Protein AF-U7Q6H6-F1 (afdb_monomer_lite)

pLDDT: mean 70.04, std 20.01, range [27.78, 96.38]

Organism: Sporothrix schenckii (strain ATCC 58251 / de Perez 2211183) (NCBI:txid1391915)

Structure (mmCIF, N/CA/C/O backbone):
data_AF-U7Q6H6-F1
#
_entry.id   AF-U7Q6H6-F1
#
loop_
_atom_site.group_PDB
_atom_site.id
_atom_site.type_symbol
_atom_site.label_atom_id
_atom_site.label_alt_id
_atom_site.label_comp_id
_atom_site.label_asym_id
_atom_site.label_entity_id
_atom_site.label_seq_id
_atom_site.pdbx_PDB_ins_code
_atom_site.Cartn_x
_atom_site.Cartn_y
_atom_site.Cartn_z
_atom_site.occupancy
_atom_site.B_iso_or_equiv
_atom_site.auth_seq_id
_atom_site.auth_comp_id
_atom_site.auth_asym_id
_atom_site.auth_atom_id
_atom_site.pdbx_PDB_model_num
ATOM 1 N N . MET A 1 1 ? 11.518 57.354 23.766 1.00 43.28 1 MET A N 1
ATOM 2 C CA . MET A 1 1 ? 12.179 56.634 22.651 1.00 43.28 1 MET A CA 1
ATOM 3 C C . MET A 1 1 ? 11.197 56.551 21.488 1.00 43.28 1 MET A C 1
ATOM 5 O O . MET A 1 1 ? 10.747 55.474 21.135 1.00 43.28 1 MET A O 1
ATOM 9 N N . SER A 1 2 ? 10.792 57.713 20.973 1.00 34.84 2 SER A N 1
ATOM 10 C CA . SER A 1 2 ? 9.604 57.902 20.127 1.00 34.84 2 SER A CA 1
ATOM 11 C C . SER A 1 2 ? 9.925 58.716 18.870 1.00 34.84 2 SER A C 1
ATOM 13 O O . SER A 1 2 ? 9.146 59.575 18.484 1.00 34.84 2 SER A O 1
ATOM 15 N N . GLU A 1 3 ? 11.086 58.479 18.266 1.00 37.25 3 GLU A N 1
ATOM 16 C CA . GLU A 1 3 ? 11.523 59.140 17.032 1.00 37.25 3 GLU A CA 1
ATOM 17 C C . GLU A 1 3 ? 12.363 58.133 16.235 1.00 37.25 3 GLU A C 1
ATOM 19 O O . GLU A 1 3 ? 13.560 58.027 16.474 1.00 37.25 3 GLU A O 1
ATOM 24 N N . ALA A 1 4 ? 11.730 57.308 15.386 1.00 41.97 4 ALA A N 1
ATOM 25 C CA . ALA A 1 4 ? 12.432 56.503 14.363 1.00 41.97 4 ALA A CA 1
ATOM 26 C C . ALA A 1 4 ? 11.532 55.788 13.320 1.00 41.97 4 ALA A C 1
ATOM 28 O O . ALA A 1 4 ? 12.061 55.046 12.498 1.00 41.97 4 ALA A O 1
ATOM 29 N N . ILE A 1 5 ? 10.197 55.935 13.323 1.00 43.91 5 ILE A N 1
ATOM 30 C CA . ILE A 1 5 ? 9.310 55.134 12.443 1.00 43.91 5 ILE A CA 1
ATOM 31 C C . ILE A 1 5 ? 8.327 56.024 11.666 1.00 43.91 5 ILE A C 1
ATOM 33 O O . ILE A 1 5 ? 7.129 55.767 11.656 1.00 43.91 5 ILE A O 1
ATOM 37 N N . GLU A 1 6 ? 8.812 57.088 11.020 1.00 39.97 6 GLU A N 1
ATOM 38 C CA . GLU A 1 6 ? 7.978 57.897 10.104 1.00 39.97 6 GLU A CA 1
ATOM 39 C C . GLU A 1 6 ? 8.556 58.070 8.684 1.00 39.97 6 GLU A C 1
ATOM 41 O O . GLU A 1 6 ? 7.861 58.576 7.811 1.00 39.97 6 GLU A O 1
ATOM 46 N N . ASP A 1 7 ? 9.736 57.515 8.374 1.00 38.00 7 ASP A N 1
ATOM 47 C CA . ASP A 1 7 ? 10.403 57.707 7.066 1.00 38.00 7 ASP A CA 1
ATOM 48 C C . ASP A 1 7 ? 10.217 56.571 6.033 1.00 38.00 7 ASP A C 1
ATOM 50 O O . ASP A 1 7 ? 10.907 56.520 5.016 1.00 38.00 7 ASP A O 1
ATOM 54 N N . LEU A 1 8 ? 9.257 55.658 6.227 1.00 38.16 8 LEU A N 1
ATOM 55 C CA . LEU A 1 8 ? 8.943 54.589 5.251 1.00 38.16 8 LEU A CA 1
ATOM 56 C C . LEU A 1 8 ? 7.608 54.779 4.510 1.00 38.16 8 LEU A C 1
ATOM 58 O O . LEU A 1 8 ? 7.199 53.917 3.732 1.00 38.16 8 LEU A O 1
ATOM 62 N N . ALA A 1 9 ? 6.949 55.926 4.683 1.00 35.25 9 ALA A N 1
ATOM 63 C CA . ALA A 1 9 ? 5.699 56.266 4.004 1.00 35.25 9 ALA A CA 1
ATOM 64 C C . ALA A 1 9 ? 5.932 56.988 2.658 1.00 35.25 9 ALA A C 1
ATOM 66 O O . ALA A 1 9 ? 5.335 58.024 2.375 1.00 35.25 9 ALA A O 1
ATOM 67 N N . GLY A 1 10 ? 6.795 56.436 1.800 1.00 42.00 10 GLY A N 1
ATOM 68 C CA . GLY A 1 10 ? 6.778 56.769 0.371 1.00 42.00 10 GLY A CA 1
ATOM 69 C C . GLY A 1 10 ? 5.549 56.135 -0.298 1.00 42.00 10 GLY A C 1
ATOM 70 O O . GLY A 1 10 ? 5.087 55.086 0.165 1.00 42.00 10 GLY A O 1
ATOM 71 N N . PRO A 1 11 ? 4.988 56.709 -1.379 1.00 36.44 11 PRO A N 1
ATOM 72 C CA . PRO A 1 11 ? 3.838 56.128 -2.056 1.00 36.44 11 PRO A CA 1
ATOM 73 C C . PRO A 1 11 ? 4.285 54.847 -2.767 1.00 36.44 11 PRO A C 1
ATOM 75 O O . PRO A 1 11 ? 4.656 54.869 -3.937 1.00 36.44 11 PRO A O 1
ATOM 78 N N . SER A 1 12 ? 4.278 53.712 -2.060 1.00 38.47 12 SER A N 1
ATOM 79 C CA . SER A 1 12 ? 4.428 52.414 -2.706 1.00 38.47 12 SER A CA 1
ATOM 80 C C . SER A 1 12 ? 3.203 52.232 -3.595 1.00 38.47 12 SER A C 1
ATOM 82 O O . SER A 1 12 ? 2.081 52.001 -3.132 1.00 38.47 12 SER A O 1
ATOM 84 N N . THR A 1 13 ? 3.402 52.407 -4.895 1.00 41.16 13 THR A N 1
ATOM 85 C CA . THR A 1 13 ? 2.515 51.883 -5.917 1.00 41.16 13 THR A CA 1
ATOM 86 C C . THR A 1 13 ? 2.472 50.377 -5.692 1.00 41.16 13 THR A C 1
ATOM 88 O O . THR A 1 13 ? 3.320 49.628 -6.168 1.00 41.16 13 THR A O 1
ATOM 91 N N . ARG A 1 14 ? 1.509 49.912 -4.885 1.00 38.72 14 ARG A N 1
ATOM 92 C CA . ARG A 1 14 ? 1.182 48.491 -4.785 1.00 38.72 14 ARG A CA 1
ATOM 93 C C . ARG A 1 14 ? 0.757 48.063 -6.181 1.00 38.72 14 ARG A C 1
ATOM 95 O O . ARG A 1 14 ? -0.408 48.206 -6.550 1.00 38.72 14 ARG A O 1
ATOM 102 N N . HIS A 1 15 ? 1.713 47.587 -6.976 1.00 44.47 15 HIS A N 1
ATOM 103 C CA . HIS A 1 15 ? 1.432 46.819 -8.169 1.00 44.47 15 HIS A CA 1
ATOM 104 C C . HIS A 1 15 ? 0.488 45.710 -7.716 1.00 44.47 15 HIS A C 1
ATOM 106 O O . HIS A 1 15 ? 0.895 44.813 -6.977 1.00 44.47 15 HIS A O 1
ATOM 112 N N . ARG A 1 16 ? -0.793 45.798 -8.105 1.00 43.97 16 ARG A N 1
ATOM 113 C CA . ARG A 1 16 ? -1.660 44.621 -8.083 1.00 43.97 16 ARG A CA 1
ATOM 114 C C . ARG A 1 16 ? -0.851 43.529 -8.782 1.00 43.97 16 ARG A C 1
ATOM 116 O O . ARG A 1 16 ? -0.407 43.797 -9.906 1.00 43.97 16 ARG A O 1
ATOM 123 N N . PRO A 1 17 ? -0.597 42.372 -8.146 1.00 51.19 17 PRO A N 1
ATOM 124 C CA . PRO A 1 17 ? 0.028 41.275 -8.859 1.00 51.19 17 PRO A CA 1
ATOM 125 C C . PRO A 1 17 ? -0.836 41.051 -10.096 1.00 51.19 17 PRO A C 1
ATOM 127 O O . PRO A 1 17 ? -2.051 40.865 -9.971 1.00 51.19 17 PRO A O 1
ATOM 130 N N . ARG A 1 18 ? -0.252 41.214 -11.293 1.00 54.25 18 ARG A N 1
ATOM 131 C CA . ARG A 1 18 ? -0.970 40.836 -12.509 1.00 54.25 18 ARG A CA 1
ATOM 132 C C . ARG A 1 18 ? -1.363 39.374 -12.309 1.00 54.25 18 ARG A C 1
ATOM 134 O O . ARG A 1 18 ? -0.500 38.610 -11.864 1.00 54.25 18 ARG A O 1
ATOM 141 N N . PRO A 1 19 ? -2.627 38.996 -12.562 1.00 57.03 19 PRO A N 1
AT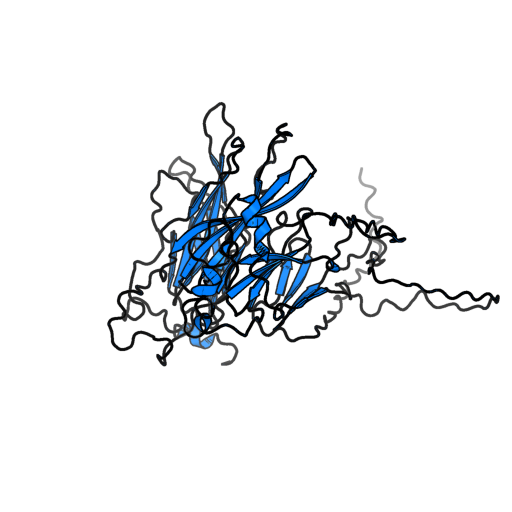OM 142 C CA . PRO A 1 19 ? -2.969 37.585 -12.608 1.00 57.03 19 PRO A CA 1
ATOM 143 C C . PRO A 1 19 ? -1.960 36.917 -13.544 1.00 57.03 19 PRO A C 1
ATOM 145 O O . PRO A 1 19 ? -1.683 37.443 -14.622 1.00 57.03 19 PRO A O 1
ATOM 148 N N . LEU A 1 20 ? -1.315 35.851 -13.072 1.00 62.16 20 LEU A N 1
ATOM 149 C CA . LEU A 1 20 ? -0.458 35.047 -13.931 1.00 62.16 20 LEU A CA 1
ATOM 150 C C . LEU A 1 20 ? -1.345 34.541 -15.068 1.00 62.16 20 LEU A C 1
ATOM 152 O O . LEU A 1 20 ? -2.390 33.945 -14.799 1.00 62.16 20 LEU A O 1
ATOM 156 N N . ASP A 1 21 ? -0.966 34.833 -16.310 1.00 64.62 21 ASP A N 1
ATOM 157 C CA . ASP A 1 21 ? -1.694 34.326 -17.467 1.00 64.62 21 ASP A CA 1
ATOM 158 C C . ASP A 1 21 ? -1.658 32.794 -17.409 1.00 64.62 21 ASP A C 1
ATOM 160 O O . ASP A 1 21 ? -0.587 32.192 -17.299 1.00 64.62 21 ASP A O 1
ATOM 164 N N . LEU A 1 22 ? -2.835 32.163 -17.418 1.00 69.38 22 LEU A N 1
ATOM 165 C CA . LEU A 1 22 ? -2.939 30.708 -17.451 1.00 69.38 22 LEU A CA 1
ATOM 166 C C . LEU A 1 22 ? -2.394 30.225 -18.797 1.00 69.38 22 LEU A C 1
ATOM 168 O O . LEU A 1 22 ? -2.972 30.515 -19.844 1.00 69.38 22 LEU A O 1
ATOM 172 N N . VAL A 1 23 ? -1.277 29.499 -18.766 1.00 69.62 23 VAL A N 1
ATOM 173 C CA . VAL A 1 23 ? -0.677 28.886 -19.955 1.00 69.62 23 VAL A CA 1
ATOM 174 C C . VAL A 1 23 ? -1.195 27.450 -20.065 1.00 69.62 23 VAL A C 1
ATOM 176 O O . VAL A 1 23 ? -1.032 26.689 -19.106 1.00 69.62 23 VAL A O 1
ATOM 179 N N . PRO A 1 24 ? -1.830 27.059 -21.185 1.00 73.50 24 PRO A N 1
ATOM 180 C CA . PRO A 1 24 ? -2.265 25.682 -21.376 1.00 73.50 24 PRO A CA 1
ATOM 181 C C . PRO A 1 24 ? -1.060 24.738 -21.445 1.00 73.50 24 PRO A C 1
ATOM 183 O O . PRO A 1 24 ? 0.013 25.101 -21.930 1.00 73.50 24 PRO A O 1
ATOM 186 N N . ILE A 1 25 ? -1.251 23.517 -20.952 1.00 76.00 25 ILE A N 1
ATOM 187 C CA . ILE A 1 25 ? -0.309 22.416 -21.147 1.00 76.00 25 ILE A CA 1
ATOM 188 C C . ILE A 1 25 ? -0.872 21.566 -22.278 1.00 76.00 25 ILE A C 1
ATOM 190 O O . ILE A 1 25 ? -1.923 20.944 -22.118 1.00 76.00 25 ILE A O 1
ATOM 194 N N . ASP A 1 26 ? -0.183 21.560 -23.413 1.00 76.12 26 ASP A N 1
ATOM 195 C CA . ASP A 1 26 ? -0.571 20.743 -24.556 1.00 76.12 26 ASP A CA 1
ATOM 196 C C . ASP A 1 26 ? -0.160 19.285 -24.309 1.00 76.12 26 ASP A C 1
ATOM 198 O O . ASP A 1 26 ? 0.998 18.989 -24.007 1.00 76.12 26 ASP A O 1
ATOM 202 N N . LEU A 1 27 ? -1.127 18.374 -24.415 1.00 76.81 27 LEU A N 1
ATOM 203 C CA . LEU A 1 27 ? -0.916 16.930 -24.353 1.00 76.81 27 LEU A CA 1
ATOM 204 C C . LEU A 1 27 ? -1.182 16.335 -25.737 1.00 76.81 27 LEU A C 1
ATOM 206 O O . LEU A 1 27 ? -2.199 16.639 -26.358 1.00 76.81 27 LEU A O 1
ATOM 210 N N . ASP A 1 28 ? -0.323 15.419 -26.185 1.00 73.25 28 ASP A N 1
ATOM 211 C CA . ASP A 1 28 ? -0.470 14.736 -27.483 1.00 73.25 28 ASP A CA 1
ATOM 212 C C . ASP A 1 28 ? -1.630 13.720 -27.518 1.00 73.25 28 ASP A C 1
ATOM 214 O O . ASP A 1 28 ? -1.849 13.040 -28.524 1.00 73.25 28 ASP A O 1
ATOM 218 N N . ALA A 1 29 ? -2.363 13.567 -26.413 1.00 76.38 29 ALA A N 1
ATOM 219 C CA . ALA A 1 29 ? -3.474 12.639 -26.284 1.00 76.38 29 ALA A CA 1
ATOM 220 C C . ALA A 1 29 ? -4.576 13.198 -25.376 1.00 76.38 29 ALA A C 1
ATOM 222 O O . ALA A 1 29 ? -4.350 14.027 -24.495 1.00 76.38 29 ALA A O 1
ATOM 223 N N . VAL A 1 30 ? -5.797 12.714 -25.600 1.00 76.38 30 VAL A N 1
ATOM 224 C CA . VAL A 1 30 ? -6.992 13.193 -24.901 1.00 76.38 30 VAL A CA 1
ATOM 225 C C . VAL A 1 30 ? -7.147 12.465 -23.554 1.00 76.38 30 VAL A C 1
ATOM 227 O O . VAL A 1 30 ? -7.122 11.226 -23.523 1.00 76.38 30 VAL A O 1
ATOM 230 N N . PRO A 1 31 ? -7.335 13.192 -22.437 1.00 75.88 31 PRO A N 1
ATOM 231 C CA . PRO A 1 31 ? -7.677 12.607 -21.145 1.00 75.88 31 PRO A CA 1
ATOM 232 C C . PRO A 1 31 ? -9.160 12.211 -21.124 1.00 75.88 31 PRO A C 1
ATOM 234 O O . PRO A 1 31 ? -10.031 13.033 -20.856 1.00 75.88 31 PRO A O 1
ATOM 237 N N . PHE A 1 32 ? -9.470 10.951 -21.443 1.00 71.94 32 PHE A N 1
ATOM 238 C CA . PHE A 1 32 ? -10.856 10.454 -21.425 1.00 71.94 32 PHE A CA 1
ATOM 239 C C . PHE A 1 32 ? -11.335 9.994 -20.042 1.00 71.94 32 PHE A C 1
ATOM 241 O O . PHE A 1 32 ? -12.542 9.908 -19.816 1.00 71.94 32 PHE A O 1
ATOM 248 N N . ALA A 1 33 ? -10.420 9.662 -19.127 1.00 70.31 33 ALA A N 1
ATOM 249 C CA . ALA A 1 33 ? -10.782 9.198 -17.793 1.00 70.31 33 ALA A CA 1
ATOM 250 C C . ALA A 1 33 ? -11.222 10.371 -16.901 1.00 70.31 33 ALA A C 1
ATOM 252 O O . ALA A 1 33 ? -10.610 11.440 -16.897 1.00 70.31 33 ALA A O 1
ATOM 253 N N . SER A 1 34 ? -12.268 10.163 -16.101 1.00 71.81 34 SER A N 1
ATOM 254 C CA . SER A 1 34 ? -12.548 11.032 -14.956 1.00 71.81 34 SER A CA 1
ATOM 255 C C . SER A 1 34 ? -11.385 10.940 -13.960 1.00 71.81 34 SER A C 1
ATOM 257 O O . SER A 1 34 ? -10.737 9.905 -13.867 1.00 71.81 34 SER A O 1
ATOM 259 N N . ASN A 1 35 ? -11.069 12.026 -13.247 1.00 76.62 35 ASN A N 1
ATOM 260 C CA . ASN A 1 35 ? -9.913 12.095 -12.333 1.00 76.62 35 ASN A CA 1
ATOM 261 C C . ASN A 1 35 ? -8.576 11.672 -12.976 1.00 76.62 35 ASN A C 1
ATOM 263 O O . ASN A 1 35 ? -7.738 11.028 -12.351 1.00 76.62 35 ASN A O 1
ATOM 267 N N . ALA A 1 36 ? -8.370 12.058 -14.235 1.00 83.00 36 ALA A N 1
ATOM 268 C CA . ALA A 1 36 ? -7.134 11.812 -14.968 1.00 83.00 36 ALA A CA 1
ATOM 269 C C . ALA A 1 36 ? -5.923 12.610 -14.453 1.00 83.00 36 ALA A C 1
ATOM 271 O O . ALA A 1 36 ? -4.860 12.529 -15.053 1.00 83.00 36 ALA A O 1
ATOM 272 N N . LEU A 1 37 ? -6.059 13.403 -13.392 1.00 90.75 37 LEU A N 1
ATOM 273 C CA . LEU A 1 37 ? -4.994 14.246 -12.860 1.00 90.75 37 LEU A CA 1
ATOM 274 C C . LEU A 1 37 ? -4.744 13.892 -11.401 1.00 90.75 37 LEU A C 1
ATOM 276 O O . LEU A 1 37 ? -5.701 13.746 -10.641 1.00 90.75 37 LEU A O 1
ATOM 280 N N . ASP A 1 38 ? -3.475 13.820 -11.014 1.00 92.25 38 ASP A N 1
ATOM 281 C CA . ASP A 1 38 ? -3.095 13.702 -9.611 1.00 92.25 38 ASP A CA 1
ATOM 282 C C . ASP A 1 38 ? -1.757 14.392 -9.324 1.00 92.25 38 ASP A C 1
ATOM 284 O O . ASP A 1 38 ? -0.862 14.431 -10.177 1.00 92.25 38 ASP A O 1
ATOM 288 N N . TRP A 1 39 ? -1.621 14.925 -8.111 1.00 91.88 39 TRP A N 1
ATOM 289 C CA . TRP A 1 39 ? -0.430 15.636 -7.653 1.00 91.88 39 TRP A CA 1
ATOM 290 C C . TRP A 1 39 ? 0.319 14.816 -6.621 1.00 91.88 39 TRP A C 1
ATOM 292 O O . TRP A 1 39 ? -0.246 14.357 -5.631 1.00 91.88 39 TRP A O 1
ATOM 302 N N . SER A 1 40 ? 1.620 14.682 -6.819 1.00 92.12 40 SER A N 1
ATOM 303 C CA . SER A 1 40 ? 2.500 14.141 -5.798 1.00 92.12 40 SER A CA 1
ATOM 304 C C . SER A 1 40 ? 2.761 15.176 -4.699 1.00 92.12 40 SER A C 1
ATOM 306 O O . SER A 1 40 ? 2.641 16.391 -4.889 1.00 92.12 40 SER A O 1
ATOM 308 N N . ALA A 1 41 ? 3.241 14.699 -3.550 1.00 87.38 41 ALA A N 1
ATOM 309 C CA . ALA A 1 41 ? 3.670 15.570 -2.455 1.00 87.38 41 ALA A CA 1
ATOM 310 C C . ALA A 1 41 ? 4.891 16.453 -2.804 1.00 87.38 41 ALA A C 1
ATOM 312 O O . ALA A 1 41 ? 5.153 17.428 -2.104 1.00 87.38 41 ALA A O 1
ATOM 313 N N . ASP A 1 42 ? 5.640 16.127 -3.866 1.00 82.31 42 ASP A N 1
ATOM 314 C CA . ASP A 1 42 ? 6.768 16.927 -4.371 1.00 82.31 42 ASP A CA 1
ATOM 315 C C . ASP A 1 42 ? 6.371 17.922 -5.485 1.00 82.31 42 ASP A C 1
ATOM 317 O O . ASP A 1 42 ? 7.229 18.626 -6.021 1.00 82.31 42 ASP A O 1
ATOM 321 N N . GLY A 1 43 ? 5.072 18.048 -5.787 1.00 84.94 43 GLY A N 1
ATOM 322 C CA . GLY A 1 43 ? 4.537 19.036 -6.731 1.00 84.94 43 GLY A CA 1
ATOM 323 C C . GLY A 1 43 ? 4.607 18.614 -8.200 1.00 84.94 43 GLY A C 1
ATOM 324 O O . GLY A 1 43 ? 4.478 19.456 -9.089 1.00 84.94 43 GLY A O 1
ATOM 325 N N . VAL A 1 44 ? 4.817 17.327 -8.460 1.00 88.06 44 VAL A N 1
ATOM 326 C CA . VAL A 1 44 ? 4.819 16.723 -9.793 1.00 88.06 44 VAL A CA 1
ATOM 327 C C . VAL A 1 44 ? 3.389 16.359 -10.167 1.00 88.06 44 VAL A C 1
ATOM 329 O O . VAL A 1 44 ? 2.650 15.743 -9.398 1.00 88.06 44 VAL A O 1
ATOM 332 N N . LEU A 1 45 ? 2.992 16.758 -11.369 1.00 90.62 45 LEU A N 1
ATOM 333 C CA . LEU A 1 45 ? 1.660 16.500 -11.892 1.00 90.62 45 LEU A CA 1
ATOM 334 C C . LEU A 1 45 ? 1.698 15.263 -12.787 1.00 90.62 45 LEU A C 1
ATOM 336 O O . LEU A 1 45 ? 2.460 15.211 -13.751 1.00 90.62 45 LEU A O 1
ATOM 340 N N . ALA A 1 46 ?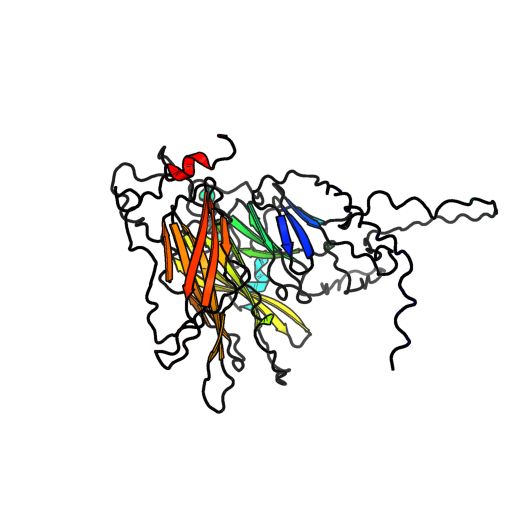 0.852 14.282 -12.491 1.00 91.56 46 ALA A N 1
ATOM 341 C CA . ALA A 1 46 ? 0.567 13.179 -13.396 1.00 91.56 46 ALA A CA 1
ATOM 342 C C . ALA A 1 46 ? -0.747 13.451 -14.131 1.00 91.56 46 ALA A C 1
ATOM 344 O O . ALA A 1 46 ? -1.753 13.777 -13.504 1.00 91.56 46 ALA A O 1
ATOM 345 N N . ALA A 1 47 ? -0.735 13.290 -15.452 1.00 90.88 47 ALA A N 1
ATOM 346 C CA . ALA A 1 47 ? -1.902 13.414 -16.312 1.00 90.88 47 ALA A CA 1
ATOM 347 C C . ALA A 1 47 ? -2.098 12.141 -17.143 1.00 90.88 47 ALA A C 1
ATOM 349 O O . ALA A 1 47 ? -1.326 11.842 -18.054 1.00 90.88 47 ALA A O 1
ATOM 350 N N . ALA A 1 48 ? -3.131 11.372 -16.818 1.00 89.88 48 ALA A N 1
ATOM 351 C CA . ALA A 1 48 ? -3.541 10.186 -17.543 1.00 89.88 48 ALA A CA 1
ATOM 352 C C . ALA A 1 48 ? -4.284 10.551 -18.833 1.00 89.88 48 ALA A C 1
ATOM 354 O O . ALA A 1 48 ? -5.190 11.377 -18.874 1.00 89.88 48 ALA A O 1
ATOM 355 N N . THR A 1 49 ? -3.923 9.863 -19.897 1.00 86.88 49 THR A N 1
ATOM 356 C CA . THR A 1 49 ? -4.623 9.850 -21.181 1.00 86.88 49 THR A CA 1
ATOM 357 C C . THR A 1 49 ? -5.157 8.439 -21.412 1.00 86.88 49 THR A C 1
ATOM 359 O O . THR A 1 49 ? -5.005 7.571 -20.553 1.00 86.88 49 THR A O 1
ATOM 362 N N . THR A 1 50 ? -5.782 8.174 -22.562 1.00 82.56 50 THR A N 1
ATOM 363 C CA . THR A 1 50 ? -6.300 6.827 -22.862 1.00 82.56 50 THR A CA 1
ATOM 364 C C . THR A 1 50 ? -5.249 5.736 -22.686 1.00 82.56 50 THR A C 1
ATOM 366 O O . THR A 1 50 ? -5.529 4.725 -22.058 1.00 82.56 50 THR A O 1
ATOM 369 N N . ASP A 1 51 ? -4.056 5.919 -23.250 1.00 82.81 51 ASP A N 1
ATOM 370 C CA . ASP A 1 51 ? -3.042 4.870 -23.408 1.00 82.81 51 ASP A CA 1
ATOM 371 C C . ASP A 1 51 ? -1.722 5.188 -22.705 1.00 82.81 51 ASP A C 1
ATOM 373 O O . ASP A 1 51 ? -0.782 4.389 -22.751 1.00 82.81 51 ASP A O 1
ATOM 377 N N . SER A 1 52 ? -1.627 6.361 -22.083 1.00 87.50 52 SER A N 1
ATOM 378 C CA . SER A 1 52 ? -0.376 6.852 -21.535 1.00 87.50 52 SER A CA 1
ATOM 379 C C . SER A 1 52 ? -0.571 7.788 -20.356 1.00 87.50 52 SER A C 1
ATOM 381 O O . SER A 1 52 ? -1.638 8.370 -20.184 1.00 87.50 52 SER A O 1
ATOM 383 N N . VAL A 1 53 ? 0.467 7.955 -19.545 1.00 89.69 53 VAL A N 1
ATOM 384 C CA . VAL A 1 53 ? 0.501 8.939 -18.464 1.00 89.69 53 VAL A CA 1
ATOM 385 C C . VAL A 1 53 ? 1.637 9.915 -18.721 1.00 89.69 53 VAL A C 1
ATOM 387 O O . VAL A 1 53 ? 2.769 9.504 -18.974 1.00 89.69 53 VAL A O 1
ATOM 390 N N . HIS A 1 54 ? 1.329 11.204 -18.670 1.00 89.06 54 HIS A N 1
ATOM 391 C CA . HIS A 1 54 ? 2.294 12.287 -18.763 1.00 89.06 54 HIS A CA 1
ATOM 392 C C . HIS A 1 54 ? 2.704 12.716 -17.356 1.00 89.06 54 HIS A C 1
ATOM 394 O O . HIS A 1 54 ? 1.849 12.969 -16.512 1.00 89.06 54 HIS A O 1
ATOM 400 N N . ILE A 1 55 ? 4.006 12.801 -17.108 1.00 89.12 55 ILE A N 1
ATOM 401 C CA . ILE A 1 55 ? 4.580 13.254 -15.842 1.00 89.12 55 ILE A CA 1
ATOM 402 C C . ILE A 1 55 ? 5.209 14.617 -16.081 1.00 89.12 55 ILE A C 1
ATOM 404 O O . ILE A 1 55 ? 6.152 14.749 -16.863 1.00 89.12 55 ILE A O 1
ATOM 408 N N . LEU A 1 56 ? 4.684 15.622 -15.398 1.00 86.31 56 LEU A N 1
ATOM 409 C CA . LEU A 1 56 ? 5.031 17.022 -15.565 1.00 86.31 56 LEU A CA 1
ATOM 410 C C . LEU A 1 56 ? 5.729 17.509 -14.298 1.00 86.31 56 LEU A C 1
ATOM 412 O O . LEU A 1 56 ? 5.128 17.617 -13.229 1.00 86.31 56 LEU A O 1
ATOM 416 N N . THR A 1 57 ? 7.021 17.795 -14.421 1.00 82.75 57 THR A N 1
ATOM 417 C CA . THR A 1 57 ? 7.863 18.241 -13.312 1.00 82.75 57 THR A CA 1
ATOM 418 C C . THR A 1 57 ? 7.841 19.767 -13.208 1.00 82.75 57 THR A C 1
ATOM 420 O O . THR A 1 57 ? 7.954 20.455 -14.231 1.00 82.75 57 THR A O 1
ATOM 423 N N . PRO A 1 58 ? 7.657 20.334 -12.004 1.00 77.38 58 PRO A N 1
ATOM 424 C CA . PRO A 1 58 ? 7.584 21.779 -11.840 1.00 77.38 58 PRO A CA 1
ATOM 425 C C . PRO A 1 58 ? 8.934 22.435 -12.160 1.00 77.38 58 PRO A C 1
ATOM 427 O O . PRO A 1 58 ? 9.993 21.970 -11.733 1.00 77.38 58 PRO A O 1
ATOM 430 N N . GLN A 1 59 ? 8.894 23.551 -12.889 1.00 68.88 59 GLN A N 1
ATOM 431 C CA . GLN A 1 59 ? 10.047 24.429 -13.077 1.00 68.88 59 GLN A CA 1
ATOM 432 C C . GLN A 1 59 ? 10.095 25.443 -11.933 1.00 68.88 59 GLN A C 1
ATOM 434 O O . GLN A 1 59 ? 9.313 26.393 -11.891 1.00 68.88 59 GLN A O 1
ATOM 439 N N . PHE A 1 60 ? 11.026 25.261 -10.995 1.00 63.00 60 PHE A N 1
ATOM 440 C CA . PHE A 1 60 ? 11.270 26.263 -9.959 1.00 63.00 60 PHE A CA 1
ATOM 441 C C . PHE A 1 60 ? 12.191 27.369 -10.485 1.00 63.00 60 PHE A C 1
ATOM 443 O O . PHE A 1 60 ? 13.261 27.113 -11.040 1.00 63.00 60 PHE A O 1
ATOM 450 N N . ILE A 1 61 ? 11.771 28.617 -10.291 1.00 53.94 61 ILE A N 1
ATOM 451 C CA . ILE A 1 61 ? 12.563 29.810 -10.601 1.00 53.94 61 ILE A CA 1
ATOM 452 C C . ILE A 1 61 ? 13.465 30.098 -9.394 1.00 53.94 61 ILE A C 1
ATOM 454 O O . ILE A 1 61 ? 13.015 30.014 -8.249 1.00 53.94 61 ILE A O 1
ATOM 458 N N . THR A 1 62 ? 14.731 30.447 -9.620 1.00 50.75 62 THR A N 1
ATOM 459 C CA . THR A 1 62 ? 15.593 30.948 -8.542 1.00 50.75 62 THR A CA 1
ATOM 460 C C . THR A 1 62 ? 15.098 32.310 -8.043 1.00 50.75 62 THR A C 1
ATOM 462 O O . THR A 1 62 ? 14.401 33.044 -8.744 1.00 50.75 62 THR A O 1
ATOM 465 N N . ALA A 1 63 ? 15.511 32.716 -6.838 1.00 46.00 63 ALA A N 1
ATOM 466 C CA . ALA A 1 63 ? 15.201 34.048 -6.302 1.00 46.00 63 ALA A CA 1
ATOM 467 C C . ALA A 1 63 ? 15.658 35.210 -7.219 1.00 46.00 63 ALA A C 1
ATOM 469 O O . ALA A 1 63 ? 15.138 36.316 -7.106 1.00 46.00 63 ALA A O 1
ATOM 470 N N . SER A 1 64 ? 16.592 34.963 -8.147 1.00 50.06 64 SER A N 1
ATOM 471 C CA . SER A 1 64 ? 17.050 35.925 -9.159 1.00 50.06 64 SER A CA 1
ATOM 472 C C . SER A 1 64 ? 16.142 36.021 -10.393 1.00 50.06 64 SER A C 1
ATOM 474 O O . SER A 1 64 ? 16.489 36.713 -11.346 1.00 50.06 64 SER A O 1
ATOM 476 N N . GLY A 1 65 ? 14.992 35.334 -10.411 1.00 47.41 65 GLY A N 1
ATOM 477 C CA . GLY A 1 65 ? 14.076 35.326 -11.556 1.00 47.41 65 GLY A CA 1
ATOM 478 C C . GLY A 1 65 ? 14.569 34.488 -12.741 1.00 47.41 65 GLY A C 1
ATOM 479 O O . GLY A 1 65 ? 13.943 34.504 -13.797 1.00 47.41 65 GLY A O 1
ATOM 480 N N . SER A 1 66 ? 15.675 33.763 -12.572 1.00 44.31 66 SER A N 1
ATOM 481 C CA . SER A 1 66 ? 16.263 32.883 -13.580 1.00 44.31 66 SER A CA 1
ATOM 482 C C . SER A 1 66 ? 15.610 31.500 -13.469 1.00 44.31 66 SER A C 1
ATOM 484 O O . SER A 1 66 ? 15.504 30.984 -12.352 1.00 44.31 66 SER A O 1
ATOM 486 N N . PRO A 1 67 ? 15.174 30.859 -14.567 1.00 50.59 67 PRO A N 1
ATOM 487 C CA . PRO A 1 67 ? 14.833 29.441 -14.522 1.00 50.59 67 PRO A CA 1
ATOM 488 C C . PRO A 1 67 ? 16.024 28.665 -13.949 1.00 50.59 67 PRO A C 1
ATOM 490 O O . PRO A 1 67 ? 17.160 28.882 -14.378 1.00 50.59 67 PRO A O 1
ATOM 493 N N . MET A 1 68 ? 15.799 27.781 -12.974 1.00 50.03 68 MET A N 1
ATOM 494 C CA . MET A 1 68 ? 16.824 26.791 -12.640 1.00 50.03 68 MET A CA 1
ATOM 495 C C . MET A 1 68 ? 17.100 25.982 -13.916 1.00 50.03 68 MET A C 1
ATOM 497 O O . MET A 1 68 ? 16.135 25.511 -14.524 1.00 50.03 68 MET A O 1
ATOM 501 N N . PRO A 1 69 ? 18.360 25.821 -14.357 1.00 44.31 69 PRO A N 1
ATOM 502 C CA . PRO A 1 69 ? 18.647 25.029 -15.543 1.00 44.31 69 PRO A CA 1
ATOM 503 C C . PRO A 1 69 ? 18.170 23.590 -15.312 1.00 44.31 69 PRO A C 1
ATOM 505 O O . PRO A 1 69 ? 18.717 22.870 -14.473 1.00 44.31 69 PRO A O 1
ATOM 508 N N . ILE A 1 70 ? 17.130 23.179 -16.044 1.00 45.31 70 ILE A N 1
ATOM 509 C CA . ILE A 1 70 ? 16.818 21.764 -16.233 1.00 45.31 70 ILE A CA 1
ATOM 510 C C . ILE A 1 70 ? 17.876 21.250 -17.200 1.00 45.31 70 ILE A C 1
ATOM 512 O O . ILE A 1 70 ? 17.918 21.655 -18.359 1.00 45.31 70 ILE A O 1
ATOM 516 N N . TYR A 1 71 ? 18.757 20.388 -16.708 1.00 42.31 71 TYR A N 1
ATOM 517 C CA . TYR A 1 71 ? 19.683 19.659 -17.561 1.00 42.31 71 TYR A CA 1
ATOM 518 C C . TYR A 1 71 ? 18.888 18.566 -18.284 1.00 42.31 71 TYR A C 1
ATOM 520 O O . TYR A 1 71 ? 18.785 17.449 -17.784 1.00 42.31 71 TYR A O 1
ATOM 528 N N . ASP A 1 72 ? 18.290 18.898 -19.431 1.00 39.62 72 ASP A N 1
ATOM 529 C CA . ASP A 1 72 ? 17.809 17.888 -20.376 1.00 39.62 72 ASP A CA 1
ATOM 530 C C . ASP A 1 72 ? 19.039 17.113 -20.870 1.00 39.62 72 ASP A C 1
ATOM 532 O O . ASP A 1 72 ? 19.939 17.664 -21.502 1.00 39.62 72 ASP A O 1
ATOM 536 N N . GLY A 1 73 ? 19.116 15.829 -20.524 1.00 33.41 73 GLY A N 1
ATOM 537 C CA . GLY A 1 73 ? 20.254 14.950 -20.805 1.00 33.41 73 GLY A CA 1
ATOM 538 C C . GLY A 1 73 ? 20.404 14.527 -22.270 1.00 33.41 73 GLY A C 1
ATOM 539 O O . GLY A 1 73 ? 20.847 13.409 -22.522 1.00 33.41 73 GLY A O 1
ATOM 540 N N . LEU A 1 74 ? 20.041 15.374 -23.237 1.00 38.88 74 LEU A N 1
ATOM 541 C CA . LEU A 1 74 ? 20.205 15.093 -24.663 1.00 38.88 74 LEU A CA 1
ATOM 542 C C . LEU A 1 74 ? 21.340 15.937 -25.252 1.00 38.88 74 LEU A C 1
ATOM 544 O O . LEU A 1 74 ? 21.271 17.157 -25.349 1.00 38.88 74 LEU A O 1
ATOM 548 N N . ALA A 1 75 ? 22.400 15.215 -25.607 1.00 29.62 75 ALA A N 1
ATOM 549 C CA . ALA A 1 75 ? 23.606 15.621 -26.307 1.00 29.62 75 ALA A CA 1
ATOM 550 C C . ALA A 1 75 ? 23.449 16.806 -27.281 1.00 29.62 75 ALA A C 1
ATOM 552 O O . ALA A 1 75 ? 22.742 16.718 -28.282 1.00 29.62 75 ALA A O 1
ATOM 553 N N . SER A 1 76 ? 24.237 17.858 -27.052 1.00 33.69 76 SER A N 1
ATOM 554 C CA . SER A 1 76 ? 24.776 18.679 -28.136 1.00 33.69 76 SER A CA 1
ATOM 555 C C . SER A 1 76 ? 26.231 18.266 -28.339 1.00 33.69 76 SER A C 1
ATOM 557 O O . SER A 1 76 ? 27.148 18.835 -27.749 1.00 33.69 76 SER A O 1
ATOM 559 N N . GLU A 1 77 ? 26.446 17.235 -29.155 1.00 32.09 77 GLU A N 1
ATOM 560 C CA . GLU A 1 77 ? 27.709 17.086 -29.879 1.00 32.09 77 GLU A CA 1
ATOM 561 C C . GLU A 1 77 ? 27.680 18.064 -31.060 1.00 32.09 77 GLU A C 1
ATOM 563 O O . GLU A 1 77 ? 27.465 17.699 -32.213 1.00 32.09 77 GLU A O 1
ATOM 568 N N . GLY A 1 78 ? 27.829 19.351 -30.750 1.00 33.59 78 GLY A N 1
ATOM 569 C CA . GLY A 1 78 ? 28.045 20.405 -31.732 1.00 33.59 78 GLY A CA 1
ATOM 570 C C . GLY A 1 78 ? 29.529 20.521 -32.040 1.00 33.59 78 GLY A C 1
ATOM 571 O O . GLY A 1 78 ? 30.190 21.435 -31.559 1.00 33.59 78 GLY A O 1
ATOM 572 N N . ASN A 1 79 ? 30.058 19.568 -32.805 1.00 31.78 79 ASN A N 1
ATOM 573 C CA . ASN A 1 79 ? 31.360 19.710 -33.439 1.00 31.78 79 ASN A CA 1
ATOM 574 C C . ASN A 1 79 ? 31.202 20.632 -34.657 1.00 31.78 79 ASN A C 1
ATOM 576 O O . ASN A 1 79 ? 30.706 20.202 -35.699 1.00 31.78 79 ASN A O 1
ATOM 580 N N . SER A 1 80 ? 31.605 21.891 -34.532 1.00 41.03 80 SER A N 1
ATOM 581 C CA . SER A 1 80 ? 31.905 22.730 -35.691 1.00 41.03 80 SER A CA 1
ATOM 582 C C . SER A 1 80 ? 33.009 23.712 -35.332 1.00 41.03 80 SER A C 1
ATOM 584 O O . SER A 1 80 ? 32.759 24.785 -34.784 1.00 41.03 80 SER A O 1
ATOM 586 N N . ASP A 1 81 ? 34.231 23.301 -35.653 1.00 37.72 81 ASP A N 1
ATOM 587 C CA . ASP A 1 81 ? 35.346 24.191 -35.936 1.00 37.72 81 ASP A CA 1
ATOM 588 C C . ASP A 1 81 ? 34.908 25.226 -36.983 1.00 37.72 81 ASP A C 1
ATOM 590 O O . ASP A 1 81 ? 34.512 24.846 -38.088 1.00 37.72 81 ASP A O 1
ATOM 594 N N . GLN A 1 82 ? 34.982 26.515 -36.651 1.00 46.28 82 GLN A N 1
ATOM 595 C CA . GLN A 1 82 ? 35.219 27.585 -37.621 1.00 46.28 82 GLN A CA 1
ATOM 596 C C . GLN A 1 82 ? 35.590 28.883 -36.899 1.00 46.28 82 GLN A C 1
ATOM 598 O O . GLN A 1 82 ? 34.760 29.543 -36.275 1.00 46.28 82 GLN A O 1
ATOM 603 N N . ASP A 1 83 ? 36.878 29.200 -37.003 1.00 40.59 83 ASP A N 1
ATOM 604 C CA . ASP A 1 83 ? 37.448 30.536 -36.893 1.00 40.59 83 ASP A CA 1
ATOM 605 C C . ASP A 1 83 ? 36.690 31.503 -37.825 1.00 40.59 83 ASP A C 1
ATOM 607 O O . ASP A 1 83 ? 36.403 31.134 -38.963 1.00 40.59 83 ASP A O 1
ATOM 611 N N . ASP A 1 84 ? 36.345 32.710 -37.372 1.00 48.28 84 ASP A N 1
ATOM 612 C CA . ASP A 1 84 ? 36.970 33.952 -37.858 1.00 48.28 84 ASP A CA 1
ATOM 613 C C . ASP A 1 84 ? 36.317 35.197 -37.233 1.00 48.28 84 ASP A C 1
ATOM 615 O O . ASP A 1 84 ? 35.123 35.251 -36.929 1.00 48.28 84 ASP A O 1
ATOM 619 N N . ASP A 1 85 ? 37.155 36.208 -37.054 1.00 42.25 85 ASP A N 1
ATOM 620 C CA . ASP A 1 85 ? 36.883 37.501 -36.444 1.00 42.25 85 ASP A CA 1
ATOM 621 C C . ASP A 1 85 ? 35.774 38.301 -37.153 1.00 42.25 85 ASP A C 1
ATOM 623 O O . ASP A 1 85 ? 35.727 38.362 -38.379 1.00 42.25 85 ASP A O 1
ATOM 627 N N . THR A 1 86 ? 34.943 39.031 -36.397 1.00 47.69 86 THR A N 1
ATOM 628 C CA . THR A 1 86 ? 34.744 40.489 -36.569 1.00 47.69 86 THR A CA 1
ATOM 629 C C . THR A 1 86 ? 33.709 41.053 -35.592 1.00 47.69 86 THR A C 1
ATOM 631 O O . THR A 1 86 ? 32.571 40.606 -35.484 1.00 47.69 86 THR A O 1
ATOM 634 N N . HIS A 1 87 ? 34.141 42.097 -34.887 1.00 36.53 87 HIS A N 1
ATOM 635 C CA . HIS A 1 87 ? 33.310 43.036 -34.152 1.00 36.53 87 HIS A CA 1
ATOM 636 C C . HIS A 1 87 ? 32.260 43.675 -35.068 1.00 36.53 87 HIS A C 1
ATOM 638 O O . HIS A 1 87 ? 32.643 44.380 -35.997 1.00 36.53 87 HIS A O 1
ATOM 644 N N . ASP A 1 88 ? 30.973 43.568 -34.731 1.00 44.72 88 ASP A N 1
ATOM 645 C CA . ASP A 1 88 ? 30.096 44.722 -34.904 1.00 44.72 88 ASP A CA 1
ATOM 646 C C . ASP A 1 88 ? 28.911 44.756 -33.934 1.00 44.72 88 ASP A C 1
ATOM 648 O O . ASP A 1 88 ? 28.442 43.752 -33.401 1.00 44.72 88 ASP A O 1
ATOM 652 N N . GLN A 1 89 ? 28.514 45.987 -33.661 1.00 33.97 89 GLN A N 1
ATOM 653 C CA . GLN A 1 89 ? 27.604 46.444 -32.625 1.00 33.97 89 GLN A CA 1
ATOM 654 C C . GLN A 1 89 ? 26.170 45.941 -32.842 1.00 33.97 89 GLN A C 1
ATOM 656 O O . GLN A 1 89 ? 25.634 45.995 -33.946 1.00 33.97 89 GLN A O 1
ATOM 661 N N . GLY A 1 90 ? 25.515 45.517 -31.760 1.00 31.28 90 GLY A N 1
ATOM 662 C CA . GLY A 1 90 ? 24.134 45.046 -31.799 1.00 31.28 90 GLY A CA 1
ATOM 663 C C . GLY A 1 90 ? 23.524 44.933 -30.409 1.00 31.28 90 GLY A C 1
ATOM 664 O O . GLY A 1 90 ? 23.291 43.836 -29.910 1.00 31.28 90 GLY A O 1
ATOM 665 N N . ASP A 1 91 ? 23.267 46.079 -29.780 1.00 29.27 91 ASP A N 1
ATOM 666 C CA . ASP A 1 91 ? 22.303 46.204 -28.687 1.00 29.27 91 ASP A CA 1
ATOM 667 C C . ASP A 1 91 ? 20.981 45.521 -29.085 1.00 29.27 91 ASP A C 1
ATOM 669 O O . ASP A 1 91 ? 20.328 46.002 -30.008 1.00 29.27 91 ASP A O 1
ATOM 673 N N . SER A 1 92 ? 20.593 44.415 -28.425 1.00 33.09 92 SER A N 1
ATOM 674 C CA . SER A 1 92 ? 19.200 43.931 -28.208 1.00 33.09 92 SER A CA 1
ATOM 675 C C . SER A 1 92 ? 19.043 42.397 -28.162 1.00 33.09 92 SER A C 1
ATOM 677 O O . SER A 1 92 ? 18.388 41.806 -29.011 1.00 33.09 92 SER A O 1
ATOM 679 N N . GLN A 1 93 ? 19.537 41.715 -27.122 1.00 32.50 93 GLN A N 1
ATOM 680 C CA . GLN A 1 93 ? 19.072 40.335 -26.840 1.00 32.50 93 GLN A CA 1
ATOM 681 C C . GLN A 1 93 ? 18.701 40.050 -25.378 1.00 32.50 93 GLN A C 1
ATOM 683 O O . GLN A 1 93 ? 18.341 38.930 -25.040 1.00 32.50 93 GLN A O 1
ATOM 688 N N . PHE A 1 94 ? 18.677 41.064 -24.509 1.00 30.33 94 PHE A N 1
ATOM 689 C CA . PHE A 1 94 ? 18.352 40.877 -23.085 1.00 30.33 94 PHE A CA 1
ATOM 690 C C . PHE A 1 94 ? 16.911 41.242 -22.686 1.00 30.33 94 PHE A C 1
ATOM 692 O O . PHE A 1 94 ? 16.575 41.253 -21.504 1.00 30.33 94 PHE A O 1
ATOM 699 N N . ALA A 1 95 ? 16.036 41.538 -23.650 1.00 27.78 95 ALA A N 1
ATOM 700 C CA . ALA A 1 95 ? 14.681 42.006 -23.373 1.00 27.78 95 ALA A CA 1
ATOM 701 C C . ALA A 1 95 ? 13.673 41.478 -24.402 1.00 27.78 95 ALA A C 1
ATOM 703 O O . ALA A 1 95 ? 13.279 42.226 -25.289 1.00 27.78 95 ALA A O 1
ATOM 704 N N . THR A 1 96 ? 13.265 40.202 -24.317 1.00 31.31 96 THR A N 1
ATOM 705 C CA . THR A 1 96 ? 11.993 39.720 -24.924 1.00 31.31 96 THR A CA 1
ATOM 706 C C . THR A 1 96 ? 11.513 38.312 -24.521 1.00 31.31 96 THR A C 1
ATOM 708 O O . THR A 1 96 ? 10.474 37.893 -25.014 1.00 31.31 96 THR A O 1
ATOM 711 N N . GLU A 1 97 ? 12.129 37.597 -23.572 1.00 34.75 97 GLU A N 1
ATOM 712 C CA . GLU A 1 97 ? 11.574 36.321 -23.050 1.00 34.75 97 GLU A CA 1
ATOM 713 C C . GLU A 1 97 ? 10.696 36.494 -21.795 1.00 34.75 97 GLU A C 1
ATOM 715 O O . GLU A 1 97 ? 10.680 35.689 -20.868 1.00 34.75 97 GLU A O 1
ATOM 720 N N . THR A 1 98 ? 9.911 37.570 -21.747 1.00 36.59 98 THR A N 1
ATOM 721 C CA . THR A 1 98 ? 8.786 37.685 -20.804 1.00 36.59 98 THR A CA 1
ATOM 722 C C . THR A 1 98 ? 7.475 37.129 -21.375 1.00 36.59 98 THR A C 1
ATOM 724 O O . THR A 1 98 ? 6.452 37.179 -20.693 1.00 36.59 98 THR A O 1
ATOM 727 N N . GLY A 1 99 ? 7.496 36.555 -22.585 1.00 35.38 99 GLY A N 1
ATOM 728 C CA . GLY A 1 99 ? 6.369 35.851 -23.200 1.00 35.38 99 GLY A CA 1
ATOM 729 C C . GLY A 1 99 ? 6.346 34.362 -22.834 1.00 35.38 99 GLY A C 1
ATOM 730 O O . GLY A 1 99 ? 7.266 33.634 -23.178 1.00 35.38 99 GLY A O 1
ATOM 731 N N . ALA A 1 100 ? 5.281 33.918 -22.158 1.00 45.53 100 ALA A N 1
ATOM 732 C CA . ALA A 1 100 ? 4.963 32.519 -21.826 1.00 45.53 100 ALA A CA 1
ATOM 733 C C . ALA A 1 100 ? 5.958 31.787 -20.893 1.00 45.53 100 ALA A C 1
ATOM 735 O O . ALA A 1 100 ? 6.575 30.785 -21.249 1.00 45.53 100 ALA A O 1
ATOM 736 N N . ARG A 1 101 ? 6.047 32.247 -19.637 1.00 50.97 101 ARG A N 1
ATOM 737 C CA . ARG A 1 101 ? 6.676 31.492 -18.537 1.00 50.97 101 ARG A CA 1
ATOM 738 C C . ARG A 1 101 ? 5.968 30.139 -18.364 1.00 50.97 101 ARG A C 1
ATOM 740 O O . ARG A 1 101 ? 4.815 30.116 -17.939 1.00 50.97 101 ARG A O 1
ATOM 747 N N . LYS A 1 102 ? 6.631 29.021 -18.675 1.00 57.31 102 LYS A N 1
ATOM 748 C CA . LYS A 1 102 ? 6.079 27.676 -18.439 1.00 57.31 102 LYS A CA 1
ATOM 749 C C . LYS A 1 102 ? 6.246 27.295 -16.965 1.00 57.31 102 LYS A C 1
ATOM 751 O O . LYS A 1 102 ? 7.326 27.426 -16.405 1.00 57.31 102 LYS A O 1
ATOM 756 N N . GLN A 1 103 ? 5.166 26.844 -16.329 1.00 64.44 103 GLN A N 1
ATOM 757 C CA . GLN A 1 103 ? 5.180 26.379 -14.933 1.00 64.44 103 GLN A CA 1
ATOM 758 C C . GLN A 1 103 ? 5.770 24.962 -14.794 1.00 64.44 103 GLN A C 1
ATOM 760 O O . GLN A 1 103 ? 6.290 24.599 -13.741 1.00 64.44 103 GLN A O 1
ATOM 765 N N . PHE A 1 104 ? 5.715 24.179 -15.872 1.00 67.94 104 PHE A N 1
ATOM 766 C CA . PHE A 1 104 ? 6.232 22.817 -15.960 1.00 67.94 104 PHE A CA 1
ATOM 767 C C . PHE A 1 104 ? 7.317 22.722 -17.024 1.00 67.94 104 PHE A C 1
ATOM 769 O O . PHE A 1 104 ? 7.308 23.468 -18.007 1.00 67.94 104 PHE A O 1
ATOM 776 N N . GLY A 1 105 ? 8.235 21.777 -16.824 1.00 61.00 105 GLY A N 1
ATOM 777 C CA . GLY A 1 105 ? 9.208 21.370 -17.830 1.00 61.00 105 GLY A CA 1
ATOM 778 C C . GLY A 1 105 ? 8.540 21.085 -19.172 1.00 61.00 105 GLY A C 1
ATOM 779 O O . GLY A 1 105 ? 7.527 20.393 -19.223 1.00 61.00 105 GLY A O 1
ATOM 780 N N . GLY A 1 106 ? 9.113 21.598 -20.266 1.00 52.97 106 GLY A N 1
ATOM 781 C CA . GLY A 1 106 ? 8.665 21.249 -21.619 1.00 52.97 106 GLY A CA 1
ATOM 782 C C . GLY A 1 106 ? 8.886 19.771 -21.970 1.00 52.97 106 GLY A C 1
ATOM 783 O O . GLY A 1 106 ? 8.240 19.269 -22.882 1.00 52.97 106 GLY A O 1
ATOM 784 N N . SER A 1 107 ? 9.753 19.075 -21.228 1.00 54.16 107 SER A N 1
ATOM 785 C CA . SER A 1 107 ? 10.140 17.673 -21.410 1.00 54.16 107 SER A CA 1
ATOM 786 C C . SER A 1 107 ? 9.460 16.735 -20.401 1.00 54.16 107 SER A C 1
ATOM 788 O O . SER A 1 107 ? 10.096 15.898 -19.762 1.00 54.16 107 SER A O 1
ATOM 790 N N . GLY A 1 108 ? 8.141 16.864 -20.230 1.00 66.44 108 GLY A N 1
ATOM 791 C CA . GLY A 1 108 ? 7.379 15.902 -19.434 1.00 66.44 108 GLY A CA 1
ATOM 792 C C . GLY A 1 108 ? 7.510 14.480 -19.993 1.00 66.44 108 GLY A C 1
ATOM 793 O O . GLY A 1 108 ? 7.402 14.264 -21.201 1.00 66.44 108 GLY A O 1
ATOM 794 N N . ARG A 1 109 ? 7.735 13.484 -19.132 1.00 79.12 109 ARG A N 1
ATOM 795 C CA . ARG A 1 109 ? 7.843 12.087 -19.571 1.00 79.12 109 ARG A CA 1
ATOM 796 C C . ARG A 1 109 ? 6.467 11.535 -19.916 1.00 79.12 109 ARG A C 1
ATOM 798 O O . ARG A 1 109 ? 5.566 11.573 -19.085 1.00 79.12 109 ARG A O 1
ATOM 805 N N . ARG A 1 110 ? 6.336 10.915 -21.089 1.00 85.44 110 ARG A N 1
ATOM 806 C CA . ARG A 1 110 ? 5.175 10.095 -21.455 1.00 85.44 110 ARG A CA 1
ATOM 807 C C . ARG A 1 110 ? 5.475 8.617 -21.204 1.00 85.44 110 ARG A C 1
ATOM 809 O O . ARG A 1 110 ? 6.435 8.073 -21.743 1.00 85.44 110 ARG A O 1
ATOM 816 N N . ILE A 1 111 ? 4.650 7.959 -20.398 1.00 85.75 111 ILE A N 1
ATOM 817 C CA . ILE A 1 111 ? 4.704 6.516 -20.140 1.00 85.75 111 ILE A CA 1
ATOM 818 C C . ILE A 1 111 ? 3.551 5.858 -20.886 1.00 85.75 111 ILE A C 1
ATOM 820 O O . ILE A 1 111 ? 2.400 6.148 -20.583 1.00 85.75 111 ILE A O 1
ATOM 824 N N . LEU A 1 112 ? 3.836 4.969 -21.836 1.00 84.62 112 LEU A N 1
ATOM 825 C CA . LEU A 1 112 ? 2.808 4.156 -22.490 1.00 84.62 112 LEU A CA 1
ATOM 826 C C . LEU A 1 112 ? 2.397 2.999 -21.567 1.00 84.62 112 LEU A C 1
ATOM 828 O O . LEU A 1 112 ? 3.251 2.275 -21.061 1.00 84.62 112 LEU A O 1
ATOM 832 N N . VAL A 1 113 ? 1.093 2.820 -21.367 1.00 78.94 113 VAL A N 1
ATOM 833 C CA . VAL A 1 113 ? 0.507 1.824 -20.449 1.00 78.94 113 VAL A CA 1
ATOM 834 C C . VAL A 1 113 ? -0.141 0.657 -21.222 1.00 78.94 113 VAL A C 1
ATOM 836 O O . VAL A 1 113 ? -0.463 -0.387 -20.661 1.00 78.94 113 VAL A O 1
ATOM 839 N N . GLY A 1 114 ? -0.273 0.790 -22.547 1.00 63.81 114 GLY A N 1
ATOM 840 C CA . GLY A 1 114 ? -1.042 -0.129 -23.388 1.00 63.81 114 GLY A CA 1
ATOM 841 C C . GLY A 1 114 ? -0.311 -1.368 -23.923 1.00 63.81 114 GLY A C 1
ATOM 842 O O . GLY A 1 114 ? -0.918 -2.439 -24.033 1.00 63.81 114 GLY A O 1
ATOM 843 N N . TYR A 1 115 ? 0.962 -1.235 -24.310 1.00 64.25 115 TYR A N 1
ATOM 844 C CA . TYR A 1 115 ? 1.694 -2.258 -25.067 1.00 64.25 115 TYR A CA 1
ATOM 845 C C . TYR A 1 115 ? 3.219 -1.998 -25.059 1.00 64.25 115 TYR A C 1
ATOM 847 O O . TYR A 1 115 ? 3.610 -0.834 -25.149 1.00 64.25 115 TYR A O 1
ATOM 855 N N . PRO A 1 116 ? 4.086 -3.034 -25.031 1.00 64.94 116 PRO A N 1
ATOM 856 C CA . PRO A 1 116 ? 3.761 -4.453 -24.878 1.00 64.94 116 PRO A CA 1
ATOM 857 C C . PRO A 1 116 ? 3.172 -4.752 -23.496 1.00 64.94 116 PRO A C 1
ATOM 859 O O . PRO A 1 116 ? 3.343 -3.985 -22.551 1.00 64.94 116 PRO A O 1
ATOM 862 N N . ARG A 1 117 ? 2.434 -5.861 -23.384 1.00 70.50 117 ARG A N 1
ATOM 863 C CA . ARG A 1 117 ? 1.931 -6.317 -22.082 1.00 70.50 117 ARG A CA 1
ATOM 864 C C . ARG A 1 117 ? 3.109 -6.542 -21.139 1.00 70.50 117 ARG A C 1
ATOM 866 O O . ARG A 1 117 ? 4.141 -7.057 -21.565 1.00 70.50 117 ARG A O 1
ATOM 873 N N . LEU A 1 118 ? 2.923 -6.181 -19.874 1.00 78.81 118 LEU A N 1
ATOM 874 C CA . LEU A 1 118 ? 3.936 -6.388 -18.853 1.00 78.81 118 LEU A CA 1
ATOM 875 C C . LEU A 1 118 ? 4.253 -7.882 -18.718 1.00 78.81 118 LEU A C 1
ATOM 877 O O . LEU A 1 118 ? 3.342 -8.717 -18.712 1.00 78.81 118 LEU A O 1
ATOM 881 N N . ASP A 1 119 ? 5.539 -8.213 -18.625 1.00 79.75 119 ASP A N 1
ATOM 882 C CA . ASP A 1 119 ? 5.963 -9.589 -18.401 1.00 79.75 119 ASP A CA 1
ATOM 883 C C . ASP A 1 119 ? 5.522 -10.051 -17.003 1.00 79.75 119 ASP A C 1
ATOM 885 O O . ASP A 1 119 ? 5.705 -9.351 -16.008 1.00 79.75 119 ASP A O 1
ATOM 889 N N . HIS A 1 120 ? 4.953 -11.251 -16.919 1.00 76.88 120 HIS A N 1
ATOM 890 C CA . HIS A 1 120 ? 4.561 -11.884 -15.663 1.00 76.88 120 HIS A CA 1
ATOM 891 C C . HIS A 1 120 ? 5.738 -12.077 -14.692 1.00 76.88 120 HIS A C 1
ATOM 893 O O . HIS A 1 120 ? 5.517 -12.153 -13.486 1.00 76.88 120 HIS A O 1
ATOM 899 N N . THR A 1 121 ? 6.975 -12.123 -15.201 1.00 83.31 121 THR A N 1
ATOM 900 C CA . THR A 1 121 ? 8.202 -12.263 -14.399 1.00 83.31 121 THR A CA 1
ATOM 901 C C . THR A 1 121 ? 8.643 -10.972 -13.704 1.00 83.31 121 THR A C 1
ATOM 903 O O . THR A 1 121 ? 9.572 -11.013 -12.901 1.00 83.31 121 THR A O 1
ATOM 906 N N . ILE A 1 122 ? 7.977 -9.833 -13.946 1.00 86.38 122 ILE A N 1
ATOM 907 C CA . ILE A 1 122 ? 8.368 -8.519 -13.402 1.00 86.38 122 ILE A CA 1
ATOM 908 C C . ILE A 1 122 ? 8.559 -8.522 -11.877 1.00 86.38 122 ILE A C 1
ATOM 910 O O . ILE A 1 122 ? 9.439 -7.848 -11.353 1.00 86.38 122 ILE A O 1
ATOM 914 N N . ASN A 1 123 ? 7.773 -9.329 -11.159 1.00 91.44 123 ASN A N 1
ATOM 915 C CA . ASN A 1 123 ? 7.823 -9.418 -9.703 1.00 91.44 123 ASN A CA 1
ATOM 916 C C . ASN A 1 123 ? 8.786 -10.487 -9.181 1.00 91.44 123 ASN A C 1
ATOM 918 O O . ASN A 1 123 ? 8.864 -10.667 -7.968 1.00 91.44 123 ASN A O 1
ATOM 922 N N . GLN A 1 124 ? 9.528 -11.195 -10.035 1.00 87.00 124 GLN A N 1
ATOM 923 C CA . GLN A 1 124 ? 10.475 -12.226 -9.606 1.00 87.00 124 GLN A CA 1
ATOM 924 C C . GLN A 1 124 ? 11.437 -11.741 -8.500 1.00 87.00 124 GLN A C 1
ATOM 926 O O . GLN A 1 124 ? 11.608 -12.481 -7.525 1.00 87.00 124 GLN A O 1
ATOM 931 N N . PRO A 1 125 ? 11.983 -10.503 -8.540 1.00 88.19 125 PRO A N 1
ATOM 932 C CA . PRO A 1 125 ? 12.790 -9.981 -7.438 1.00 88.19 125 PRO A CA 1
ATOM 933 C C . PRO A 1 125 ? 12.037 -9.936 -6.101 1.00 88.19 125 PRO A C 1
ATOM 935 O O . PRO A 1 125 ? 12.612 -10.274 -5.072 1.00 88.19 125 PRO A O 1
ATOM 938 N N . LEU A 1 126 ? 10.739 -9.604 -6.089 1.00 90.12 126 LEU A N 1
ATOM 939 C CA . LEU A 1 126 ? 9.936 -9.586 -4.857 1.00 90.12 126 LEU A CA 1
ATOM 940 C C . LEU A 1 126 ? 9.822 -10.980 -4.231 1.00 90.12 126 LEU A C 1
ATOM 942 O O . LEU A 1 126 ? 9.900 -11.122 -3.013 1.00 90.12 126 LEU A O 1
ATOM 946 N N . PHE A 1 127 ? 9.638 -12.018 -5.049 1.00 88.50 127 PHE A N 1
ATOM 947 C CA . PHE A 1 127 ? 9.542 -13.395 -4.558 1.00 88.50 127 PHE A CA 1
ATOM 948 C C . PHE A 1 127 ? 10.875 -13.891 -4.002 1.00 88.50 127 PHE A C 1
ATOM 950 O O . PHE A 1 127 ? 10.890 -14.513 -2.939 1.00 88.50 127 PHE A O 1
ATOM 957 N N . GLN A 1 128 ? 11.990 -13.533 -4.642 1.00 86.81 128 GLN A N 1
ATOM 958 C CA . GLN A 1 128 ? 13.330 -13.815 -4.124 1.00 86.81 128 GLN A CA 1
ATOM 959 C C . GLN A 1 128 ? 13.558 -13.150 -2.759 1.00 86.81 128 GLN A C 1
ATOM 961 O O . GLN A 1 128 ? 14.039 -13.800 -1.832 1.00 86.81 128 GLN A O 1
ATOM 966 N N . GLU A 1 129 ? 13.142 -11.890 -2.601 1.00 84.00 129 GLU A N 1
ATOM 967 C CA . GLU A 1 129 ? 13.258 -11.138 -1.342 1.00 84.00 129 GLU A CA 1
ATOM 968 C C . GLU A 1 129 ? 12.421 -11.721 -0.197 1.00 84.00 129 GLU A C 1
ATOM 970 O O . GLU A 1 129 ? 12.792 -11.629 0.977 1.00 84.00 129 GLU A O 1
ATOM 975 N N . TRP A 1 130 ? 11.296 -12.352 -0.524 1.00 82.94 130 TRP A N 1
ATOM 976 C CA . TRP A 1 130 ? 10.460 -13.070 0.438 1.00 82.94 130 TRP A CA 1
ATOM 977 C C . TRP A 1 130 ? 10.839 -14.545 0.610 1.00 82.94 130 TRP A C 1
ATOM 979 O O . TRP A 1 130 ? 10.209 -15.224 1.420 1.00 82.94 130 TRP A O 1
ATOM 989 N N . ALA A 1 131 ? 11.850 -15.038 -0.119 1.00 82.50 131 ALA A N 1
ATOM 990 C CA . ALA A 1 131 ? 12.181 -16.460 -0.224 1.00 82.50 131 ALA A CA 1
ATOM 991 C C . ALA A 1 131 ? 10.947 -17.332 -0.546 1.00 82.50 131 ALA A C 1
ATOM 993 O O . ALA A 1 131 ? 10.777 -18.430 -0.014 1.00 82.50 131 ALA A O 1
ATOM 994 N N . ALA A 1 132 ? 10.061 -16.807 -1.392 1.00 81.69 132 ALA A N 1
ATOM 995 C CA . ALA A 1 132 ? 8.829 -17.447 -1.822 1.00 81.69 132 ALA A CA 1
ATOM 996 C C . ALA A 1 132 ? 8.970 -17.975 -3.254 1.00 81.69 132 ALA A C 1
ATOM 998 O O . ALA A 1 132 ? 9.721 -17.432 -4.060 1.00 81.69 132 ALA A O 1
ATOM 999 N N . HIS A 1 133 ? 8.209 -19.019 -3.577 1.00 79.50 133 HIS A N 1
ATOM 1000 C CA . HIS A 1 133 ? 8.140 -19.573 -4.929 1.00 79.50 133 HIS A CA 1
ATOM 1001 C C . HIS A 1 133 ? 7.362 -18.631 -5.852 1.00 79.50 133 HIS A C 1
ATOM 1003 O O . HIS A 1 133 ? 6.221 -18.281 -5.532 1.00 79.50 133 HIS A O 1
ATOM 1009 N N . HIS A 1 134 ? 7.957 -18.205 -6.972 1.00 77.44 134 HIS A N 1
ATOM 1010 C CA . HIS A 1 134 ? 7.239 -17.394 -7.951 1.00 77.44 134 HIS A CA 1
ATOM 1011 C C . HIS A 1 134 ? 6.310 -18.310 -8.763 1.00 77.44 134 HIS A C 1
ATOM 1013 O O . HIS A 1 134 ? 6.758 -19.349 -9.239 1.00 77.44 134 HIS A O 1
ATOM 1019 N N . PRO A 1 135 ? 5.036 -17.944 -8.997 1.00 71.31 135 PRO A N 1
ATOM 1020 C CA . PRO A 1 135 ? 4.114 -18.799 -9.746 1.00 71.31 135 PRO A CA 1
ATOM 1021 C C . PRO A 1 135 ? 4.659 -19.225 -11.121 1.00 71.31 135 PRO A C 1
ATOM 1023 O O . PRO A 1 135 ? 4.511 -20.370 -11.524 1.00 71.31 135 PRO A O 1
ATOM 1026 N N . GLY A 1 136 ? 5.364 -18.332 -11.817 1.00 64.31 136 GLY A N 1
ATOM 1027 C CA . GLY A 1 136 ? 5.999 -18.623 -13.109 1.00 64.31 136 GLY A CA 1
ATOM 1028 C C . GLY A 1 136 ? 7.201 -19.581 -13.075 1.00 64.31 136 GLY A C 1
ATOM 1029 O O . GLY A 1 136 ? 7.637 -20.002 -14.144 1.00 64.31 136 GLY A O 1
ATOM 1030 N N . ASP A 1 137 ? 7.733 -19.942 -11.901 1.00 66.50 137 ASP A N 1
ATOM 1031 C CA . ASP A 1 137 ? 8.851 -20.895 -11.793 1.00 66.50 137 ASP A CA 1
ATOM 1032 C C . ASP A 1 137 ? 8.399 -22.336 -12.107 1.00 66.50 137 ASP A C 1
ATOM 1034 O O . ASP A 1 137 ? 9.197 -23.159 -12.565 1.00 66.50 137 ASP A O 1
ATOM 1038 N N . ASP A 1 138 ? 7.102 -22.635 -11.957 1.00 61.09 138 ASP A N 1
ATOM 1039 C CA . ASP A 1 138 ? 6.508 -23.904 -12.378 1.00 61.09 138 ASP A CA 1
ATOM 1040 C C . ASP A 1 138 ? 6.317 -23.923 -13.901 1.00 61.09 138 ASP A C 1
ATOM 1042 O O . ASP A 1 138 ? 5.200 -23.793 -1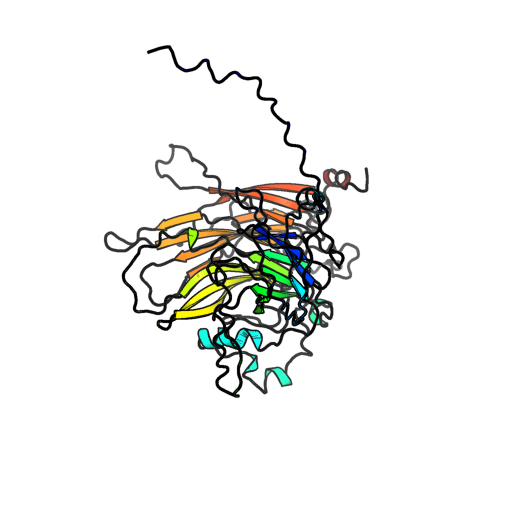4.416 1.00 61.09 138 ASP A O 1
ATOM 1046 N N . GLN A 1 139 ? 7.421 -24.136 -14.627 1.00 50.66 139 GLN A N 1
ATOM 1047 C CA . GLN A 1 139 ? 7.509 -24.192 -16.098 1.00 50.66 139 GLN A CA 1
ATOM 1048 C C . GLN A 1 139 ? 6.558 -25.207 -16.778 1.00 50.66 139 GLN A C 1
ATOM 1050 O O . GLN A 1 139 ? 6.528 -25.289 -18.001 1.00 50.66 139 GLN A O 1
ATOM 1055 N N . GLY A 1 140 ? 5.754 -25.967 -16.028 1.00 43.81 140 GLY A N 1
ATOM 1056 C CA . GLY A 1 140 ? 4.764 -26.907 -16.560 1.00 43.81 140 GLY A CA 1
ATOM 1057 C C . GLY A 1 140 ? 3.323 -26.702 -16.087 1.00 43.81 140 GLY A C 1
ATOM 1058 O O . GLY A 1 140 ? 2.420 -27.235 -16.723 1.00 43.81 140 GLY A O 1
ATOM 1059 N N . GLN A 1 141 ? 3.068 -25.940 -15.018 1.00 41.09 141 GLN A N 1
ATOM 1060 C CA . GLN A 1 141 ? 1.729 -25.882 -14.404 1.00 41.09 141 GLN A CA 1
ATOM 1061 C C . GLN A 1 141 ? 0.950 -24.624 -14.799 1.00 41.09 141 GLN A C 1
ATOM 1063 O O . GLN A 1 141 ? -0.247 -24.701 -15.069 1.00 41.09 141 GLN A O 1
ATOM 1068 N N . TRP A 1 142 ? 1.636 -23.492 -14.984 1.00 45.16 142 TRP A N 1
ATOM 1069 C CA . TRP A 1 142 ? 1.011 -22.282 -15.527 1.00 45.16 142 TRP A CA 1
ATOM 1070 C C . TRP A 1 142 ? 0.887 -22.291 -17.047 1.00 45.16 142 TRP A C 1
ATOM 1072 O O . TRP A 1 142 ? 0.031 -21.597 -17.573 1.00 45.16 142 TRP A O 1
ATOM 1082 N N . GLN A 1 143 ? 1.686 -23.076 -17.775 1.00 41.34 143 GLN A N 1
ATOM 1083 C CA . GLN A 1 143 ? 1.541 -23.191 -19.233 1.00 41.34 143 GLN A CA 1
ATOM 1084 C C . GLN A 1 143 ? 0.484 -24.219 -19.663 1.00 41.34 143 GLN A C 1
ATOM 1086 O O . GLN A 1 143 ? -0.102 -24.049 -20.730 1.00 41.34 143 GLN A O 1
ATOM 1091 N N . ALA A 1 144 ? 0.213 -25.249 -18.852 1.00 38.62 144 ALA A N 1
ATOM 1092 C CA . ALA A 1 144 ? -0.728 -26.317 -19.205 1.00 38.62 144 ALA A CA 1
ATOM 1093 C C . ALA A 1 144 ? -2.168 -26.062 -18.716 1.00 38.62 144 ALA A C 1
ATOM 1095 O O . ALA A 1 144 ? -3.103 -26.417 -19.428 1.00 38.62 144 ALA A O 1
ATOM 1096 N N . ASP A 1 145 ? -2.343 -25.383 -17.572 1.00 38.84 145 ASP A N 1
ATOM 1097 C CA . ASP A 1 145 ? -3.655 -25.031 -17.000 1.00 38.84 145 ASP A CA 1
ATOM 1098 C C . ASP A 1 145 ? -3.922 -23.516 -16.965 1.00 38.84 145 ASP A C 1
ATOM 1100 O O . ASP A 1 145 ? -4.897 -23.078 -16.357 1.00 38.84 145 ASP A O 1
ATOM 1104 N N . ALA A 1 146 ? -3.111 -22.692 -17.646 1.00 38.09 146 ALA A N 1
ATOM 1105 C CA . ALA A 1 146 ? -3.464 -21.297 -17.915 1.00 38.09 146 ALA A CA 1
ATOM 1106 C C . ALA A 1 146 ? -4.817 -21.270 -18.635 1.00 38.09 146 ALA A C 1
ATOM 1108 O O . ALA A 1 146 ? -4.874 -21.649 -19.811 1.00 38.09 146 ALA A O 1
ATOM 1109 N N . PRO A 1 147 ? -5.910 -20.798 -18.012 1.00 36.09 147 PRO A N 1
ATOM 1110 C CA . PRO A 1 147 ? -7.190 -20.749 -18.686 1.00 36.09 147 PRO A CA 1
ATOM 1111 C C . PRO A 1 147 ? -7.133 -19.591 -19.670 1.00 36.09 147 PRO A C 1
ATOM 1113 O O . PRO A 1 147 ? -7.591 -18.514 -19.327 1.00 36.09 147 PRO A O 1
ATOM 1116 N N . LYS A 1 148 ? -6.501 -19.762 -20.844 1.00 42.72 148 LYS A N 1
ATOM 1117 C CA . LYS A 1 148 ? -6.410 -18.738 -21.899 1.00 42.72 148 LYS A CA 1
ATOM 1118 C C . LYS A 1 148 ? -6.267 -17.329 -21.288 1.00 42.72 148 LYS A C 1
ATOM 1120 O O . LYS A 1 148 ? -7.088 -16.477 -21.587 1.00 42.72 148 LYS A O 1
ATOM 1125 N N . ILE A 1 149 ? -5.306 -17.154 -20.358 1.00 46.78 149 ILE A N 1
ATOM 1126 C CA . ILE A 1 149 ? -5.407 -16.264 -19.175 1.00 46.78 149 ILE A CA 1
ATOM 1127 C C . ILE A 1 149 ? -6.067 -14.926 -19.491 1.00 46.78 149 ILE A C 1
ATOM 1129 O O . ILE A 1 149 ? -5.425 -13.943 -19.877 1.00 46.78 149 ILE A O 1
ATOM 1133 N N . SER A 1 150 ? -7.370 -14.922 -19.314 1.00 48.09 150 SER A N 1
ATOM 1134 C CA . SER A 1 150 ? -8.201 -13.763 -19.139 1.00 48.09 150 SER A CA 1
ATOM 1135 C C . SER A 1 150 ? -8.394 -13.590 -17.637 1.00 48.09 150 SER A C 1
ATOM 1137 O O . SER A 1 150 ? -8.520 -14.565 -16.897 1.00 48.09 150 SER A O 1
ATOM 1139 N N . ALA A 1 151 ? -8.303 -12.356 -17.163 1.00 55.56 151 ALA A N 1
ATOM 1140 C CA . ALA A 1 151 ? -8.280 -12.083 -15.736 1.00 55.56 151 ALA A CA 1
ATOM 1141 C C . ALA A 1 151 ? -9.650 -11.736 -15.190 1.00 55.56 151 ALA A C 1
ATOM 1143 O O . ALA A 1 151 ? -10.467 -11.162 -15.887 1.00 55.56 151 ALA A O 1
ATOM 1144 N N . GLY A 1 152 ? -9.890 -12.020 -13.918 1.00 55.34 152 GLY A N 1
ATOM 1145 C CA . GLY A 1 152 ? -11.184 -11.762 -13.305 1.00 55.34 152 GLY A CA 1
ATOM 1146 C C . GLY A 1 152 ? -12.264 -12.773 -13.705 1.00 55.34 152 GLY A C 1
ATOM 1147 O O . GLY A 1 152 ? -12.051 -13.743 -14.425 1.00 55.34 152 GLY A O 1
ATOM 1148 N N . SER A 1 153 ? -13.441 -12.574 -13.133 1.00 59.69 153 SER A N 1
ATOM 1149 C CA . SER A 1 153 ? -14.554 -13.522 -13.068 1.00 59.69 153 SER A CA 1
ATOM 1150 C C . SER A 1 153 ? -15.781 -13.085 -13.868 1.00 59.69 153 SER A C 1
ATOM 1152 O O . SER A 1 153 ? -16.699 -13.879 -14.070 1.00 59.69 153 SER A O 1
ATOM 1154 N N . GLY A 1 154 ? -15.815 -11.828 -14.314 1.00 54.56 154 GLY A N 1
ATOM 1155 C CA . GLY A 1 154 ? -16.894 -11.277 -15.125 1.00 54.56 154 GLY A CA 1
ATOM 1156 C C . GLY A 1 154 ? -16.753 -11.669 -16.593 1.00 54.56 154 GLY A C 1
ATOM 1157 O O . GLY A 1 154 ? -15.669 -11.991 -17.059 1.00 54.56 154 GLY A O 1
ATOM 1158 N N . SER A 1 155 ? -17.841 -11.593 -17.357 1.00 49.53 155 SER A N 1
ATOM 1159 C CA . SER A 1 155 ? -17.821 -11.877 -18.800 1.00 49.53 155 SER A CA 1
ATOM 1160 C C . SER A 1 155 ? -16.855 -10.975 -19.576 1.00 49.53 155 SER A C 1
ATOM 1162 O O . SER A 1 155 ? -16.270 -11.416 -20.559 1.00 49.53 155 SER A O 1
ATOM 1164 N N . ILE A 1 156 ? -16.669 -9.729 -19.131 1.00 52.12 156 ILE A N 1
ATOM 1165 C CA . ILE A 1 156 ? -15.774 -8.753 -19.769 1.00 52.12 156 ILE A CA 1
ATOM 1166 C C . ILE A 1 156 ? -14.342 -8.909 -19.260 1.00 52.12 156 ILE A C 1
ATOM 1168 O O . ILE A 1 156 ? -13.417 -8.980 -20.065 1.00 52.12 156 ILE A O 1
ATOM 1172 N N . SER A 1 157 ? -14.151 -9.009 -17.943 1.00 54.53 157 SER A N 1
ATOM 1173 C CA . SER A 1 157 ? -12.817 -9.203 -17.373 1.00 54.53 157 SER A CA 1
ATOM 1174 C C . SER A 1 157 ? -12.245 -10.555 -17.821 1.00 54.53 157 SER A C 1
ATOM 1176 O O . SER A 1 157 ? -11.197 -10.623 -18.472 1.00 54.53 157 SER A O 1
ATOM 1178 N N . GLY A 1 158 ? -13.009 -11.624 -17.604 1.00 50.97 158 GLY A N 1
ATOM 1179 C CA . GLY A 1 158 ? -12.663 -13.009 -17.904 1.00 50.97 158 GLY A CA 1
ATOM 1180 C C . GLY A 1 158 ? -12.642 -13.381 -19.388 1.00 50.97 158 GLY A C 1
ATOM 1181 O O . GLY A 1 158 ? -12.422 -14.551 -19.685 1.00 50.97 158 GLY A O 1
ATOM 1182 N N . SER A 1 159 ? -12.798 -12.442 -20.330 1.00 47.69 159 SER A N 1
ATOM 1183 C CA . SER A 1 159 ? -12.618 -12.695 -21.778 1.00 47.69 159 SER A CA 1
ATOM 1184 C C . SER A 1 159 ? -11.332 -12.103 -22.365 1.00 47.69 159 SER A C 1
ATOM 1186 O O . SER A 1 159 ? -11.081 -12.232 -23.560 1.00 47.69 159 SER A O 1
ATOM 1188 N N . GLY A 1 160 ? -10.475 -11.519 -21.527 1.00 46.62 160 GLY A N 1
ATOM 1189 C CA . GLY A 1 160 ? -9.194 -10.977 -21.951 1.00 46.62 160 GLY A CA 1
ATOM 1190 C C . GLY A 1 160 ? -9.367 -9.512 -22.283 1.00 46.62 160 GLY A C 1
ATOM 1191 O O . GLY A 1 160 ? -9.779 -9.145 -23.381 1.00 46.62 160 GLY A O 1
ATOM 1192 N N . SER A 1 161 ? -9.033 -8.660 -21.319 1.00 52.97 161 SER A N 1
ATOM 1193 C CA . SER A 1 161 ? -8.965 -7.237 -21.588 1.00 52.97 161 SER A CA 1
ATOM 1194 C C . SER A 1 161 ? -7.842 -6.987 -22.591 1.00 52.97 161 SER A C 1
ATOM 1196 O O . SER A 1 161 ? -6.652 -7.088 -22.291 1.00 52.97 161 SER A O 1
ATOM 1198 N N . THR A 1 162 ? -8.218 -6.730 -23.838 1.00 55.38 162 THR A N 1
ATOM 1199 C CA . THR A 1 162 ? -7.336 -6.138 -24.847 1.00 55.38 162 THR A CA 1
ATOM 1200 C C . THR A 1 162 ? -7.171 -4.637 -24.618 1.00 55.38 162 THR A C 1
ATOM 1202 O O . THR A 1 162 ? -6.358 -4.009 -25.289 1.00 55.38 162 THR A O 1
ATOM 1205 N N . MET A 1 163 ? -7.929 -4.061 -23.680 1.00 62.94 163 MET A N 1
ATOM 1206 C CA . MET A 1 163 ? -7.943 -2.640 -23.372 1.00 62.94 163 MET A CA 1
ATOM 1207 C C . MET A 1 163 ? -7.113 -2.373 -22.116 1.00 62.94 163 MET A C 1
ATOM 1209 O O . MET A 1 163 ? -7.586 -2.468 -20.988 1.00 62.94 163 MET A O 1
ATOM 1213 N N . ASN A 1 164 ? -5.858 -1.994 -22.326 1.00 75.25 164 ASN A N 1
ATOM 1214 C CA . ASN A 1 164 ? -4.955 -1.518 -21.278 1.00 75.25 164 ASN A CA 1
ATOM 1215 C C . ASN A 1 164 ? -5.027 0.012 -21.148 1.00 75.25 164 ASN A C 1
ATOM 1217 O O . ASN A 1 164 ? -4.007 0.684 -21.011 1.00 75.25 164 ASN A O 1
ATOM 1221 N N . SER A 1 165 ? -6.234 0.576 -21.257 1.00 84.12 165 SER A N 1
ATOM 1222 C CA . SER A 1 165 ? -6.417 2.015 -21.089 1.00 84.12 165 SER A CA 1
ATOM 1223 C C . SER A 1 165 ? -6.276 2.405 -19.624 1.00 84.12 165 SER A C 1
ATOM 1225 O O . SER A 1 165 ? -6.709 1.651 -18.750 1.00 84.12 165 SER A O 1
ATOM 1227 N N . VAL A 1 166 ? -5.715 3.577 -19.343 1.00 88.69 166 VAL A N 1
ATOM 1228 C CA . VAL A 1 166 ? -5.599 4.080 -17.970 1.00 88.69 166 VAL A CA 1
ATOM 1229 C C . VAL A 1 166 ? -6.987 4.458 -17.455 1.00 88.69 166 VAL A C 1
ATOM 1231 O O . VAL A 1 166 ? -7.695 5.232 -18.095 1.00 88.69 166 VAL A O 1
ATOM 1234 N N . VAL A 1 167 ? -7.390 3.902 -16.309 1.00 88.00 167 VAL A N 1
ATOM 1235 C CA . VAL A 1 167 ? -8.691 4.199 -15.676 1.00 88.00 167 VAL A CA 1
ATOM 1236 C C . VAL A 1 167 ? -8.558 5.010 -14.396 1.00 88.00 167 VAL A C 1
ATOM 1238 O O . VAL A 1 167 ? -9.485 5.729 -14.041 1.00 88.00 167 VAL A O 1
ATOM 1241 N N . SER A 1 168 ? -7.429 4.899 -13.695 1.00 90.75 168 SER A N 1
ATOM 1242 C CA . SER A 1 168 ? -7.146 5.684 -12.495 1.00 90.75 168 SER A CA 1
ATOM 1243 C C . SER A 1 168 ? -5.650 5.765 -12.260 1.00 90.75 168 SER A C 1
ATOM 1245 O O . SER A 1 168 ? -4.911 4.822 -12.543 1.00 90.75 168 SER A O 1
ATOM 1247 N N . ILE A 1 169 ? -5.226 6.879 -11.681 1.00 94.12 169 ILE A N 1
ATOM 1248 C CA . ILE A 1 169 ? -3.868 7.103 -11.203 1.00 94.12 169 ILE A CA 1
ATOM 1249 C C . ILE A 1 169 ? -3.924 7.575 -9.753 1.00 94.12 169 ILE A C 1
ATOM 1251 O O . ILE A 1 169 ? -4.914 8.181 -9.345 1.00 94.12 169 ILE A O 1
ATOM 1255 N N . ALA A 1 170 ? -2.894 7.252 -8.978 1.00 94.88 170 ALA A N 1
ATOM 1256 C CA . ALA A 1 170 ? -2.722 7.801 -7.641 1.00 94.88 170 ALA A CA 1
ATOM 1257 C C . ALA A 1 170 ? -1.246 7.800 -7.243 1.00 94.88 170 ALA A C 1
ATOM 1259 O O . ALA A 1 170 ? -0.562 6.770 -7.335 1.00 94.88 170 ALA A O 1
ATOM 1260 N N . TRP A 1 171 ? -0.773 8.936 -6.755 1.00 95.62 171 TRP A N 1
ATOM 1261 C CA . TRP A 1 171 ? 0.539 9.058 -6.145 1.00 95.62 171 TRP A CA 1
ATOM 1262 C C . TRP A 1 171 ? 0.581 8.370 -4.785 1.00 95.62 171 TRP A C 1
ATOM 1264 O O . TRP A 1 171 ? -0.348 8.454 -3.982 1.00 95.62 171 TRP A O 1
ATOM 1274 N N . SER A 1 172 ? 1.690 7.688 -4.514 1.00 95.06 172 SER A N 1
ATOM 1275 C CA . SER A 1 172 ? 2.005 7.243 -3.166 1.00 95.06 172 SER A CA 1
ATOM 1276 C C . SER A 1 172 ? 2.291 8.453 -2.272 1.00 95.06 172 SER A C 1
ATOM 1278 O O . SER A 1 172 ? 2.707 9.504 -2.771 1.00 95.06 172 SER A O 1
ATOM 1280 N N . PRO A 1 173 ? 2.193 8.314 -0.941 1.00 92.81 173 PRO A N 1
ATOM 1281 C CA . PRO A 1 173 ? 2.769 9.316 -0.058 1.00 92.81 173 PRO A CA 1
ATOM 1282 C C . PRO A 1 173 ? 4.293 9.406 -0.261 1.00 92.81 173 PRO A C 1
ATOM 1284 O O . PRO A 1 173 ? 4.926 8.502 -0.825 1.00 92.81 173 PRO A O 1
ATOM 1287 N N . SER A 1 174 ? 4.892 10.488 0.233 1.00 88.31 174 SER A N 1
ATOM 1288 C CA . SER A 1 174 ? 6.348 10.633 0.268 1.00 88.31 174 SER A CA 1
ATOM 1289 C C . SER A 1 174 ? 6.993 9.549 1.141 1.00 88.31 174 SER A C 1
ATOM 1291 O O . SER A 1 174 ? 6.386 9.021 2.073 1.00 88.31 174 SER A O 1
ATOM 1293 N N . GLY A 1 175 ? 8.233 9.183 0.827 1.00 84.69 175 GLY A N 1
ATOM 1294 C CA . GLY A 1 175 ? 8.990 8.149 1.537 1.00 84.69 175 GLY A CA 1
ATOM 1295 C C . GLY A 1 175 ? 8.935 6.755 0.912 1.00 84.69 175 GLY A C 1
ATOM 1296 O O . GLY A 1 175 ? 9.720 5.895 1.309 1.00 84.69 175 GLY A O 1
ATOM 1297 N N . VAL A 1 176 ? 8.046 6.521 -0.058 1.00 89.56 176 VAL A N 1
ATOM 1298 C CA . VAL A 1 176 ? 7.826 5.185 -0.637 1.00 89.56 176 VAL A CA 1
ATOM 1299 C C . VAL A 1 176 ? 8.844 4.821 -1.705 1.00 89.56 176 VAL A C 1
ATOM 1301 O O . VAL A 1 176 ? 9.214 3.667 -1.777 1.00 89.56 176 VAL A O 1
ATOM 1304 N N . GLY A 1 177 ? 9.294 5.752 -2.537 1.00 86.88 177 GLY A N 1
ATOM 1305 C CA . GLY A 1 177 ? 10.222 5.492 -3.636 1.00 86.88 177 GLY A CA 1
ATOM 1306 C C . GLY A 1 177 ? 11.697 5.637 -3.263 1.00 86.88 177 GLY A C 1
ATOM 1307 O O . GLY A 1 177 ? 12.070 5.889 -2.111 1.00 86.88 177 GLY A O 1
ATOM 1308 N N . TYR A 1 178 ? 12.555 5.521 -4.279 1.00 83.25 178 TYR A N 1
ATOM 1309 C CA . TYR A 1 178 ? 13.973 5.852 -4.156 1.00 83.25 178 TYR A CA 1
ATOM 1310 C C . TYR A 1 178 ? 14.156 7.302 -3.682 1.00 83.25 178 TYR A C 1
ATOM 1312 O O . TYR A 1 178 ? 13.373 8.186 -4.032 1.00 83.25 178 TYR A O 1
ATOM 1320 N N . ASN A 1 179 ? 15.183 7.553 -2.862 1.00 77.75 179 ASN A N 1
ATOM 1321 C CA . ASN A 1 179 ? 15.419 8.856 -2.225 1.00 77.75 179 ASN A CA 1
ATOM 1322 C C . ASN A 1 179 ? 14.193 9.433 -1.487 1.00 77.75 179 ASN A C 1
ATOM 1324 O O . ASN A 1 179 ? 14.021 10.648 -1.447 1.00 77.75 179 ASN A O 1
ATOM 1328 N N . GLU A 1 180 ? 13.339 8.573 -0.919 1.00 81.12 180 GLU A N 1
ATOM 1329 C CA . GLU A 1 180 ? 12.129 8.979 -0.187 1.00 81.12 180 GLU A CA 1
ATOM 1330 C C . GLU A 1 180 ? 11.111 9.758 -1.056 1.00 81.12 180 GLU A C 1
ATOM 1332 O O . GLU A 1 180 ? 10.264 10.489 -0.540 1.00 81.12 180 GLU A O 1
ATOM 1337 N N . ARG A 1 181 ? 11.156 9.596 -2.385 1.00 86.31 181 ARG A N 1
ATOM 1338 C CA . ARG A 1 181 ? 10.210 10.230 -3.320 1.00 86.31 181 ARG A CA 1
ATOM 1339 C C . ARG A 1 181 ? 8.867 9.502 -3.380 1.00 86.31 181 ARG A C 1
ATOM 1341 O O . ARG A 1 181 ? 8.716 8.409 -2.842 1.00 86.31 181 ARG A O 1
ATOM 1348 N N . CYS A 1 182 ? 7.882 10.112 -4.033 1.00 91.25 182 CYS A N 1
ATOM 1349 C CA . CYS A 1 182 ? 6.619 9.440 -4.340 1.00 91.25 182 CYS A CA 1
ATOM 1350 C C . CYS A 1 182 ? 6.803 8.497 -5.544 1.00 91.25 182 CYS A C 1
ATOM 1352 O O . CYS A 1 182 ? 7.610 8.769 -6.432 1.00 91.25 182 CYS A O 1
ATOM 1354 N N . VAL A 1 183 ? 6.036 7.412 -5.590 1.00 93.94 183 VAL A N 1
ATOM 1355 C CA . VAL A 1 183 ? 5.877 6.543 -6.765 1.00 93.94 183 VAL A CA 1
ATOM 1356 C C . VAL A 1 183 ? 4.461 6.686 -7.307 1.00 93.94 183 VAL A C 1
ATOM 1358 O O . VAL A 1 183 ? 3.539 7.044 -6.573 1.00 93.94 183 VAL A O 1
ATOM 1361 N N . LEU A 1 184 ? 4.271 6.411 -8.591 1.00 95.19 184 LEU A N 1
ATOM 1362 C CA . LEU A 1 184 ? 2.983 6.555 -9.255 1.00 95.19 184 LEU A CA 1
ATOM 1363 C C . LEU A 1 184 ? 2.319 5.190 -9.437 1.00 95.19 184 LEU A C 1
ATOM 1365 O O . LEU A 1 184 ? 2.863 4.321 -10.114 1.00 95.19 184 LEU A O 1
ATOM 1369 N N . GLY A 1 185 ? 1.123 5.016 -8.879 1.00 95.38 185 GLY A N 1
ATOM 1370 C CA . GLY A 1 185 ? 0.261 3.879 -9.183 1.00 95.38 185 GLY A CA 1
ATOM 1371 C C . GLY A 1 185 ? -0.642 4.173 -10.375 1.00 95.38 185 GLY A C 1
ATOM 1372 O O . GLY A 1 185 ? -1.276 5.226 -10.430 1.00 95.38 185 GLY A O 1
ATOM 1373 N N . VAL A 1 186 ? -0.718 3.236 -11.316 1.00 93.62 186 VAL A N 1
ATOM 1374 C CA . VAL A 1 186 ? -1.539 3.330 -12.526 1.00 93.62 186 VAL A CA 1
ATOM 1375 C C . VAL A 1 186 ? -2.396 2.078 -12.645 1.00 93.62 186 VAL A C 1
ATOM 1377 O O . VAL A 1 186 ? -1.876 0.974 -12.790 1.00 93.62 186 VAL A O 1
ATOM 1380 N N . LEU A 1 187 ? -3.714 2.251 -12.596 1.00 91.75 187 LEU A N 1
ATOM 1381 C CA . LEU A 1 187 ? -4.688 1.188 -12.811 1.00 91.75 187 LEU A CA 1
ATOM 1382 C C . LEU A 1 187 ? -5.165 1.206 -14.262 1.00 91.75 187 LEU A C 1
ATOM 1384 O O . LEU A 1 187 ? -5.572 2.249 -14.784 1.00 91.75 187 LEU A O 1
ATOM 1388 N N . THR A 1 188 ? -5.158 0.038 -14.893 1.00 88.75 188 THR A N 1
ATOM 1389 C CA . THR A 1 188 ? -5.646 -0.161 -16.258 1.00 88.75 188 THR A CA 1
ATOM 1390 C C . THR A 1 188 ? -7.056 -0.745 -16.276 1.00 88.75 188 THR A C 1
ATOM 1392 O O . THR A 1 188 ? -7.495 -1.409 -15.336 1.00 88.75 188 THR A O 1
ATOM 1395 N N . ALA A 1 189 ? -7.759 -0.581 -17.397 1.00 84.69 189 ALA A N 1
ATOM 1396 C CA . ALA A 1 189 ? -9.048 -1.229 -17.633 1.00 84.69 189 ALA A CA 1
ATOM 1397 C C . ALA A 1 189 ? -8.953 -2.768 -17.691 1.00 84.69 189 ALA A C 1
ATOM 1399 O O . ALA A 1 189 ? -9.968 -3.446 -17.545 1.00 84.69 189 ALA A O 1
ATOM 1400 N N . SER A 1 190 ? -7.752 -3.343 -17.860 1.00 80.94 190 SER A N 1
ATOM 1401 C CA . SER A 1 190 ? -7.531 -4.788 -17.705 1.00 80.94 190 SER A CA 1
ATOM 1402 C C . SER A 1 190 ? -7.532 -5.271 -16.258 1.00 80.94 190 SER A C 1
ATOM 1404 O O . SER A 1 190 ? -7.551 -6.477 -16.013 1.00 80.94 190 SER A O 1
ATOM 1406 N N . GLY A 1 191 ? -7.564 -4.347 -15.298 1.00 86.00 191 GLY A N 1
ATOM 1407 C CA . GLY A 1 191 ? -7.472 -4.652 -13.879 1.00 86.00 191 GLY A CA 1
ATOM 1408 C C . GLY A 1 191 ? -6.048 -4.969 -13.435 1.00 86.00 191 GLY A C 1
ATOM 1409 O O . GLY A 1 191 ? -5.869 -5.706 -12.465 1.00 86.00 191 GLY A O 1
ATOM 1410 N N . MET A 1 192 ? -5.054 -4.433 -14.146 1.00 88.12 192 MET A N 1
ATOM 1411 C CA . MET A 1 192 ? -3.656 -4.439 -13.736 1.00 88.12 192 MET A CA 1
ATOM 1412 C C . MET A 1 192 ? -3.333 -3.114 -13.045 1.00 88.12 192 MET A C 1
ATOM 1414 O O . MET A 1 192 ? -3.617 -2.042 -13.576 1.00 88.12 192 MET A O 1
ATOM 1418 N N . LEU A 1 193 ? -2.724 -3.191 -11.868 1.00 92.75 193 LEU A N 1
ATOM 1419 C CA . LEU A 1 193 ? -2.160 -2.049 -11.163 1.00 92.75 193 LEU A CA 1
ATOM 1420 C C . LEU A 1 193 ? -0.641 -2.094 -11.306 1.00 92.75 193 LEU A C 1
ATOM 1422 O O . LEU A 1 193 ? -0.004 -3.059 -10.887 1.00 92.75 193 LEU A O 1
ATOM 1426 N N . ILE A 1 194 ? -0.074 -1.053 -11.902 1.00 93.56 194 ILE A N 1
ATOM 1427 C CA . ILE A 1 194 ? 1.349 -0.942 -12.220 1.00 93.56 194 ILE A CA 1
ATOM 1428 C C . ILE A 1 194 ? 1.930 0.220 -11.427 1.00 93.56 194 ILE A C 1
ATOM 1430 O O . ILE A 1 194 ? 1.352 1.308 -11.418 1.00 93.56 194 ILE A O 1
ATOM 1434 N N . ILE A 1 195 ? 3.067 -0.001 -10.771 1.00 95.06 195 ILE A N 1
ATOM 1435 C CA . ILE A 1 195 ? 3.759 1.039 -10.013 1.00 95.06 195 ILE A CA 1
ATOM 1436 C C . ILE A 1 195 ? 4.994 1.498 -10.780 1.00 95.06 195 ILE A C 1
ATOM 1438 O O . ILE A 1 195 ? 5.862 0.693 -11.122 1.00 95.06 195 ILE A O 1
ATOM 1442 N N . TYR A 1 196 ? 5.068 2.802 -11.023 1.00 93.50 196 TYR A N 1
ATOM 1443 C CA . TYR A 1 196 ? 6.166 3.464 -11.713 1.00 93.50 196 TYR A CA 1
ATOM 1444 C C . TYR A 1 196 ? 6.957 4.360 -10.768 1.00 93.50 196 TYR A C 1
ATOM 1446 O O . TYR A 1 196 ? 6.397 5.002 -9.878 1.00 93.50 196 TYR A O 1
ATOM 1454 N N . GLY A 1 197 ? 8.260 4.448 -10.997 1.00 91.44 197 GLY A N 1
ATOM 1455 C CA . GLY A 1 197 ? 9.128 5.363 -10.270 1.00 91.44 197 GLY A CA 1
ATOM 1456 C C . GLY A 1 197 ? 10.592 5.133 -10.600 1.00 91.44 197 GLY A C 1
ATOM 1457 O O . GLY A 1 197 ? 10.922 4.361 -11.501 1.00 91.44 197 GLY A O 1
ATOM 1458 N N . ASP A 1 198 ? 11.462 5.807 -9.856 1.00 87.88 198 ASP A N 1
ATOM 1459 C CA . ASP A 1 198 ? 12.907 5.624 -9.972 1.00 87.88 198 ASP A CA 1
ATOM 1460 C C . ASP A 1 198 ? 13.340 4.238 -9.437 1.00 87.88 198 ASP A C 1
ATOM 1462 O O . ASP A 1 198 ? 12.873 3.832 -8.362 1.00 87.88 198 ASP A O 1
ATOM 1466 N N . PRO A 1 199 ? 14.249 3.525 -10.132 1.00 85.06 199 PRO A N 1
ATOM 1467 C CA . PRO A 1 199 ? 14.820 2.268 -9.646 1.00 85.06 199 PRO A CA 1
ATOM 1468 C C . PRO A 1 199 ? 15.528 2.464 -8.298 1.00 85.06 199 PRO A C 1
ATOM 1470 O O . PRO A 1 199 ? 16.240 3.451 -8.101 1.00 85.06 199 PRO A O 1
ATOM 1473 N N . LEU A 1 200 ? 15.362 1.515 -7.367 1.00 78.06 200 LEU A N 1
ATOM 1474 C CA . LEU A 1 200 ? 16.008 1.582 -6.045 1.00 78.06 200 LEU A CA 1
ATOM 1475 C C . LEU A 1 200 ? 17.518 1.330 -6.108 1.00 78.06 200 LEU A C 1
ATOM 1477 O O . LEU A 1 200 ? 18.286 1.956 -5.374 1.00 78.06 200 LEU A O 1
ATOM 1481 N N . ASP A 1 201 ? 17.937 0.416 -6.978 1.00 67.88 201 ASP A N 1
ATOM 1482 C CA . ASP A 1 201 ? 19.344 0.149 -7.220 1.00 67.88 201 ASP A CA 1
ATOM 1483 C C . ASP A 1 201 ? 19.840 1.195 -8.214 1.00 67.88 201 ASP A C 1
ATOM 1485 O O . ASP A 1 201 ? 19.452 1.213 -9.382 1.00 67.88 201 ASP A O 1
ATOM 1489 N N . GLY A 1 202 ? 20.673 2.116 -7.731 1.00 52.94 202 GLY A N 1
ATOM 1490 C CA . GLY A 1 202 ? 21.248 3.187 -8.533 1.00 52.94 202 GLY A CA 1
ATOM 1491 C C . GLY A 1 202 ? 22.201 2.664 -9.609 1.00 52.94 202 GLY A C 1
ATOM 1492 O O . GLY A 1 202 ? 23.403 2.840 -9.479 1.00 52.94 202 GLY A O 1
ATOM 1493 N N . GLY A 1 203 ? 21.676 2.052 -10.670 1.00 42.31 203 GLY A N 1
ATOM 1494 C CA . GLY A 1 203 ? 22.335 1.873 -11.962 1.00 42.31 203 GLY A CA 1
ATOM 1495 C C . GLY A 1 203 ? 23.658 1.108 -11.986 1.00 42.31 203 GLY A C 1
ATOM 1496 O O . GLY A 1 203 ? 24.369 1.226 -12.975 1.00 42.31 203 GLY A O 1
ATOM 1497 N N . GLU A 1 204 ? 23.999 0.312 -10.973 1.00 38.84 204 GLU A N 1
ATOM 1498 C CA . GLU A 1 204 ? 25.074 -0.684 -11.084 1.00 38.84 204 GLU A CA 1
ATOM 1499 C C . GLU A 1 204 ? 24.488 -1.986 -11.657 1.00 38.84 204 GLU A C 1
ATOM 1501 O O . GLU A 1 204 ? 24.506 -3.045 -11.038 1.00 38.84 204 GLU A O 1
ATOM 1506 N N . LYS A 1 205 ? 23.907 -1.913 -12.863 1.00 42.22 205 LYS A N 1
ATOM 1507 C CA . LYS A 1 205 ? 23.945 -3.097 -13.721 1.00 42.22 205 LYS A CA 1
ATOM 1508 C C . LYS A 1 205 ? 25.396 -3.210 -14.155 1.00 42.22 205 LYS A C 1
ATOM 1510 O O . LYS A 1 205 ? 25.909 -2.323 -14.829 1.00 42.22 205 LYS A O 1
ATOM 1515 N N . ASP A 1 206 ? 26.046 -4.261 -13.679 1.00 36.19 206 ASP A N 1
ATOM 1516 C CA . ASP A 1 206 ? 27.375 -4.690 -14.078 1.00 36.19 206 ASP A CA 1
ATOM 1517 C C . ASP A 1 206 ? 27.463 -4.812 -15.611 1.00 36.19 206 ASP A C 1
ATOM 1519 O O . ASP A 1 206 ? 27.318 -5.897 -16.173 1.00 36.19 206 ASP A O 1
ATOM 1523 N N . ASP A 1 207 ? 27.789 -3.717 -16.302 1.00 37.00 207 ASP A N 1
ATOM 1524 C CA . ASP A 1 207 ? 28.412 -3.746 -17.629 1.00 37.00 207 ASP A CA 1
ATOM 1525 C C . ASP A 1 207 ? 29.879 -4.186 -17.464 1.00 37.00 207 ASP A C 1
ATOM 1527 O O . ASP A 1 207 ? 30.839 -3.518 -17.845 1.00 37.00 207 ASP A O 1
ATOM 1531 N N . ALA A 1 208 ? 30.066 -5.356 -16.851 1.00 34.12 208 ALA A N 1
ATOM 1532 C CA . ALA A 1 208 ? 31.318 -6.088 -16.802 1.00 34.12 208 ALA A CA 1
ATOM 1533 C C . ALA A 1 208 ? 31.426 -6.991 -18.039 1.00 34.12 208 ALA A C 1
ATOM 1535 O O . ALA A 1 208 ? 31.720 -8.179 -17.943 1.00 34.12 208 ALA A O 1
ATOM 1536 N N . SER A 1 209 ? 31.168 -6.445 -19.227 1.00 29.84 209 SER A N 1
ATOM 1537 C CA . SER A 1 209 ? 31.622 -7.044 -20.479 1.00 29.84 209 SER A CA 1
ATOM 1538 C C . SER A 1 209 ? 31.644 -5.994 -21.587 1.00 29.84 209 SER A C 1
ATOM 1540 O O . SER A 1 209 ? 30.719 -5.204 -21.737 1.00 29.84 209 SER A O 1
ATOM 1542 N N . THR A 1 210 ? 32.711 -6.017 -22.386 1.00 32.22 210 THR A N 1
ATOM 1543 C CA . THR A 1 210 ? 32.929 -5.225 -23.614 1.00 32.22 210 THR A CA 1
ATOM 1544 C C . THR A 1 210 ? 33.333 -3.748 -23.462 1.00 32.22 210 THR A C 1
ATOM 1546 O O . THR A 1 210 ? 32.593 -2.813 -23.723 1.00 32.22 210 THR A O 1
ATOM 1549 N N . SER A 1 211 ? 34.609 -3.559 -23.112 1.00 28.95 211 SER A N 1
ATOM 1550 C CA . SER A 1 211 ? 35.579 -2.765 -23.891 1.00 28.95 211 SER A CA 1
ATOM 1551 C C . SER A 1 211 ? 35.034 -1.696 -24.860 1.00 28.95 211 SER A C 1
ATOM 1553 O O . SER A 1 211 ? 34.808 -2.016 -26.021 1.00 28.95 211 SER A O 1
ATOM 1555 N N . SER A 1 212 ? 34.959 -0.433 -24.421 1.00 32.41 212 SER A N 1
ATOM 1556 C CA . SER A 1 212 ? 35.447 0.768 -25.141 1.00 32.41 212 SER A CA 1
ATOM 1557 C C . SER A 1 212 ? 34.811 2.052 -24.587 1.00 32.41 212 SER A C 1
ATOM 1559 O O . SER A 1 212 ? 33.625 2.289 -24.775 1.00 32.41 212 SER A O 1
ATOM 1561 N N . GLY A 1 213 ? 35.610 2.909 -23.943 1.00 28.55 213 GLY A N 1
ATOM 1562 C CA . GLY A 1 213 ? 35.473 4.376 -24.013 1.00 28.55 213 GLY A CA 1
ATOM 1563 C C . GLY A 1 213 ? 34.215 5.092 -23.487 1.00 28.55 213 GLY A C 1
ATOM 1564 O O . GLY A 1 213 ? 34.126 6.298 -23.683 1.00 28.55 213 GLY A O 1
ATOM 1565 N N . GLY A 1 214 ? 33.264 4.430 -22.825 1.00 27.97 214 GLY A N 1
ATOM 1566 C CA . GLY A 1 214 ? 32.018 5.062 -22.366 1.00 27.97 214 GLY A CA 1
ATOM 1567 C C . GLY A 1 214 ? 32.199 5.994 -21.162 1.00 27.97 214 GLY A C 1
ATOM 1568 O O . GLY A 1 214 ? 32.343 5.547 -20.024 1.00 27.97 214 GLY A O 1
ATOM 1569 N N . GLN A 1 215 ? 32.184 7.300 -21.418 1.00 31.86 215 GLN A N 1
ATOM 1570 C CA . GLN A 1 215 ? 32.194 8.385 -20.441 1.00 31.86 215 GLN A CA 1
ATOM 1571 C C . GLN A 1 215 ? 31.108 8.183 -19.371 1.00 31.86 215 GLN A C 1
ATOM 1573 O O . GLN A 1 215 ? 29.912 8.177 -19.653 1.00 31.86 215 GLN A O 1
ATOM 1578 N N . ARG A 1 216 ? 31.541 8.020 -18.115 1.00 31.06 216 ARG A N 1
ATOM 1579 C CA . ARG A 1 216 ? 30.675 7.912 -16.936 1.00 31.06 216 ARG A CA 1
ATOM 1580 C C . ARG A 1 216 ? 29.786 9.151 -16.837 1.00 31.06 216 ARG A C 1
ATOM 1582 O O . ARG A 1 216 ? 30.241 10.192 -16.363 1.00 31.06 216 ARG A O 1
ATOM 1589 N N . VAL A 1 217 ? 28.512 9.040 -17.202 1.00 36.31 217 VAL A N 1
ATOM 1590 C CA . VAL A 1 217 ? 27.510 10.041 -16.823 1.00 36.31 217 VAL A CA 1
ATOM 1591 C C . VAL A 1 217 ? 27.223 9.844 -15.337 1.00 36.31 217 VAL A C 1
ATOM 1593 O O . VAL A 1 217 ? 26.243 9.224 -14.929 1.00 36.31 217 VAL A O 1
ATOM 1596 N N . SER A 1 218 ? 28.117 10.382 -14.504 1.00 38.25 218 SER A N 1
ATOM 1597 C CA . SER A 1 218 ? 27.835 10.737 -13.115 1.00 38.25 218 SER A CA 1
ATOM 1598 C C . SER A 1 218 ? 26.798 11.865 -13.126 1.00 38.25 218 SER A C 1
ATOM 1600 O O . SER A 1 218 ? 27.099 13.012 -12.809 1.00 38.25 218 SER A O 1
ATOM 1602 N N . GLY A 1 219 ? 25.582 11.551 -13.577 1.00 37.94 219 GLY A N 1
ATOM 1603 C CA . GLY A 1 219 ? 24.452 12.464 -13.565 1.00 37.94 219 GLY A CA 1
ATOM 1604 C C . GLY A 1 219 ? 24.201 12.877 -12.125 1.00 37.94 219 GLY A C 1
ATOM 1605 O O . GLY A 1 219 ? 24.053 12.025 -11.247 1.00 37.94 219 GLY A O 1
ATOM 1606 N N . ASN A 1 220 ? 24.248 14.184 -11.892 1.00 41.41 220 ASN A N 1
ATOM 1607 C CA . ASN A 1 220 ? 24.058 14.835 -10.609 1.00 41.41 220 ASN A CA 1
ATOM 1608 C C . ASN A 1 220 ? 22.793 14.278 -9.927 1.00 41.41 220 ASN A C 1
ATOM 1610 O O . ASN A 1 220 ? 21.682 14.639 -10.298 1.00 41.41 220 ASN A O 1
ATOM 1614 N N . ARG A 1 221 ? 22.960 13.379 -8.943 1.00 48.91 221 ARG A N 1
ATOM 1615 C CA . ARG A 1 221 ? 21.887 12.601 -8.275 1.00 48.91 221 ARG A CA 1
ATOM 1616 C C . ARG A 1 221 ? 20.817 13.460 -7.576 1.00 48.91 221 ARG A C 1
ATOM 1618 O O . ARG A 1 221 ? 19.850 12.921 -7.048 1.00 48.91 221 ARG A O 1
ATOM 1625 N N . ASN A 1 222 ? 20.999 14.778 -7.578 1.00 48.09 222 ASN A N 1
ATOM 1626 C CA . ASN A 1 222 ? 20.085 15.763 -7.019 1.00 48.09 222 ASN A CA 1
ATOM 1627 C C . ASN A 1 222 ? 19.022 16.256 -8.015 1.00 48.09 222 ASN A C 1
ATOM 1629 O O . ASN A 1 222 ? 18.093 16.936 -7.583 1.00 48.09 222 ASN A O 1
ATOM 1633 N N . SER A 1 223 ? 19.113 15.951 -9.316 1.00 53.47 223 SER A N 1
ATOM 1634 C CA . SER A 1 223 ? 18.067 16.348 -10.266 1.00 53.47 223 SER A CA 1
ATOM 1635 C C . SER A 1 223 ? 16.887 15.369 -10.256 1.00 53.47 223 SER A C 1
ATOM 1637 O O . SER A 1 223 ? 17.032 14.157 -10.088 1.00 53.47 223 SER A O 1
ATOM 1639 N N . TYR A 1 224 ? 15.674 15.909 -10.374 1.00 64.50 224 TYR A N 1
ATOM 1640 C CA . TYR A 1 224 ? 14.461 15.123 -10.578 1.00 64.50 224 TYR A CA 1
ATOM 1641 C C . TYR A 1 224 ? 14.371 14.759 -12.063 1.00 64.50 224 TYR A C 1
ATOM 1643 O O . TYR A 1 224 ? 13.858 15.533 -12.865 1.00 64.50 224 TYR A O 1
ATOM 1651 N N . ASP A 1 225 ? 14.957 13.621 -12.433 1.00 70.19 225 ASP A N 1
ATOM 1652 C CA . ASP A 1 225 ? 14.994 13.135 -13.811 1.00 70.19 225 ASP A CA 1
ATOM 1653 C C . ASP A 1 225 ? 13.992 11.993 -13.995 1.00 70.19 225 ASP A C 1
ATOM 1655 O O . ASP A 1 225 ? 14.233 10.856 -13.594 1.00 70.19 225 ASP A O 1
ATOM 1659 N N . THR A 1 226 ? 12.857 12.298 -14.621 1.00 75.06 226 THR A N 1
ATOM 1660 C CA . THR A 1 226 ? 11.824 11.294 -14.888 1.00 75.06 226 THR A CA 1
ATOM 1661 C C . THR A 1 226 ? 12.220 10.335 -16.004 1.00 75.06 226 THR A C 1
ATOM 1663 O O . THR A 1 226 ? 11.599 9.282 -16.121 1.00 75.06 226 THR A O 1
ATOM 1666 N N . SER A 1 227 ? 13.261 10.609 -16.802 1.00 74.50 227 SER A N 1
ATOM 1667 C CA . SER A 1 227 ? 13.676 9.759 -17.933 1.00 74.50 227 SER A CA 1
ATOM 1668 C C . SER A 1 227 ? 14.128 8.352 -17.517 1.00 74.50 227 SER A C 1
ATOM 1670 O O . SER A 1 227 ? 14.089 7.426 -18.326 1.00 74.50 227 SER A O 1
ATOM 1672 N N . ARG A 1 228 ? 14.458 8.155 -16.235 1.00 77.69 228 ARG A N 1
ATOM 1673 C CA . ARG A 1 228 ? 14.920 6.876 -15.669 1.00 77.69 228 ARG A CA 1
ATOM 1674 C C . ARG A 1 228 ? 13.840 6.022 -15.032 1.00 77.69 228 ARG A C 1
ATOM 1676 O O . ARG A 1 228 ? 14.123 4.899 -14.635 1.00 77.69 228 ARG A O 1
ATOM 1683 N N . TRP A 1 229 ? 12.621 6.540 -14.933 1.00 86.69 229 TRP A N 1
ATOM 1684 C CA . TRP A 1 229 ? 11.518 5.785 -14.365 1.00 86.69 229 TRP A CA 1
ATOM 1685 C C . TRP A 1 229 ? 11.313 4.447 -15.072 1.00 86.69 229 TRP A C 1
ATOM 1687 O O . TRP A 1 229 ? 11.423 4.337 -16.296 1.00 86.69 229 TRP A O 1
ATOM 1697 N N . GLU A 1 230 ? 10.963 3.433 -14.305 1.00 88.44 230 GLU A N 1
ATOM 1698 C CA . GLU A 1 230 ? 10.671 2.097 -14.805 1.00 88.44 230 GLU A CA 1
ATOM 1699 C C . GLU A 1 230 ? 9.423 1.532 -14.129 1.00 88.44 230 GLU A C 1
ATOM 1701 O O . GLU A 1 230 ? 8.840 2.155 -13.238 1.00 88.44 230 GLU A O 1
ATOM 1706 N N . VAL A 1 231 ? 8.987 0.360 -14.591 1.00 91.19 231 VAL A N 1
ATOM 1707 C CA . VAL A 1 231 ? 7.996 -0.429 -13.861 1.00 91.19 231 VAL A CA 1
ATOM 1708 C C . VAL A 1 231 ? 8.711 -1.085 -12.688 1.00 91.19 231 VAL A C 1
ATOM 1710 O O . VAL A 1 231 ? 9.565 -1.941 -12.894 1.00 91.19 231 VAL A O 1
ATOM 1713 N N . LEU A 1 232 ? 8.347 -0.690 -11.472 1.00 92.75 232 LEU A N 1
ATOM 1714 C CA . LEU A 1 232 ? 8.966 -1.189 -10.246 1.00 92.75 232 LEU A CA 1
ATOM 1715 C C . LEU A 1 232 ? 8.404 -2.560 -9.860 1.00 92.75 232 LEU A C 1
ATOM 1717 O O . LEU A 1 232 ? 9.143 -3.462 -9.479 1.00 92.75 232 LEU A O 1
ATOM 1721 N N . TRP A 1 233 ? 7.081 -2.694 -9.940 1.00 93.69 233 TRP A N 1
ATOM 1722 C CA . TRP A 1 233 ? 6.322 -3.921 -9.706 1.00 93.69 233 TRP A CA 1
ATOM 1723 C C . TRP A 1 233 ? 4.868 -3.711 -10.142 1.00 93.69 233 TRP A C 1
ATOM 1725 O O . TRP A 1 233 ? 4.430 -2.585 -10.397 1.00 93.69 233 TRP A O 1
ATOM 1735 N N . ALA A 1 234 ? 4.102 -4.795 -10.232 1.00 92.50 234 ALA A N 1
ATOM 1736 C CA . ALA A 1 234 ? 2.686 -4.736 -10.593 1.00 92.50 234 ALA A CA 1
ATOM 1737 C C . ALA A 1 234 ? 1.860 -5.801 -9.868 1.00 92.50 234 ALA A C 1
ATOM 1739 O O . ALA A 1 234 ? 2.399 -6.758 -9.330 1.00 92.50 234 ALA A O 1
ATOM 1740 N N . VAL A 1 235 ? 0.540 -5.676 -9.867 1.00 91.44 235 VAL A N 1
ATOM 1741 C CA . VAL A 1 235 ? -0.370 -6.701 -9.336 1.00 91.44 235 VAL A CA 1
ATOM 1742 C C . VAL A 1 235 ? -1.658 -6.739 -10.153 1.00 91.44 235 VAL A C 1
ATOM 1744 O O . VAL A 1 235 ? -2.082 -5.721 -10.698 1.00 91.44 235 VAL A O 1
ATOM 1747 N N . GLY A 1 236 ? -2.275 -7.917 -10.248 1.00 86.25 236 GLY A N 1
ATOM 1748 C CA . GLY A 1 236 ? -3.504 -8.136 -11.013 1.00 86.25 236 GLY A CA 1
ATOM 1749 C C . GLY A 1 236 ? -3.236 -8.778 -12.372 1.00 86.25 236 GLY A C 1
ATOM 1750 O O . GLY A 1 236 ? -2.099 -9.035 -12.741 1.00 86.25 236 GLY A O 1
ATOM 1751 N N . GLU A 1 237 ? -4.296 -9.076 -13.114 1.00 77.44 237 GLU A N 1
ATOM 1752 C CA . GLU A 1 237 ? -4.306 -9.778 -14.407 1.00 77.44 237 GLU A CA 1
ATOM 1753 C C . GLU A 1 237 ? -3.444 -11.056 -14.510 1.00 77.44 237 GLU A C 1
ATOM 1755 O O . GLU A 1 237 ? -3.965 -12.168 -14.497 1.00 77.44 237 GLU A O 1
ATOM 1760 N N . ARG A 1 238 ? -2.127 -10.904 -14.659 1.00 75.00 238 ARG A N 1
ATOM 1761 C CA . ARG A 1 238 ? -1.132 -11.978 -14.819 1.00 75.00 238 ARG A CA 1
ATOM 1762 C C . ARG A 1 238 ? 0.076 -11.827 -13.898 1.00 75.00 238 ARG A C 1
ATOM 1764 O O . ARG A 1 238 ? 0.983 -12.649 -13.950 1.00 75.00 238 ARG A O 1
ATOM 1771 N N . THR A 1 239 ? 0.103 -10.781 -13.084 1.00 83.00 239 THR A N 1
ATOM 1772 C CA . THR A 1 239 ? 1.147 -10.524 -12.102 1.00 83.00 239 THR A CA 1
ATOM 1773 C C . THR A 1 239 ? 0.594 -10.806 -10.714 1.00 83.00 239 THR A C 1
ATOM 1775 O O . THR A 1 239 ? -0.561 -10.514 -10.387 1.00 83.00 239 THR A O 1
ATOM 1778 N N . ALA A 1 240 ? 1.429 -11.427 -9.892 1.00 88.19 240 ALA A N 1
ATOM 1779 C CA . ALA A 1 240 ? 1.105 -11.731 -8.512 1.00 88.19 240 ALA A CA 1
ATOM 1780 C C . ALA A 1 240 ? 2.192 -11.182 -7.602 1.00 88.19 240 ALA A C 1
ATOM 1782 O O . ALA A 1 240 ? 3.339 -11.053 -8.023 1.00 88.19 240 ALA A O 1
ATOM 1783 N N . VAL A 1 241 ? 1.842 -10.877 -6.361 1.00 91.44 241 VAL A N 1
ATOM 1784 C CA . VAL A 1 241 ? 2.808 -10.505 -5.322 1.00 91.44 241 VAL A CA 1
ATOM 1785 C C . VAL A 1 241 ? 2.970 -11.644 -4.311 1.00 91.44 241 VAL A C 1
ATOM 1787 O O . VAL A 1 241 ? 2.069 -12.479 -4.176 1.00 91.44 241 VAL A O 1
ATOM 1790 N N . PRO A 1 242 ? 4.093 -11.703 -3.577 1.00 90.62 242 PRO A N 1
ATOM 1791 C CA . PRO A 1 242 ? 4.261 -12.654 -2.484 1.00 90.62 242 PRO A CA 1
ATOM 1792 C C . PRO A 1 242 ? 3.088 -12.614 -1.493 1.00 90.62 242 PRO A C 1
ATOM 1794 O O . PRO A 1 242 ? 2.539 -11.553 -1.199 1.00 90.62 242 PRO A O 1
ATOM 1797 N N . GLY A 1 243 ? 2.678 -13.781 -0.991 1.00 87.38 243 GLY A N 1
ATOM 1798 C CA . GLY A 1 243 ? 1.548 -13.914 -0.060 1.00 87.38 243 GLY A CA 1
ATOM 1799 C C . GLY A 1 243 ? 0.154 -13.853 -0.702 1.00 87.38 243 GLY A C 1
ATOM 1800 O O . GLY A 1 243 ? -0.836 -14.108 -0.015 1.00 87.38 243 GLY A O 1
ATOM 1801 N N . GLN A 1 244 ? 0.048 -13.569 -2.006 1.00 87.19 244 GLN A N 1
ATOM 1802 C CA . GLN A 1 244 ? -1.245 -13.440 -2.673 1.00 87.19 244 GLN A CA 1
ATOM 1803 C C . GLN A 1 244 ? -2.025 -14.758 -2.685 1.00 87.19 244 GLN A C 1
ATOM 1805 O O . GLN A 1 244 ? -1.614 -15.748 -3.290 1.00 87.19 244 GLN A O 1
ATOM 1810 N N . LYS A 1 245 ? -3.204 -14.755 -2.053 1.00 84.56 245 LYS A N 1
ATOM 1811 C CA . LYS A 1 245 ? -4.042 -15.960 -1.912 1.00 84.56 245 LYS A CA 1
ATOM 1812 C C . LYS A 1 245 ? -4.731 -16.369 -3.215 1.00 84.56 245 LYS A C 1
ATOM 1814 O O . LYS A 1 245 ? -5.054 -17.540 -3.399 1.00 84.56 245 LYS A O 1
ATOM 1819 N N . LYS A 1 246 ? -5.025 -15.399 -4.087 1.00 82.25 246 LYS A N 1
ATOM 1820 C CA . LYS A 1 246 ? -5.776 -15.589 -5.337 1.00 82.25 246 LYS A CA 1
ATOM 1821 C C . LYS A 1 246 ? -5.129 -14.787 -6.478 1.00 82.25 246 LYS A C 1
ATOM 1823 O O . LYS A 1 246 ? -5.432 -13.601 -6.629 1.00 82.25 246 LYS A O 1
ATOM 1828 N N . PRO A 1 247 ? -4.209 -15.384 -7.252 1.00 79.69 247 PRO A N 1
ATOM 1829 C CA . PRO A 1 247 ? -3.657 -14.746 -8.446 1.00 79.69 247 PRO A CA 1
ATOM 1830 C C . PRO A 1 247 ? -4.698 -14.674 -9.579 1.00 79.69 247 PRO A C 1
ATOM 1832 O O . PRO A 1 247 ? -5.675 -15.423 -9.583 1.00 79.69 247 PRO A O 1
ATOM 1835 N N . GLY A 1 248 ? -4.486 -13.776 -10.546 1.00 74.12 248 GLY A N 1
ATOM 1836 C CA . GLY A 1 248 ? -5.324 -13.663 -11.752 1.00 74.12 248 GLY A CA 1
ATOM 1837 C C . GLY A 1 248 ? -6.625 -12.866 -11.598 1.00 74.12 248 GLY A C 1
ATOM 1838 O O . GLY A 1 248 ? -7.494 -12.914 -12.467 1.00 74.12 248 GLY A O 1
ATOM 1839 N N . GLU A 1 249 ? -6.798 -12.154 -10.486 1.00 82.00 249 GLU A N 1
ATOM 1840 C CA . GLU A 1 249 ? -7.965 -11.296 -10.257 1.00 82.00 249 GLU A CA 1
ATOM 1841 C C . GLU A 1 249 ? -7.790 -9.932 -10.934 1.00 82.00 249 GLU A C 1
ATOM 1843 O O . GLU A 1 249 ? -6.668 -9.447 -11.107 1.00 82.00 249 GLU A O 1
ATOM 1848 N N . CYS A 1 250 ? -8.906 -9.311 -11.318 1.00 85.94 250 CYS A N 1
ATOM 1849 C CA . CYS A 1 250 ? -8.891 -7.950 -11.842 1.00 85.94 250 CYS A CA 1
ATOM 1850 C C . CYS A 1 250 ? -9.042 -6.973 -10.690 1.00 85.94 250 CYS A C 1
ATOM 1852 O O . CYS A 1 250 ? -9.969 -7.089 -9.886 1.00 85.94 250 CYS A O 1
ATOM 1854 N N . ILE A 1 251 ? -8.161 -5.985 -10.643 1.00 90.12 251 ILE A N 1
ATOM 1855 C CA . ILE A 1 251 ? -8.274 -4.876 -9.708 1.00 90.12 251 ILE A CA 1
ATOM 1856 C C . ILE A 1 251 ? -9.292 -3.886 -10.263 1.00 90.12 251 ILE A C 1
ATOM 1858 O O . ILE A 1 251 ? -9.215 -3.485 -11.420 1.00 90.12 251 ILE A O 1
ATOM 1862 N N . THR A 1 252 ? -10.268 -3.507 -9.447 1.00 89.12 252 THR A N 1
ATOM 1863 C CA . THR A 1 252 ? -11.319 -2.563 -9.840 1.00 89.12 252 THR A CA 1
ATOM 1864 C C . THR A 1 252 ? -11.027 -1.150 -9.375 1.00 89.12 252 THR A C 1
ATOM 1866 O O . THR A 1 252 ? -11.428 -0.217 -10.054 1.00 89.12 252 THR A O 1
ATOM 1869 N N . SER A 1 253 ? -10.357 -0.996 -8.234 1.00 91.75 253 SER A N 1
ATOM 1870 C CA . SER A 1 253 ? -10.028 0.278 -7.585 1.00 91.75 253 SER A CA 1
ATOM 1871 C C . SER A 1 253 ? -8.849 0.080 -6.631 1.00 91.75 253 SER A C 1
ATOM 1873 O O . SER A 1 253 ? -8.612 -1.033 -6.152 1.00 91.75 253 SER A O 1
ATOM 1875 N N . PHE A 1 254 ? -8.093 1.142 -6.357 1.00 95.38 254 PHE A N 1
ATOM 1876 C CA . PHE A 1 254 ? -6.976 1.106 -5.412 1.00 95.38 254 PHE A CA 1
ATOM 1877 C C . PHE A 1 254 ? -6.804 2.448 -4.696 1.00 95.38 254 PHE A C 1
ATOM 1879 O O . PHE A 1 254 ? -7.284 3.475 -5.170 1.00 95.38 254 PHE A O 1
ATOM 1886 N N . ALA A 1 255 ? -6.130 2.428 -3.551 1.00 95.62 255 ALA A N 1
ATOM 1887 C CA . ALA A 1 255 ? -5.808 3.604 -2.760 1.00 95.62 255 ALA A CA 1
ATOM 1888 C C . ALA A 1 255 ? -4.525 3.378 -1.956 1.00 95.62 255 ALA A C 1
ATOM 1890 O O . ALA A 1 255 ? -4.264 2.279 -1.460 1.00 95.62 255 ALA A O 1
ATOM 1891 N N . TRP A 1 256 ? -3.748 4.441 -1.784 1.00 96.00 256 TRP A N 1
ATOM 1892 C CA . TRP A 1 256 ? -2.631 4.466 -0.848 1.00 96.00 256 TRP A CA 1
ATOM 1893 C C . TRP A 1 256 ? -3.109 4.886 0.542 1.00 96.00 256 TRP A C 1
ATOM 1895 O O . TRP A 1 256 ? -4.028 5.694 0.676 1.00 96.00 256 TRP A O 1
ATOM 1905 N N . THR A 1 257 ? -2.464 4.373 1.587 1.00 94.44 257 THR A N 1
ATOM 1906 C CA . THR A 1 257 ? -2.502 5.025 2.902 1.00 94.44 257 THR A CA 1
ATOM 1907 C C . THR A 1 257 ? -1.475 6.151 2.952 1.00 94.44 257 THR A C 1
ATOM 1909 O O . THR A 1 257 ? -0.492 6.126 2.213 1.00 94.44 257 THR A O 1
ATOM 1912 N N . ASN A 1 258 ? -1.614 7.080 3.897 1.00 89.94 258 ASN A N 1
ATOM 1913 C CA . ASN A 1 258 ? -0.558 8.051 4.196 1.00 89.94 258 ASN A CA 1
ATOM 1914 C C . ASN A 1 258 ? 0.742 7.340 4.630 1.00 89.94 258 ASN A C 1
ATOM 1916 O O . ASN A 1 258 ? 0.720 6.173 5.040 1.00 89.94 258 ASN A O 1
ATOM 1920 N N . ALA A 1 259 ? 1.876 8.044 4.557 1.00 85.06 259 ALA A N 1
ATOM 1921 C CA . ALA A 1 259 ? 3.177 7.490 4.935 1.00 85.06 259 ALA A CA 1
ATOM 1922 C C . ALA A 1 259 ? 3.173 7.005 6.391 1.00 85.06 259 ALA A C 1
ATOM 1924 O O . ALA A 1 259 ? 2.786 7.745 7.297 1.00 85.06 259 ALA A O 1
ATOM 1925 N N . CYS A 1 260 ? 3.651 5.782 6.620 1.00 81.12 260 CYS A N 1
ATOM 1926 C CA . CYS A 1 260 ? 3.808 5.232 7.968 1.00 81.12 260 CYS A CA 1
ATOM 1927 C C . CYS A 1 260 ? 5.067 5.789 8.655 1.00 81.12 260 CYS A C 1
ATOM 1929 O O . CYS A 1 260 ? 5.068 6.032 9.861 1.00 81.12 260 CYS A O 1
ATOM 1931 N N . ASP A 1 261 ? 6.123 6.046 7.882 1.00 64.62 261 ASP A N 1
ATOM 1932 C CA . ASP A 1 261 ? 7.427 6.480 8.400 1.00 64.62 261 ASP A CA 1
ATOM 1933 C C . ASP A 1 261 ? 7.455 7.923 8.910 1.00 64.62 261 ASP A C 1
ATOM 1935 O O . ASP A 1 261 ? 8.270 8.253 9.768 1.00 64.62 261 ASP A O 1
ATOM 1939 N N . ALA A 1 262 ? 6.564 8.788 8.418 1.00 54.44 262 ALA A N 1
ATOM 1940 C CA . ALA A 1 262 ? 6.469 10.172 8.890 1.00 54.44 262 ALA A CA 1
ATOM 1941 C C . ALA A 1 262 ? 5.933 10.272 10.331 1.00 54.44 262 ALA A C 1
ATOM 1943 O O . ALA A 1 262 ? 6.010 11.326 10.958 1.00 54.44 262 ALA A O 1
ATOM 1944 N N . ILE A 1 263 ? 5.362 9.182 10.843 1.00 55.69 263 ILE A N 1
ATOM 1945 C CA . ILE A 1 263 ? 4.579 9.162 12.077 1.00 55.69 263 ILE A CA 1
ATOM 1946 C C . ILE A 1 263 ? 5.387 8.636 13.264 1.00 55.69 263 ILE A C 1
ATOM 1948 O O . ILE A 1 263 ? 5.157 9.044 14.404 1.00 55.69 263 ILE A O 1
ATOM 1952 N N . VAL A 1 264 ? 6.325 7.724 13.018 1.00 55.97 264 VAL A N 1
ATOM 1953 C CA . VAL A 1 264 ? 7.127 7.124 14.082 1.00 55.97 264 VAL A CA 1
ATOM 1954 C C . VAL A 1 264 ? 8.366 7.982 14.287 1.00 55.97 264 VAL A C 1
ATOM 1956 O O . VAL A 1 264 ? 9.194 8.112 13.388 1.00 55.97 264 VAL A O 1
ATOM 1959 N N . GLU A 1 265 ? 8.509 8.560 15.483 1.00 49.06 265 GLU A N 1
ATOM 1960 C CA . GLU A 1 265 ? 9.755 9.202 15.904 1.00 49.06 265 GLU A CA 1
ATOM 1961 C C . GLU A 1 265 ? 10.899 8.204 15.696 1.00 49.06 265 GLU A C 1
ATOM 1963 O O . GLU A 1 265 ? 11.007 7.199 16.408 1.00 49.06 265 GLU A O 1
ATOM 1968 N N . LYS A 1 266 ? 11.734 8.459 14.679 1.00 52.19 266 LYS A N 1
ATOM 1969 C CA . LYS A 1 266 ? 12.941 7.681 14.406 1.00 52.19 266 LYS A CA 1
ATOM 1970 C C . LYS A 1 266 ? 13.832 7.806 15.636 1.00 52.19 266 LYS A C 1
ATOM 1972 O O . LYS A 1 266 ? 14.571 8.774 15.777 1.00 52.19 266 LYS A O 1
ATOM 1977 N N . THR A 1 267 ? 13.751 6.846 16.551 1.00 40.34 267 THR A N 1
ATOM 1978 C CA . THR A 1 267 ? 14.720 6.774 17.640 1.00 40.34 267 THR A CA 1
ATOM 1979 C C . THR A 1 267 ? 16.030 6.335 16.991 1.00 40.34 267 THR A C 1
ATOM 1981 O O . THR A 1 267 ? 16.043 5.284 16.342 1.00 40.34 267 THR A O 1
ATOM 1984 N N . PRO A 1 268 ? 17.123 7.110 17.097 1.00 39.62 268 PRO A N 1
ATOM 1985 C CA . PRO A 1 268 ? 18.416 6.720 16.555 1.00 39.62 268 PRO A CA 1
ATOM 1986 C C . PRO A 1 268 ? 19.002 5.610 17.436 1.00 39.62 268 PRO A C 1
ATOM 1988 O O . PRO A 1 268 ? 19.929 5.817 18.211 1.00 39.62 268 PRO A O 1
ATOM 1991 N N . THR A 1 269 ? 18.426 4.413 17.377 1.00 41.31 269 THR A N 1
ATOM 1992 C CA . THR A 1 269 ? 19.007 3.237 18.013 1.00 41.31 269 THR A CA 1
ATOM 1993 C C . THR A 1 269 ? 20.093 2.689 17.100 1.00 41.31 269 THR A C 1
ATOM 1995 O O . THR A 1 269 ? 19.829 2.370 15.942 1.00 41.31 269 THR A O 1
ATOM 1998 N N . LEU A 1 270 ? 21.295 2.574 17.665 1.00 37.88 270 LEU A N 1
ATOM 1999 C CA . LEU A 1 270 ? 22.563 2.003 17.184 1.00 37.88 270 LEU A CA 1
ATOM 2000 C C . LEU A 1 270 ? 22.499 0.564 16.604 1.00 37.88 270 LEU A C 1
ATOM 2002 O O . LEU A 1 270 ? 23.459 -0.192 16.709 1.00 37.88 270 LEU A O 1
ATOM 2006 N N . ALA A 1 271 ? 21.408 0.144 15.967 1.00 39.25 271 ALA A N 1
ATOM 2007 C CA . ALA A 1 271 ? 21.270 -1.175 15.352 1.00 39.25 271 ALA A CA 1
ATOM 2008 C C . ALA A 1 271 ? 21.786 -1.179 13.899 1.00 39.25 271 ALA A C 1
ATOM 2010 O O . ALA A 1 271 ? 21.084 -1.566 12.970 1.00 39.25 271 ALA A O 1
ATOM 2011 N N . ALA A 1 272 ? 23.036 -0.759 13.699 1.00 38.38 272 ALA A N 1
ATOM 2012 C CA . ALA A 1 272 ? 23.727 -0.732 12.405 1.00 38.38 272 ALA A CA 1
ATOM 2013 C C . ALA A 1 272 ? 24.155 -2.130 11.889 1.00 38.38 272 ALA A C 1
ATOM 2015 O O . ALA A 1 272 ? 25.127 -2.238 11.149 1.00 38.38 272 ALA A O 1
ATOM 2016 N N . ALA A 1 273 ? 23.471 -3.209 12.287 1.00 39.06 273 ALA A N 1
ATOM 2017 C CA . ALA A 1 273 ? 23.925 -4.578 12.015 1.00 39.06 273 ALA A CA 1
ATOM 2018 C C . ALA A 1 273 ? 22.866 -5.537 11.440 1.00 39.06 273 ALA A C 1
ATOM 2020 O O . ALA A 1 273 ? 23.228 -6.659 11.099 1.00 39.06 273 ALA A O 1
ATOM 2021 N N . TYR A 1 274 ? 21.590 -5.151 11.297 1.00 37.78 274 TYR A N 1
ATOM 2022 C CA . TYR A 1 274 ? 20.550 -6.101 10.871 1.00 37.78 274 TYR A CA 1
ATOM 2023 C C . TYR A 1 274 ? 19.552 -5.536 9.857 1.00 37.78 274 TYR A C 1
ATOM 2025 O O . TYR A 1 274 ? 19.113 -4.393 9.959 1.00 37.78 274 TYR A O 1
ATOM 2033 N N . HIS A 1 275 ? 19.185 -6.400 8.903 1.00 50.53 275 HIS A N 1
ATOM 2034 C CA . HIS A 1 275 ? 18.129 -6.253 7.901 1.00 50.53 275 HIS A CA 1
ATOM 2035 C C . HIS A 1 275 ? 16.840 -5.684 8.504 1.00 50.53 275 HIS A C 1
ATOM 2037 O O . HIS A 1 275 ? 16.019 -6.429 9.042 1.00 50.53 275 HIS A O 1
ATOM 2043 N N . ARG A 1 276 ? 16.623 -4.372 8.401 1.00 56.47 276 ARG A N 1
ATOM 2044 C CA . ARG A 1 276 ? 15.344 -3.774 8.784 1.00 56.47 276 ARG A CA 1
ATOM 2045 C C . ARG A 1 276 ? 14.528 -3.545 7.526 1.00 56.47 276 ARG A C 1
ATOM 2047 O O . ARG A 1 276 ? 14.902 -2.748 6.671 1.00 56.47 276 ARG A O 1
ATOM 2054 N N . ALA A 1 277 ? 13.421 -4.272 7.413 1.00 59.00 277 ALA A N 1
ATOM 2055 C CA . ALA A 1 277 ? 12.376 -3.871 6.493 1.00 59.00 277 ALA A CA 1
ATOM 2056 C C . ALA A 1 277 ? 11.640 -2.677 7.119 1.00 59.00 277 ALA A C 1
ATOM 2058 O O . ALA A 1 277 ? 11.166 -2.784 8.256 1.00 59.00 277 ALA A O 1
ATOM 2059 N N . GLU A 1 278 ? 11.454 -1.584 6.381 1.00 74.50 278 GLU A N 1
ATOM 2060 C CA . GLU A 1 278 ? 10.717 -0.386 6.837 1.00 74.50 278 GLU A CA 1
ATOM 2061 C C . GLU A 1 278 ? 9.418 -0.211 6.034 1.00 74.50 278 GLU A C 1
ATOM 2063 O O . GLU A 1 278 ? 9.485 -0.131 4.807 1.00 74.50 278 GLU A O 1
ATOM 2068 N N . THR A 1 279 ? 8.243 -0.234 6.688 1.00 76.62 279 THR A N 1
ATOM 2069 C CA . THR A 1 279 ? 6.948 -0.033 6.002 1.00 76.62 279 THR A CA 1
ATOM 2070 C C . THR A 1 279 ? 6.875 1.423 5.623 1.00 76.62 279 THR A C 1
ATOM 2072 O O . THR A 1 279 ? 6.781 2.279 6.497 1.00 76.62 279 THR A O 1
ATOM 2075 N N . LYS A 1 280 ? 6.872 1.701 4.324 1.00 86.06 280 LYS A N 1
ATOM 2076 C CA . LYS A 1 280 ? 6.761 3.071 3.837 1.00 86.06 280 LYS A CA 1
ATOM 2077 C C . LYS A 1 280 ? 5.298 3.492 3.770 1.00 86.06 280 LYS A C 1
ATOM 2079 O O . LYS A 1 280 ? 4.935 4.561 4.258 1.00 86.06 280 LYS A O 1
ATOM 2084 N N . ALA A 1 281 ? 4.459 2.614 3.230 1.00 91.56 281 ALA A N 1
ATOM 2085 C CA . ALA A 1 281 ? 3.017 2.791 3.138 1.00 91.56 281 ALA A CA 1
ATOM 2086 C C . ALA A 1 281 ? 2.316 1.432 3.015 1.00 91.56 281 ALA A C 1
ATOM 2088 O O . ALA A 1 281 ? 2.950 0.409 2.750 1.00 91.56 281 ALA A O 1
ATOM 2089 N N . LEU A 1 282 ? 0.994 1.434 3.156 1.00 94.62 282 LEU A N 1
ATOM 2090 C CA . LEU A 1 282 ? 0.150 0.335 2.712 1.00 94.62 282 LEU A CA 1
ATOM 2091 C C . LEU A 1 282 ? -0.534 0.728 1.401 1.00 94.62 282 LEU A C 1
ATOM 2093 O O . LEU A 1 282 ? -0.893 1.891 1.191 1.00 94.62 282 LEU A O 1
ATOM 2097 N N . LEU A 1 283 ? -0.735 -0.257 0.533 1.00 96.38 283 LEU A N 1
ATOM 2098 C CA . LEU A 1 283 ? -1.563 -0.120 -0.657 1.00 96.38 283 LEU A CA 1
ATOM 2099 C C . LEU A 1 283 ? -2.784 -1.014 -0.505 1.00 96.38 283 LEU A C 1
ATOM 2101 O O . LEU A 1 283 ? -2.660 -2.217 -0.289 1.00 96.38 283 LEU A O 1
ATOM 2105 N N . VAL A 1 284 ? -3.967 -0.429 -0.627 1.00 96.31 284 VAL A N 1
ATOM 2106 C CA . VAL A 1 284 ? -5.236 -1.147 -0.555 1.00 96.31 284 VAL A CA 1
ATOM 2107 C C . VAL A 1 284 ? -5.821 -1.219 -1.955 1.00 96.31 284 VAL A C 1
ATOM 2109 O O . VAL A 1 284 ? -5.833 -0.221 -2.671 1.00 96.31 284 VAL A O 1
ATOM 2112 N N . TYR A 1 285 ? -6.325 -2.378 -2.359 1.00 95.19 285 TYR A N 1
ATOM 2113 C CA . TYR A 1 285 ? -7.056 -2.507 -3.614 1.00 95.19 285 TYR A CA 1
ATOM 2114 C C . TYR A 1 285 ? -8.295 -3.380 -3.465 1.00 95.19 285 TYR A C 1
ATOM 2116 O O . TYR A 1 285 ? -8.376 -4.237 -2.586 1.00 95.19 285 TYR A O 1
ATOM 2124 N N . GLN A 1 286 ? -9.271 -3.151 -4.337 1.00 92.56 286 GLN A N 1
ATOM 2125 C CA . GLN A 1 286 ? -10.482 -3.950 -4.442 1.00 92.56 286 GLN A CA 1
ATOM 2126 C C . GLN A 1 286 ? -10.421 -4.810 -5.701 1.00 92.56 286 GLN A C 1
ATOM 2128 O O . GLN A 1 286 ? -9.959 -4.358 -6.750 1.00 92.56 286 GLN A O 1
ATOM 2133 N N . THR A 1 287 ? -10.891 -6.048 -5.603 1.00 89.50 287 THR A N 1
ATOM 2134 C CA . THR A 1 287 ? -10.969 -6.965 -6.743 1.00 89.50 287 THR A CA 1
ATOM 2135 C C . THR A 1 287 ? -12.359 -6.995 -7.357 1.00 89.50 287 THR A C 1
ATOM 2137 O O . THR A 1 287 ? -13.356 -6.630 -6.733 1.00 89.50 287 THR A O 1
ATOM 2140 N N . ASP A 1 288 ? -12.450 -7.534 -8.565 1.00 83.75 288 ASP A N 1
ATOM 2141 C CA . ASP A 1 288 ? -13.702 -7.822 -9.261 1.00 83.75 288 ASP A CA 1
ATOM 2142 C C . ASP A 1 288 ? -14.628 -8.771 -8.475 1.00 83.75 288 ASP A C 1
ATOM 2144 O O . ASP A 1 288 ? -15.855 -8.680 -8.568 1.00 83.75 288 ASP A O 1
ATOM 2148 N N . LYS A 1 289 ? -14.052 -9.627 -7.621 1.00 81.50 289 LYS A N 1
ATOM 2149 C CA . LYS A 1 289 ? -14.788 -10.472 -6.664 1.00 81.50 289 LYS A CA 1
ATOM 2150 C C . LYS A 1 289 ? -15.199 -9.744 -5.383 1.00 81.50 289 LYS A C 1
ATOM 2152 O O . LYS A 1 289 ? -15.784 -10.368 -4.498 1.00 81.50 289 LYS A O 1
ATOM 2157 N N . ARG A 1 290 ? -14.949 -8.434 -5.297 1.00 83.62 290 ARG A N 1
ATOM 2158 C CA . ARG A 1 290 ? -15.240 -7.566 -4.147 1.00 83.62 290 ARG A CA 1
ATOM 2159 C C . ARG A 1 290 ? -14.460 -7.964 -2.894 1.00 83.62 290 ARG A C 1
ATOM 2161 O O . ARG A 1 290 ? -14.945 -7.785 -1.780 1.00 83.62 290 ARG A O 1
ATOM 2168 N N . ASP A 1 291 ? -13.259 -8.507 -3.062 1.00 90.00 291 ASP A N 1
ATOM 2169 C CA . ASP A 1 291 ? -12.322 -8.650 -1.951 1.00 90.00 291 ASP A CA 1
ATOM 2170 C C . ASP A 1 291 ? -11.550 -7.331 -1.813 1.00 90.00 291 ASP A C 1
ATOM 2172 O O . ASP A 1 291 ? -11.125 -6.763 -2.817 1.00 90.00 291 ASP A O 1
ATOM 2176 N N . ILE A 1 292 ? -11.371 -6.846 -0.586 1.00 92.56 292 ILE A N 1
ATOM 2177 C CA . ILE A 1 292 ? -10.410 -5.788 -0.266 1.00 92.56 292 ILE A CA 1
ATOM 2178 C C . ILE A 1 292 ? -9.119 -6.469 0.166 1.00 92.56 292 ILE A C 1
ATOM 2180 O O . ILE A 1 292 ? -9.127 -7.353 1.029 1.00 92.56 292 ILE A O 1
ATOM 2184 N N . VAL A 1 293 ? -8.017 -6.052 -0.437 1.00 94.44 293 VAL A N 1
ATOM 2185 C CA . VAL A 1 293 ? -6.688 -6.604 -0.210 1.00 94.44 293 VAL A CA 1
ATOM 2186 C C . VAL A 1 293 ? -5.761 -5.493 0.239 1.00 94.44 293 VAL A C 1
ATOM 2188 O O . VAL A 1 293 ? -5.805 -4.393 -0.309 1.00 94.44 293 VAL A O 1
ATOM 2191 N N . VAL A 1 294 ? -4.919 -5.789 1.223 1.00 95.44 294 VAL A N 1
ATOM 2192 C CA . VAL A 1 294 ? -3.912 -4.863 1.737 1.00 95.44 294 VAL A CA 1
ATOM 2193 C C . VAL A 1 294 ? -2.528 -5.421 1.463 1.00 95.44 294 VAL A C 1
ATOM 2195 O O . VAL A 1 294 ? -2.163 -6.505 1.930 1.00 95.44 294 VAL A O 1
ATOM 2198 N N . LEU A 1 295 ? -1.764 -4.648 0.702 1.00 95.12 295 LEU A N 1
ATOM 2199 C CA . LEU A 1 295 ? -0.351 -4.858 0.464 1.00 95.12 295 LEU A CA 1
ATOM 2200 C C . LEU A 1 295 ? 0.464 -4.002 1.426 1.00 95.12 295 LEU A C 1
ATOM 2202 O O . LEU A 1 295 ? 0.195 -2.814 1.606 1.00 95.12 295 LEU A O 1
ATOM 2206 N N . ASP A 1 296 ? 1.497 -4.599 1.998 1.00 92.50 296 ASP A N 1
ATOM 2207 C CA . ASP A 1 296 ? 2.533 -3.871 2.724 1.00 92.50 296 ASP A CA 1
ATOM 2208 C C . ASP A 1 296 ? 3.646 -3.501 1.749 1.00 92.50 296 ASP A C 1
ATOM 2210 O O . ASP A 1 296 ? 4.235 -4.383 1.124 1.00 92.50 296 ASP A O 1
ATOM 2214 N N . VAL A 1 297 ? 3.899 -2.200 1.586 1.00 92.75 297 VAL A N 1
ATOM 2215 C CA . VAL A 1 297 ? 4.909 -1.672 0.668 1.00 92.75 297 VAL A CA 1
ATOM 2216 C C . VAL A 1 297 ? 6.094 -1.180 1.485 1.00 92.75 297 VAL A C 1
ATOM 2218 O O . VAL A 1 297 ? 6.032 -0.179 2.206 1.00 92.75 297 VAL A O 1
ATOM 2221 N N . SER A 1 298 ? 7.195 -1.919 1.384 1.00 88.38 298 SER A N 1
ATOM 2222 C CA . SER A 1 298 ? 8.380 -1.679 2.195 1.00 88.38 298 SER A CA 1
ATOM 2223 C C . SER A 1 298 ? 9.680 -1.861 1.444 1.00 88.38 298 SER A C 1
ATOM 2225 O O . SER A 1 298 ? 9.715 -2.421 0.350 1.00 88.38 298 SER A O 1
ATOM 2227 N N . HIS A 1 299 ? 10.761 -1.397 2.063 1.00 84.19 299 HIS A N 1
ATOM 2228 C CA . HIS A 1 299 ? 12.119 -1.585 1.571 1.00 84.19 299 HIS A CA 1
ATOM 2229 C C . HIS A 1 299 ? 12.919 -2.458 2.524 1.00 84.19 299 HIS A C 1
ATOM 2231 O O . HIS A 1 299 ? 12.855 -2.251 3.735 1.00 84.19 299 HIS A O 1
ATOM 2237 N N . SER A 1 300 ? 13.716 -3.369 1.975 1.00 78.25 300 SER A N 1
ATOM 2238 C CA . SER A 1 300 ? 14.809 -4.041 2.675 1.00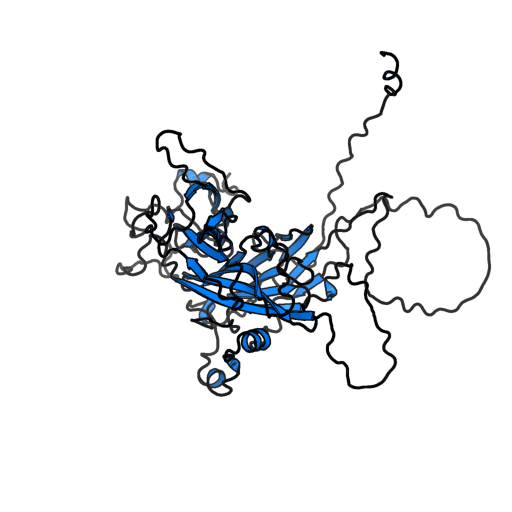 78.25 300 SER A CA 1
ATOM 2239 C C . SER A 1 300 ? 16.102 -3.276 2.406 1.00 78.25 300 SER A C 1
ATOM 2241 O O . SER A 1 300 ? 16.516 -3.163 1.252 1.00 78.25 300 SER A O 1
ATOM 2243 N N . ARG A 1 301 ? 16.756 -2.760 3.454 1.00 76.50 301 ARG A N 1
ATOM 2244 C CA . ARG A 1 301 ? 18.114 -2.201 3.351 1.00 76.50 301 ARG A CA 1
ATOM 2245 C C . ARG A 1 301 ? 19.156 -3.250 3.711 1.00 76.50 301 ARG A C 1
ATOM 2247 O O . ARG A 1 301 ? 19.073 -3.875 4.770 1.00 76.50 301 ARG A O 1
ATOM 2254 N N . TYR A 1 302 ? 20.140 -3.404 2.840 1.00 72.19 302 TYR A N 1
ATOM 2255 C CA . TYR A 1 302 ? 21.267 -4.307 3.019 1.00 72.19 302 TYR A CA 1
ATOM 2256 C C . TYR A 1 302 ? 22.494 -3.556 3.542 1.00 72.19 302 TYR A C 1
ATOM 2258 O O . TYR A 1 302 ? 22.610 -2.338 3.409 1.00 72.19 302 TYR A O 1
ATOM 2266 N N . ILE A 1 303 ? 23.415 -4.295 4.167 1.00 67.62 303 ILE A N 1
ATOM 2267 C CA . ILE A 1 303 ? 24.655 -3.744 4.742 1.00 67.62 303 ILE A CA 1
ATOM 2268 C C . ILE A 1 303 ? 25.547 -3.131 3.652 1.00 67.62 303 ILE A C 1
ATOM 2270 O O . ILE A 1 303 ? 26.232 -2.144 3.902 1.00 67.62 303 ILE A O 1
ATOM 2274 N N . ASP A 1 304 ? 25.501 -3.679 2.435 1.00 73.94 304 ASP A N 1
ATOM 2275 C CA . ASP A 1 304 ? 26.199 -3.156 1.254 1.00 73.94 304 ASP A CA 1
ATOM 2276 C C . ASP A 1 304 ? 25.582 -1.853 0.702 1.00 73.94 304 ASP A C 1
ATOM 2278 O O . ASP A 1 304 ? 26.080 -1.293 -0.271 1.00 73.94 304 ASP A O 1
ATOM 2282 N N . GLY A 1 305 ? 24.512 -1.353 1.327 1.00 73.50 305 GLY A N 1
ATOM 2283 C CA . GLY A 1 305 ? 23.807 -0.141 0.930 1.00 73.50 305 GLY A CA 1
ATOM 2284 C C . GLY A 1 305 ? 22.735 -0.358 -0.136 1.00 73.50 305 GLY A C 1
ATOM 2285 O O . GLY A 1 305 ? 22.008 0.592 -0.431 1.00 73.50 305 GLY A O 1
ATOM 2286 N N . ARG A 1 306 ? 22.584 -1.575 -0.679 1.00 76.44 306 ARG A N 1
ATOM 2287 C CA . ARG A 1 306 ? 21.520 -1.885 -1.641 1.00 76.44 306 ARG A CA 1
ATOM 2288 C C . ARG A 1 306 ? 20.159 -1.818 -0.965 1.00 76.44 306 ARG A C 1
ATOM 2290 O O . ARG A 1 306 ? 19.999 -2.163 0.214 1.00 76.44 306 ARG A O 1
ATOM 2297 N N . VAL A 1 307 ? 19.167 -1.361 -1.718 1.00 80.75 307 VAL A N 1
ATOM 2298 C CA . VAL A 1 307 ? 17.793 -1.227 -1.240 1.00 80.75 307 VAL A CA 1
ATOM 2299 C C . VAL A 1 307 ? 16.903 -1.988 -2.194 1.00 80.75 307 VAL A C 1
ATOM 2301 O O . VAL A 1 307 ? 16.883 -1.703 -3.382 1.00 80.75 307 VAL A O 1
ATOM 2304 N N . LYS A 1 308 ? 16.140 -2.941 -1.669 1.00 86.19 308 LYS A N 1
ATOM 2305 C CA . LYS A 1 308 ? 15.241 -3.749 -2.488 1.00 86.19 308 LYS A CA 1
ATOM 2306 C C . LYS A 1 308 ? 13.802 -3.610 -2.044 1.00 86.19 308 LYS A C 1
ATOM 23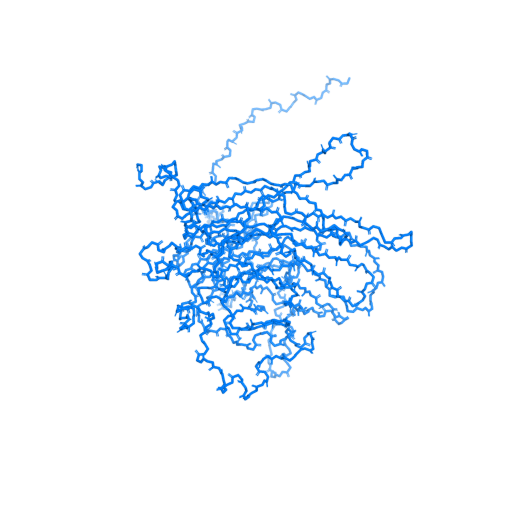08 O O . LYS A 1 308 ? 13.516 -3.425 -0.859 1.00 86.19 308 LYS A O 1
ATOM 2313 N N . TRP A 1 309 ? 12.898 -3.727 -3.008 1.00 90.12 309 TRP A N 1
ATOM 2314 C CA . TRP A 1 309 ? 11.468 -3.744 -2.752 1.00 90.12 309 TRP A CA 1
ATOM 2315 C C . TRP A 1 309 ? 11.078 -5.002 -1.983 1.00 90.12 309 TRP A C 1
ATOM 2317 O O . TRP A 1 309 ? 11.440 -6.118 -2.344 1.00 90.12 309 TRP A O 1
ATOM 2327 N N . LYS A 1 310 ? 10.273 -4.812 -0.945 1.00 88.81 310 LYS A N 1
ATOM 2328 C CA . LYS A 1 310 ? 9.629 -5.875 -0.190 1.00 88.81 310 LYS A CA 1
ATOM 2329 C C . LYS A 1 310 ? 8.139 -5.572 -0.121 1.00 88.81 310 LYS A C 1
ATOM 2331 O O . LYS A 1 310 ? 7.685 -4.809 0.732 1.00 88.81 310 LYS A O 1
ATOM 2336 N N . VAL A 1 311 ? 7.399 -6.168 -1.050 1.00 92.44 311 VAL A N 1
ATOM 2337 C CA . VAL A 1 311 ? 5.948 -6.004 -1.196 1.00 92.44 311 VAL A CA 1
ATOM 2338 C C . VAL A 1 311 ? 5.276 -7.360 -1.038 1.00 92.44 311 VAL A C 1
ATOM 2340 O O . VAL A 1 311 ? 5.757 -8.336 -1.609 1.00 92.44 311 VAL A O 1
ATOM 2343 N N . ALA A 1 312 ? 4.207 -7.439 -0.249 1.00 92.12 312 ALA A N 1
ATOM 2344 C CA . ALA A 1 312 ? 3.428 -8.668 -0.085 1.00 92.12 312 ALA A CA 1
ATOM 2345 C C . ALA A 1 312 ? 1.967 -8.386 0.269 1.00 92.12 312 ALA A C 1
ATOM 2347 O O . ALA A 1 312 ? 1.665 -7.387 0.923 1.00 92.12 312 ALA A O 1
ATOM 2348 N N . GLU A 1 313 ? 1.074 -9.300 -0.124 1.00 93.00 313 GLU A N 1
ATOM 2349 C CA . GLU A 1 313 ? -0.288 -9.366 0.414 1.00 93.00 313 GLU A CA 1
ATOM 2350 C C . GLU A 1 313 ? -0.211 -9.816 1.873 1.00 93.00 313 GLU A C 1
ATOM 2352 O O . GLU A 1 313 ? 0.240 -10.922 2.172 1.00 93.00 313 GLU A O 1
ATOM 2357 N N . MET A 1 314 ? -0.654 -8.943 2.775 1.00 91.06 314 MET A N 1
ATOM 2358 C CA . MET A 1 314 ? -0.660 -9.218 4.211 1.00 91.06 314 MET A CA 1
ATOM 2359 C C . MET A 1 314 ? -2.041 -9.650 4.674 1.00 91.06 314 MET A C 1
ATOM 2361 O O . MET A 1 314 ? -2.178 -10.645 5.379 1.00 91.06 314 MET A O 1
ATOM 2365 N N . GLU A 1 315 ? -3.069 -8.923 4.238 1.00 91.69 315 GLU A N 1
ATOM 2366 C CA . GLU A 1 315 ? -4.446 -9.178 4.633 1.00 91.69 315 GLU A CA 1
ATOM 2367 C C . GLU A 1 315 ? -5.400 -9.103 3.447 1.00 91.69 315 GLU A C 1
ATOM 2369 O O . GLU A 1 315 ? -5.205 -8.356 2.487 1.00 91.69 315 GLU A O 1
ATOM 2374 N N . ARG A 1 316 ? -6.461 -9.904 3.535 1.00 92.12 316 ARG A N 1
ATOM 2375 C CA . ARG A 1 316 ? -7.532 -9.954 2.541 1.00 92.12 316 ARG A CA 1
ATOM 2376 C C . ARG A 1 316 ? -8.842 -10.224 3.239 1.00 92.12 316 ARG A C 1
ATOM 2378 O O . ARG A 1 316 ? -8.992 -11.260 3.889 1.00 92.12 316 ARG A O 1
ATOM 2385 N N . ILE A 1 317 ? -9.816 -9.359 3.002 1.00 88.69 317 ILE A N 1
ATOM 2386 C CA . ILE A 1 317 ? -11.166 -9.524 3.523 1.00 88.69 317 ILE A CA 1
ATOM 2387 C C . ILE A 1 317 ? -12.160 -9.475 2.378 1.00 88.69 317 ILE A C 1
ATOM 2389 O O . ILE A 1 317 ? -12.075 -8.646 1.477 1.00 88.69 317 ILE A O 1
ATOM 2393 N N . LYS A 1 318 ? -13.152 -10.361 2.434 1.00 83.38 318 LYS A N 1
ATOM 2394 C CA . LYS A 1 318 ? -14.320 -10.262 1.565 1.00 83.38 318 LYS A CA 1
ATOM 2395 C C . LYS A 1 318 ? -15.088 -8.996 1.944 1.00 83.38 318 LYS A C 1
ATOM 2397 O O . LYS A 1 318 ? -15.708 -8.940 3.009 1.00 83.38 318 LYS A O 1
ATOM 2402 N N . ALA A 1 319 ? -15.080 -7.984 1.087 1.00 67.88 319 ALA A N 1
ATOM 2403 C CA . ALA A 1 319 ? -15.956 -6.825 1.217 1.00 67.88 319 ALA A CA 1
ATOM 2404 C C . ALA A 1 319 ? -17.324 -7.157 0.611 1.00 67.88 319 ALA A C 1
ATOM 2406 O O . ALA A 1 319 ? -17.792 -6.528 -0.337 1.00 67.88 319 ALA A O 1
ATOM 2407 N N . ALA A 1 320 ? -17.922 -8.238 1.128 1.00 56.97 320 ALA A N 1
ATOM 2408 C CA . ALA A 1 320 ? -19.118 -8.873 0.606 1.00 56.97 320 ALA A CA 1
ATOM 2409 C C . ALA A 1 320 ? -20.274 -7.868 0.550 1.00 56.97 320 ALA A C 1
ATOM 2411 O O . ALA A 1 320 ? -20.936 -7.650 1.545 1.00 56.97 320 ALA A O 1
ATOM 2412 N N . ALA A 1 321 ? -20.471 -7.249 -0.619 1.00 57.06 321 ALA A N 1
ATOM 2413 C CA . ALA A 1 321 ? -21.635 -6.455 -1.024 1.00 57.06 321 ALA A CA 1
ATOM 2414 C C . ALA A 1 321 ? -22.073 -5.282 -0.124 1.00 57.06 321 ALA A C 1
ATOM 2416 O O . ALA A 1 321 ? -23.073 -4.633 -0.435 1.00 57.06 321 ALA A O 1
ATOM 2417 N N . GLY A 1 322 ? -21.319 -4.982 0.932 1.00 71.38 322 GLY A N 1
ATOM 2418 C CA . GLY A 1 322 ? -21.780 -4.091 1.984 1.00 71.38 322 GLY A CA 1
ATOM 2419 C C . GLY A 1 322 ? -22.916 -4.723 2.780 1.00 71.38 322 GLY A C 1
ATOM 2420 O O . GLY A 1 322 ? -22.924 -5.924 3.036 1.00 71.38 322 GLY A O 1
ATOM 2421 N N . ALA A 1 323 ? -23.926 -3.924 3.106 1.00 72.69 323 ALA A N 1
ATOM 2422 C CA . ALA A 1 323 ? -25.141 -4.419 3.746 1.00 72.69 323 ALA A CA 1
ATOM 2423 C C . ALA A 1 323 ? -26.055 -5.223 2.797 1.00 72.69 323 ALA A C 1
ATOM 2425 O O . ALA A 1 323 ? -27.034 -5.820 3.233 1.00 72.69 323 ALA A O 1
ATOM 2426 N N . HIS A 1 324 ? -25.783 -5.260 1.492 1.00 75.56 324 HIS A N 1
ATOM 2427 C CA . HIS A 1 324 ? -26.707 -5.859 0.535 1.00 75.56 324 HIS A CA 1
ATOM 2428 C C . HIS A 1 324 ? -26.486 -7.364 0.349 1.00 75.56 324 HIS A C 1
ATOM 2430 O O . HIS A 1 324 ? -25.456 -7.802 -0.154 1.00 75.56 324 HIS A O 1
ATOM 2436 N N . LEU A 1 325 ? -27.479 -8.185 0.693 1.00 65.88 325 LEU A N 1
ATOM 2437 C CA . LEU A 1 325 ? -27.398 -9.643 0.563 1.00 65.88 325 LEU A CA 1
ATOM 2438 C C . LEU A 1 325 ? -27.278 -10.073 -0.913 1.00 65.88 325 LEU A C 1
ATOM 2440 O O . LEU A 1 325 ? -28.252 -10.059 -1.660 1.00 65.88 325 LEU A O 1
ATOM 2444 N N . THR A 1 326 ? -26.094 -10.530 -1.333 1.00 59.91 326 THR A N 1
ATOM 2445 C CA . THR A 1 326 ? -25.848 -11.049 -2.695 1.00 59.91 326 THR A CA 1
ATOM 2446 C C . THR A 1 326 ? -26.190 -12.523 -2.887 1.00 59.91 326 THR A C 1
ATOM 2448 O O . THR A 1 326 ? -26.130 -13.019 -4.005 1.00 59.91 326 THR A O 1
ATOM 2451 N N . GLY A 1 327 ? -26.511 -13.256 -1.820 1.00 48.12 327 GLY A N 1
ATOM 2452 C CA . GLY A 1 327 ? -26.729 -14.708 -1.875 1.00 48.12 327 GLY A CA 1
ATOM 2453 C C . GLY A 1 327 ? -28.175 -15.144 -2.130 1.00 48.12 327 GLY A C 1
ATOM 2454 O O . GLY A 1 327 ? -28.410 -16.310 -2.423 1.00 48.12 327 GLY A O 1
ATOM 2455 N N . GLN A 1 328 ? -29.146 -14.231 -2.026 1.00 41.56 328 GLN A N 1
ATOM 2456 C CA . GLN A 1 328 ? -30.581 -14.530 -2.145 1.00 41.56 328 GLN A CA 1
ATOM 2457 C C . GLN A 1 328 ? -31.222 -13.895 -3.385 1.00 41.56 328 GLN A C 1
ATOM 2459 O O . GLN A 1 328 ? -32.408 -13.570 -3.400 1.00 41.56 328 GLN A O 1
ATOM 2464 N N . TRP A 1 329 ? -30.453 -13.775 -4.469 1.00 52.41 329 TRP A N 1
ATOM 2465 C CA . TRP A 1 329 ? -30.974 -13.506 -5.811 1.00 52.41 329 TRP A CA 1
ATOM 2466 C C . TRP A 1 329 ? -31.775 -14.716 -6.339 1.00 52.41 329 TRP A C 1
ATOM 2468 O O . TRP A 1 329 ? -31.413 -15.339 -7.329 1.00 52.41 329 TRP A O 1
ATOM 2478 N N . THR A 1 330 ? -32.840 -15.109 -5.639 1.00 38.19 330 THR A N 1
ATOM 2479 C CA . THR A 1 330 ? -33.758 -16.193 -6.021 1.00 38.19 330 THR A CA 1
ATOM 2480 C C . THR A 1 330 ? -35.078 -15.667 -6.583 1.00 38.19 330 THR A C 1
ATOM 2482 O O . THR A 1 330 ? -35.924 -16.462 -6.991 1.00 38.19 330 THR A O 1
ATOM 2485 N N . ARG A 1 331 ? -35.262 -14.341 -6.682 1.00 39.78 331 ARG A N 1
ATOM 2486 C CA . ARG A 1 331 ? -36.312 -13.786 -7.544 1.00 39.78 331 ARG A CA 1
ATOM 2487 C C . ARG A 1 331 ? -35.879 -13.883 -9.015 1.00 39.78 331 ARG A C 1
ATOM 2489 O O . ARG A 1 331 ? -34.769 -13.454 -9.337 1.00 39.78 331 ARG A O 1
ATOM 2496 N N . PRO A 1 332 ? -36.745 -14.376 -9.921 1.00 30.20 332 PRO A N 1
ATOM 2497 C CA . PRO A 1 332 ? -36.585 -14.117 -11.348 1.00 30.20 332 PRO A CA 1
ATOM 2498 C C . PRO A 1 332 ? -36.573 -12.591 -11.537 1.00 30.20 332 PRO A C 1
ATOM 2500 O O . PRO A 1 332 ? -37.541 -11.938 -11.153 1.00 30.20 332 PRO A O 1
ATOM 2503 N N . GLY A 1 333 ? -35.474 -12.023 -12.040 1.00 42.22 333 GLY A N 1
ATOM 2504 C CA . GLY A 1 333 ? -35.290 -10.564 -12.137 1.00 42.22 333 GLY A CA 1
ATOM 2505 C C . GLY A 1 333 ? -34.299 -9.956 -11.140 1.00 42.22 333 GLY A C 1
ATOM 2506 O O . GLY A 1 333 ? -34.330 -8.755 -10.910 1.00 42.22 333 GLY A O 1
ATOM 2507 N N . ALA A 1 334 ? -33.414 -10.752 -10.529 1.00 46.78 334 ALA A N 1
ATOM 2508 C CA . ALA A 1 334 ? -32.166 -10.194 -10.009 1.00 46.78 334 ALA A CA 1
ATOM 2509 C C . ALA A 1 334 ? -31.449 -9.431 -11.136 1.00 46.78 334 ALA A C 1
ATOM 2511 O O . ALA A 1 334 ? -31.479 -9.942 -12.264 1.00 46.78 334 ALA A O 1
ATOM 2512 N N . PRO A 1 335 ? -30.786 -8.290 -10.857 1.00 50.38 335 PRO A N 1
ATOM 2513 C CA . PRO A 1 335 ? -30.066 -7.538 -11.861 1.00 50.38 335 PRO A CA 1
ATOM 2514 C C . PRO A 1 335 ? -28.835 -8.339 -12.268 1.00 50.38 335 PRO A C 1
ATOM 2516 O O . PRO A 1 335 ? -27.714 -8.155 -11.795 1.00 50.38 335 PRO A O 1
ATOM 2519 N N . SER A 1 336 ? -29.080 -9.306 -13.144 1.00 54.47 336 SER A N 1
ATOM 2520 C CA . SER A 1 336 ? -28.099 -9.797 -14.078 1.00 54.47 336 SER A CA 1
ATOM 2521 C C . SER A 1 336 ? -27.526 -8.569 -14.770 1.00 54.47 336 SER A C 1
ATOM 2523 O O . SER A 1 336 ? -28.230 -7.589 -14.990 1.00 54.47 336 SER A O 1
ATOM 2525 N N . VAL A 1 337 ? -26.274 -8.628 -15.200 1.00 60.97 337 VAL A N 1
ATOM 2526 C CA . VAL A 1 337 ? -25.737 -7.619 -16.129 1.00 60.97 337 VAL A CA 1
ATOM 2527 C C . VAL A 1 337 ? -26.591 -7.482 -17.406 1.00 60.97 337 VAL A C 1
ATOM 2529 O O . VAL A 1 337 ? -26.400 -6.553 -18.179 1.00 60.97 337 VAL A O 1
ATOM 2532 N N . THR A 1 338 ? -27.527 -8.413 -17.630 1.00 63.94 338 THR A N 1
ATOM 2533 C CA . THR A 1 338 ? -28.540 -8.402 -18.692 1.00 63.94 338 THR A CA 1
ATOM 2534 C C . THR A 1 338 ? -29.893 -7.802 -18.284 1.00 63.94 338 THR A C 1
ATOM 2536 O O . THR A 1 338 ? -30.801 -7.783 -19.109 1.00 63.94 338 THR A O 1
ATOM 2539 N N . ASP A 1 339 ? -30.086 -7.405 -17.026 1.00 64.88 339 ASP A N 1
ATOM 2540 C CA . ASP A 1 339 ? -31.289 -6.704 -16.577 1.00 64.88 339 ASP A CA 1
ATOM 2541 C C . ASP A 1 339 ? -31.256 -5.268 -17.102 1.00 64.88 339 ASP A C 1
ATOM 2543 O O . ASP A 1 339 ? -30.236 -4.586 -17.027 1.00 64.88 339 ASP A O 1
ATOM 2547 N N . PHE A 1 340 ? -32.385 -4.809 -17.633 1.00 65.31 340 PHE A N 1
ATOM 2548 C CA . PHE A 1 340 ? -32.537 -3.454 -18.147 1.00 65.31 340 PHE A CA 1
ATOM 2549 C C . PHE A 1 340 ? -32.349 -2.395 -17.051 1.00 65.31 340 PHE A C 1
ATOM 2551 O O . PHE A 1 340 ? -31.907 -1.286 -17.336 1.00 65.31 340 PHE A O 1
ATOM 2558 N N . ASN A 1 341 ? -32.631 -2.758 -15.797 1.00 64.00 341 ASN A N 1
ATOM 2559 C CA . ASN A 1 341 ? -32.449 -1.894 -14.633 1.00 64.00 341 ASN A CA 1
ATOM 2560 C C . ASN A 1 341 ? -31.080 -2.083 -13.957 1.00 64.00 341 ASN A C 1
ATOM 2562 O O . ASN A 1 341 ? -30.861 -1.573 -12.857 1.00 64.00 341 ASN A O 1
ATOM 2566 N N . PHE A 1 342 ? -30.152 -2.835 -14.564 1.00 68.19 342 PHE A N 1
ATOM 2567 C CA . PHE A 1 342 ? -28.803 -2.974 -14.026 1.00 68.19 342 PHE A CA 1
ATOM 2568 C C . PHE A 1 342 ? -28.078 -1.627 -14.072 1.00 68.19 342 PHE A C 1
ATOM 2570 O O . PHE A 1 342 ? -27.771 -1.093 -15.139 1.00 68.19 342 PHE A O 1
ATOM 2577 N N . VAL A 1 343 ? -27.750 -1.103 -12.894 1.00 69.25 343 VAL A N 1
ATOM 2578 C CA . VAL A 1 343 ? -26.927 0.094 -12.753 1.00 69.25 343 VAL A CA 1
ATOM 2579 C C . VAL A 1 343 ? -25.493 -0.339 -12.453 1.00 69.25 343 VAL A C 1
ATOM 2581 O O . VAL A 1 343 ? -25.254 -0.980 -11.427 1.00 69.25 343 VAL A O 1
ATOM 2584 N N . PRO A 1 344 ? -24.511 0.020 -13.299 1.00 73.38 344 PRO A N 1
ATOM 2585 C CA . PRO A 1 344 ? -23.110 -0.187 -12.973 1.00 73.38 344 PRO A CA 1
ATOM 2586 C C . PRO A 1 344 ? -22.754 0.555 -11.682 1.00 73.38 344 PRO A C 1
ATOM 2588 O O . PRO A 1 344 ? -22.954 1.761 -11.573 1.00 73.38 344 PRO A O 1
ATOM 2591 N N . HIS A 1 345 ? -22.218 -0.170 -10.706 1.00 73.19 345 HIS A N 1
ATOM 2592 C CA . HIS A 1 345 ? -21.857 0.368 -9.388 1.00 73.19 345 HIS A CA 1
ATOM 2593 C C . HIS A 1 345 ? -20.355 0.314 -9.097 1.00 73.19 345 HIS A C 1
ATOM 2595 O O . HIS A 1 345 ? -19.904 0.838 -8.084 1.00 73.19 345 HIS A O 1
ATOM 2601 N N . SER A 1 346 ? -19.577 -0.362 -9.945 1.00 75.31 346 SER A N 1
ATOM 2602 C CA . SER A 1 346 ? -18.124 -0.434 -9.796 1.00 75.31 346 SER A CA 1
ATOM 2603 C C . SER A 1 346 ? -17.482 0.816 -10.384 1.00 75.31 346 SER A C 1
ATOM 2605 O O . SER A 1 346 ? -17.806 1.226 -11.496 1.00 75.31 346 SER A O 1
ATOM 2607 N N . THR A 1 347 ? -16.538 1.394 -9.654 1.00 85.94 347 THR A N 1
ATOM 2608 C CA . THR A 1 347 ? -15.831 2.621 -10.028 1.00 85.94 347 THR A CA 1
ATOM 2609 C C . THR A 1 347 ? -14.380 2.511 -9.568 1.00 85.94 347 THR A C 1
ATOM 2611 O O . THR A 1 347 ? -14.138 2.035 -8.453 1.00 85.94 347 THR A O 1
ATOM 2614 N N . PRO A 1 348 ? -13.402 2.951 -10.378 1.00 88.06 348 PRO A N 1
ATOM 2615 C CA . PRO A 1 348 ? -12.002 2.919 -9.976 1.00 88.06 348 PRO A CA 1
ATOM 2616 C C . PRO A 1 348 ? -11.672 3.900 -8.846 1.00 88.06 348 PRO A C 1
ATOM 2618 O O . PRO A 1 348 ? -10.663 3.731 -8.167 1.00 88.06 348 PRO A O 1
ATOM 2621 N N . PHE A 1 349 ? -12.571 4.847 -8.562 1.00 90.25 349 PHE A N 1
ATOM 2622 C CA . PHE A 1 349 ? -12.460 5.827 -7.474 1.00 90.25 349 PHE A CA 1
ATOM 2623 C C . PHE A 1 349 ? -13.266 5.442 -6.230 1.00 90.25 349 PHE A C 1
ATOM 2625 O O . PHE A 1 349 ? -13.462 6.258 -5.328 1.00 90.25 349 PHE A O 1
ATOM 2632 N N . GLY A 1 350 ? -13.751 4.203 -6.197 1.00 89.62 350 GLY A N 1
ATOM 2633 C CA . GLY A 1 350 ? -14.594 3.666 -5.139 1.00 89.62 350 GLY A CA 1
ATOM 2634 C C . GLY A 1 350 ? -13.848 3.238 -3.886 1.00 89.62 350 GLY A C 1
ATOM 2635 O O . GLY A 1 350 ? -14.453 2.605 -3.034 1.00 89.62 350 GLY A O 1
ATOM 2636 N N . LEU A 1 351 ? -12.551 3.515 -3.775 1.00 93.19 351 LEU A N 1
ATOM 2637 C CA . LEU A 1 351 ? -11.723 3.133 -2.638 1.00 93.19 351 LEU A CA 1
ATOM 2638 C C . LEU A 1 351 ? -10.879 4.334 -2.209 1.00 93.19 351 LEU A C 1
ATOM 2640 O O . LEU A 1 351 ? -10.293 5.011 -3.053 1.00 93.19 351 LEU A O 1
ATOM 2644 N N . HIS A 1 352 ? -10.818 4.602 -0.907 1.00 95.19 352 HIS A N 1
ATOM 2645 C CA . HIS A 1 352 ? -9.956 5.636 -0.336 1.00 95.19 352 HIS A CA 1
ATOM 2646 C C . HIS A 1 352 ? -9.604 5.299 1.112 1.00 95.19 352 HIS A C 1
ATOM 2648 O O . HIS A 1 352 ? -10.403 4.682 1.816 1.00 95.19 352 HIS A O 1
ATOM 2654 N N . CYS A 1 353 ? -8.436 5.736 1.577 1.00 95.25 353 CYS A N 1
ATOM 2655 C CA . CYS A 1 353 ? -8.041 5.599 2.978 1.00 95.25 353 CYS A CA 1
ATOM 2656 C C . CYS A 1 353 ? -8.155 6.946 3.698 1.00 95.25 353 CYS A C 1
ATOM 2658 O O . CYS A 1 353 ? -7.921 7.992 3.095 1.00 95.25 353 CYS A O 1
ATOM 2660 N N . SER A 1 354 ? -8.521 6.937 4.977 1.00 94.75 354 SER A N 1
ATOM 2661 C CA . SER A 1 354 ? -8.395 8.119 5.832 1.00 94.75 354 SER A CA 1
ATOM 2662 C C . SER A 1 354 ? -6.933 8.328 6.255 1.00 94.75 354 SER A C 1
ATOM 2664 O O . SER A 1 354 ? -6.136 7.382 6.210 1.00 94.75 354 SER A O 1
ATOM 2666 N N . PRO A 1 355 ? -6.583 9.514 6.780 1.00 92.69 355 PRO A N 1
ATOM 2667 C CA . PRO A 1 355 ? -5.319 9.697 7.480 1.00 92.69 355 PRO A CA 1
ATOM 2668 C C . PRO A 1 355 ? -5.196 8.765 8.696 1.00 92.69 355 PRO A C 1
ATOM 2670 O O . PRO A 1 355 ? -6.189 8.244 9.219 1.00 92.69 355 PRO A O 1
ATOM 2673 N N . TRP A 1 356 ? -3.961 8.571 9.161 1.00 90.69 356 TRP A N 1
ATOM 2674 C CA . TRP A 1 356 ? -3.653 7.734 10.318 1.00 90.69 356 TRP A CA 1
ATOM 2675 C C . TRP A 1 356 ? -4.003 8.421 11.644 1.00 90.69 356 TRP A C 1
ATOM 2677 O O . TRP A 1 356 ? -3.521 9.510 11.949 1.00 90.69 356 TRP A O 1
ATOM 2687 N N . MET A 1 357 ? -4.764 7.727 12.486 1.00 88.50 357 MET A N 1
ATOM 2688 C CA . MET A 1 357 ? -4.802 7.941 13.928 1.00 88.50 357 MET A CA 1
ATOM 2689 C C . MET A 1 357 ? -3.625 7.194 14.551 1.00 88.50 357 MET A C 1
ATOM 2691 O O . MET A 1 357 ? -3.393 6.029 14.235 1.00 88.50 357 MET A O 1
ATOM 2695 N N . VAL A 1 358 ? -2.892 7.854 15.441 1.00 86.00 358 VAL A N 1
ATOM 2696 C CA . VAL A 1 358 ? -1.653 7.321 16.013 1.00 86.00 358 VAL A CA 1
ATOM 2697 C C . VAL A 1 358 ? -1.788 7.260 17.520 1.00 86.00 358 VAL A C 1
ATOM 2699 O O . VAL A 1 358 ? -2.007 8.283 18.175 1.00 86.00 358 VAL A O 1
ATOM 2702 N N . GLU A 1 359 ? -1.620 6.067 18.070 1.00 82.38 359 GLU A N 1
ATOM 2703 C CA . GLU A 1 359 ? -1.636 5.824 19.503 1.00 82.38 359 GLU A CA 1
ATOM 2704 C C . GLU A 1 359 ? -0.352 5.115 19.939 1.00 82.38 359 GLU A C 1
ATOM 2706 O O . GLU A 1 359 ? 0.113 4.180 19.291 1.00 82.38 359 GLU A O 1
ATOM 2711 N N . LYS A 1 360 ? 0.237 5.576 21.046 1.00 79.50 360 LYS A N 1
ATOM 2712 C CA . LYS A 1 360 ? 1.373 4.908 21.688 1.00 79.50 360 LYS A CA 1
ATOM 2713 C C . LYS A 1 360 ? 0.821 4.001 22.787 1.00 79.50 360 LYS A C 1
ATOM 2715 O O . LYS A 1 360 ? 0.288 4.505 23.774 1.00 79.50 360 LYS A O 1
ATOM 2720 N N . VAL A 1 361 ? 0.952 2.690 22.615 1.00 77.56 361 VAL A N 1
ATOM 2721 C CA . VAL A 1 361 ? 0.480 1.678 23.566 1.00 77.56 361 VAL A CA 1
ATOM 2722 C C . VAL A 1 361 ? 1.638 1.287 24.493 1.00 77.56 361 VAL A C 1
ATOM 2724 O O . VAL A 1 361 ? 2.649 0.761 24.018 1.00 77.56 361 VAL A O 1
ATOM 2727 N N . PRO A 1 362 ? 1.547 1.547 25.810 1.00 75.06 362 PRO A N 1
ATOM 2728 C CA . PRO A 1 362 ? 2.597 1.168 26.750 1.00 75.06 362 PRO A CA 1
ATOM 2729 C C . PRO A 1 362 ? 2.618 -0.356 26.950 1.00 75.06 362 PRO A C 1
ATOM 2731 O O . PRO A 1 362 ? 1.610 -0.948 27.326 1.00 75.06 362 PRO A O 1
ATOM 2734 N N . LEU A 1 363 ? 3.777 -0.988 26.734 1.00 70.88 363 LEU A N 1
ATOM 2735 C CA . LEU A 1 363 ? 3.976 -2.436 26.921 1.00 70.88 363 LEU A CA 1
ATOM 2736 C C . LEU A 1 363 ? 4.504 -2.825 28.316 1.00 70.88 363 LEU A C 1
ATOM 2738 O O . LEU A 1 363 ? 4.616 -4.008 28.630 1.00 70.88 363 LEU A O 1
ATOM 2742 N N . GLY A 1 364 ? 4.853 -1.845 29.150 1.00 69.88 364 GLY A N 1
ATOM 2743 C CA . GLY A 1 364 ? 5.474 -2.043 30.460 1.00 69.88 364 GLY A CA 1
ATOM 2744 C C . GLY A 1 364 ? 6.468 -0.921 30.785 1.00 69.88 364 GLY A C 1
ATOM 2745 O O . GLY A 1 364 ? 6.710 -0.069 29.933 1.00 69.88 364 GLY A O 1
ATOM 2746 N N . PRO A 1 365 ? 7.040 -0.893 32.001 1.00 69.75 365 PRO A N 1
ATOM 2747 C CA . PRO A 1 365 ? 7.956 0.170 32.432 1.00 69.75 365 PRO A CA 1
ATOM 2748 C C . PRO A 1 365 ? 9.314 0.155 31.709 1.00 69.75 365 PRO A C 1
ATOM 2750 O O . PRO A 1 365 ? 9.928 1.209 31.573 1.00 69.75 365 PRO A O 1
ATOM 2753 N N . ASP A 1 366 ? 9.750 -1.008 31.210 1.00 69.69 366 ASP A N 1
ATOM 2754 C CA . ASP A 1 366 ? 11.088 -1.210 30.629 1.00 69.69 366 ASP A CA 1
ATOM 2755 C C . ASP A 1 366 ? 11.076 -1.461 29.108 1.00 69.69 366 ASP A C 1
ATOM 2757 O O . ASP A 1 366 ? 12.127 -1.661 28.500 1.00 69.69 366 ASP A O 1
ATOM 2761 N N . LEU A 1 367 ? 9.894 -1.477 28.481 1.00 68.69 367 LEU A N 1
ATOM 2762 C CA . LEU A 1 367 ? 9.728 -1.754 27.052 1.00 68.69 367 LEU A CA 1
ATOM 2763 C C . LEU A 1 367 ? 9.345 -0.480 26.306 1.00 68.69 367 LEU A C 1
ATOM 2765 O O . LEU A 1 367 ? 8.511 0.300 26.770 1.00 68.69 367 LEU A O 1
ATOM 2769 N N . GLN A 1 368 ? 9.932 -0.285 25.124 1.00 68.25 368 GLN A N 1
ATOM 2770 C CA . GLN A 1 368 ? 9.531 0.813 24.252 1.00 68.25 368 GLN A CA 1
ATOM 2771 C C . GLN A 1 368 ? 8.054 0.644 23.856 1.00 68.25 368 GLN A C 1
ATOM 2773 O O . GLN A 1 368 ? 7.628 -0.475 23.553 1.00 68.25 368 GLN A O 1
ATOM 2778 N N . PRO A 1 369 ? 7.254 1.726 23.873 1.00 70.81 369 PRO A N 1
ATOM 2779 C CA . PRO A 1 369 ? 5.841 1.639 23.538 1.00 70.81 369 PRO A CA 1
ATOM 2780 C C . PRO A 1 369 ? 5.656 1.202 22.081 1.00 70.81 369 PRO A C 1
ATOM 2782 O O . PRO A 1 369 ? 6.393 1.623 21.186 1.00 70.81 369 PRO A O 1
ATOM 2785 N N . GLU A 1 370 ? 4.633 0.388 21.836 1.00 77.62 370 GLU A N 1
ATOM 2786 C CA . GLU A 1 370 ? 4.200 0.074 20.476 1.00 77.62 370 GLU A CA 1
ATOM 2787 C C . GLU A 1 370 ? 3.476 1.276 19.880 1.00 77.62 370 GLU A C 1
ATOM 2789 O O . GLU A 1 370 ? 2.738 1.982 20.569 1.00 77.62 370 GLU A O 1
ATOM 2794 N N . SER A 1 371 ? 3.675 1.513 18.585 1.00 81.12 371 SER A N 1
ATOM 2795 C CA . SER A 1 371 ? 2.862 2.484 17.853 1.00 81.12 371 SER A CA 1
ATOM 2796 C C . SER A 1 371 ? 1.744 1.737 17.139 1.00 81.12 371 SER A C 1
ATOM 2798 O O . SER A 1 371 ? 2.002 0.918 16.256 1.00 81.12 371 SER A O 1
ATOM 2800 N N . LEU A 1 372 ? 0.506 2.016 17.536 1.00 86.31 372 LEU A N 1
ATOM 2801 C CA . LEU A 1 372 ? -0.698 1.548 16.872 1.00 86.31 372 LEU A CA 1
ATOM 2802 C C . LEU A 1 372 ? -1.185 2.640 15.922 1.00 86.31 372 LEU A C 1
ATOM 2804 O O . LEU A 1 372 ? -1.590 3.723 16.347 1.00 86.31 372 LEU A O 1
ATOM 2808 N N . LEU A 1 373 ? -1.153 2.342 14.630 1.00 89.44 373 LEU A N 1
ATOM 2809 C CA . LEU A 1 373 ? -1.677 3.208 13.588 1.00 89.44 373 LEU A CA 1
ATOM 2810 C C . LEU A 1 373 ? -3.035 2.661 13.171 1.00 89.44 373 LEU A C 1
ATOM 2812 O O . LEU A 1 373 ? -3.162 1.473 12.897 1.00 89.44 373 LEU A O 1
ATOM 2816 N N . THR A 1 374 ? -4.055 3.507 13.137 1.00 91.50 374 THR A N 1
ATOM 2817 C CA . THR A 1 374 ? -5.413 3.127 12.738 1.00 91.50 374 THR A CA 1
ATOM 2818 C C . THR A 1 374 ? -5.922 4.092 11.677 1.00 91.50 374 THR A C 1
ATOM 2820 O O . THR A 1 374 ? -5.932 5.295 11.904 1.00 91.50 374 THR A O 1
ATOM 2823 N N . CYS A 1 375 ? -6.355 3.591 10.527 1.00 93.12 375 CYS A N 1
ATOM 2824 C CA . CYS A 1 375 ? -7.055 4.371 9.510 1.00 93.12 375 CYS A CA 1
ATOM 2825 C C . CYS A 1 375 ? -8.358 3.675 9.117 1.00 93.12 375 CYS A C 1
ATOM 2827 O O . CYS A 1 375 ? -8.633 2.543 9.520 1.00 93.12 375 CYS A O 1
ATOM 2829 N N . ILE A 1 376 ? -9.180 4.367 8.339 1.00 94.25 376 ILE A N 1
ATOM 2830 C CA . ILE A 1 376 ? -10.421 3.839 7.797 1.00 94.25 376 ILE A CA 1
ATOM 2831 C C . ILE A 1 376 ? -10.251 3.618 6.298 1.00 94.25 376 ILE A C 1
ATOM 2833 O O . ILE A 1 376 ? -9.928 4.542 5.557 1.00 94.25 376 ILE A O 1
ATOM 2837 N N . ILE A 1 377 ? -10.528 2.399 5.849 1.00 95.00 377 ILE A N 1
ATOM 2838 C CA . ILE A 1 377 ? -10.755 2.072 4.447 1.00 95.00 377 ILE A CA 1
ATOM 2839 C C . ILE A 1 377 ? -12.218 2.377 4.140 1.00 95.00 377 ILE A C 1
ATOM 2841 O O . ILE A 1 377 ? -13.126 1.681 4.600 1.00 95.00 377 ILE A O 1
ATOM 2845 N N . GLY A 1 378 ? -12.444 3.418 3.355 1.00 94.44 378 GLY A N 1
ATOM 2846 C CA . GLY A 1 378 ? -13.728 3.668 2.729 1.00 94.44 378 GLY A CA 1
ATOM 2847 C C . GLY A 1 378 ? -13.801 2.933 1.395 1.00 94.44 378 GLY A C 1
ATOM 2848 O O . GLY A 1 378 ? -12.863 3.015 0.601 1.00 94.44 378 GLY A O 1
ATOM 2849 N N . TYR A 1 379 ? -14.901 2.230 1.138 1.00 92.88 379 TYR A N 1
ATOM 2850 C CA . TYR A 1 379 ? -15.112 1.510 -0.114 1.00 92.88 379 TYR A CA 1
ATOM 2851 C C . TYR A 1 379 ? -16.557 1.613 -0.606 1.00 92.88 379 TYR A C 1
ATOM 2853 O O . TYR A 1 379 ? -17.499 1.695 0.182 1.00 92.88 379 TYR A O 1
ATOM 2861 N N . THR A 1 380 ? -16.746 1.556 -1.920 1.00 89.75 380 THR A N 1
ATOM 2862 C CA . THR A 1 380 ? -18.059 1.460 -2.557 1.00 89.75 380 THR A CA 1
ATOM 2863 C C . THR A 1 380 ? -18.365 0.014 -2.929 1.00 89.75 380 THR A C 1
ATOM 2865 O O . THR A 1 380 ? -17.512 -0.727 -3.427 1.00 89.75 380 THR A O 1
ATOM 2868 N N . ALA A 1 381 ? -19.611 -0.383 -2.729 1.00 84.31 381 ALA A N 1
ATOM 2869 C CA . ALA A 1 381 ? -20.186 -1.627 -3.207 1.00 84.31 381 ALA A CA 1
ATOM 2870 C C . ALA A 1 381 ? -21.482 -1.326 -3.979 1.00 84.31 381 ALA A C 1
ATOM 2872 O O . ALA A 1 381 ? -21.776 -0.180 -4.317 1.00 84.31 381 ALA A O 1
ATOM 2873 N N . LEU A 1 382 ? -22.260 -2.364 -4.294 1.00 79.88 382 LEU A N 1
ATOM 2874 C CA . LEU A 1 382 ? -23.540 -2.221 -4.989 1.00 79.88 382 LEU A CA 1
ATOM 2875 C C . LEU A 1 382 ? -24.468 -1.306 -4.179 1.00 79.88 382 LEU A C 1
ATOM 2877 O O . LEU A 1 382 ? -24.991 -1.752 -3.170 1.00 79.88 382 LEU A O 1
ATOM 2881 N N . HIS A 1 383 ? -24.649 -0.053 -4.604 1.00 82.50 383 HIS A N 1
ATOM 2882 C CA . HIS A 1 383 ? -25.483 0.964 -3.941 1.00 82.50 383 HIS A CA 1
ATOM 2883 C C . HIS A 1 383 ? -25.189 1.179 -2.443 1.00 82.50 383 HIS A C 1
ATOM 2885 O O . HIS A 1 383 ? -26.087 1.466 -1.649 1.00 82.50 383 HIS A O 1
ATOM 2891 N N . TYR A 1 384 ? -23.931 1.008 -2.040 1.00 87.25 384 TYR A N 1
ATOM 2892 C CA . TYR A 1 384 ? -23.520 1.067 -0.642 1.00 87.25 384 TYR A CA 1
ATOM 2893 C C . TYR A 1 384 ? -22.126 1.668 -0.506 1.00 87.25 384 TYR A C 1
ATOM 2895 O O . TYR A 1 384 ? -21.250 1.400 -1.327 1.00 87.25 384 TYR A O 1
ATOM 2903 N N . VAL A 1 385 ? -21.921 2.432 0.561 1.00 91.12 385 VAL A N 1
ATOM 2904 C CA . VAL A 1 385 ? -20.613 2.921 0.993 1.00 91.12 385 VAL A CA 1
ATOM 2905 C C . VAL A 1 385 ? -20.329 2.340 2.367 1.00 91.12 385 VAL A C 1
ATOM 2907 O O . VAL A 1 385 ? -21.121 2.535 3.289 1.00 91.12 385 VAL A O 1
ATOM 2910 N N . GLY A 1 386 ? -19.215 1.627 2.493 1.00 90.94 386 GLY A N 1
ATOM 2911 C CA . GLY A 1 386 ? -18.774 1.012 3.738 1.00 90.94 386 GLY A CA 1
ATOM 2912 C C . GLY A 1 386 ? -17.480 1.620 4.247 1.00 90.94 386 GLY A C 1
ATOM 2913 O O . GLY A 1 386 ? -16.614 2.019 3.467 1.00 90.94 386 GLY A O 1
ATOM 2914 N N . PHE A 1 387 ? -17.336 1.648 5.567 1.00 92.75 387 PHE A N 1
ATOM 2915 C CA . PHE A 1 387 ? -16.145 2.127 6.254 1.00 92.75 387 PHE A CA 1
ATOM 2916 C C . PHE A 1 387 ? -15.615 1.022 7.162 1.00 92.75 387 PHE A C 1
ATOM 2918 O O . PHE A 1 387 ? -16.286 0.626 8.113 1.00 92.75 387 PHE A O 1
ATOM 2925 N N . ARG A 1 388 ? -14.410 0.518 6.885 1.00 90.44 388 ARG A N 1
ATOM 2926 C CA . ARG A 1 388 ? -13.733 -0.502 7.702 1.00 90.44 388 ARG A CA 1
ATOM 2927 C C . ARG A 1 388 ? -12.500 0.063 8.352 1.00 90.44 388 ARG A C 1
ATOM 2929 O O . ARG A 1 388 ? -11.756 0.813 7.733 1.00 90.44 388 ARG A O 1
ATOM 2936 N N . ARG A 1 389 ? -12.242 -0.355 9.580 1.00 91.31 389 ARG A N 1
ATOM 2937 C CA . ARG A 1 389 ? -11.023 0.012 10.287 1.00 91.31 389 ARG A CA 1
ATOM 2938 C C . ARG A 1 389 ? -9.866 -0.887 9.848 1.00 91.31 389 ARG A C 1
ATOM 2940 O O . ARG A 1 389 ? -10.005 -2.107 9.825 1.00 91.31 389 ARG A O 1
ATOM 2947 N N . LEU A 1 390 ? -8.741 -0.267 9.514 1.00 92.81 390 LEU A N 1
ATOM 2948 C CA . LEU A 1 390 ? -7.449 -0.885 9.235 1.00 92.81 390 LEU A CA 1
ATOM 2949 C C . LEU A 1 390 ? -6.473 -0.442 10.321 1.00 92.81 390 LEU A C 1
ATOM 2951 O O . LEU A 1 390 ? -6.299 0.753 10.556 1.00 92.81 390 LEU A O 1
ATOM 2955 N N . SER A 1 391 ? -5.810 -1.398 10.955 1.00 91.44 391 SER A N 1
ATOM 2956 C CA . SER A 1 391 ? -4.864 -1.146 12.031 1.00 91.44 391 SER A CA 1
ATOM 2957 C C . SER A 1 391 ? -3.531 -1.823 11.770 1.00 91.44 391 SER A C 1
ATOM 2959 O O . SER A 1 391 ? -3.466 -2.975 11.352 1.00 91.44 391 SER A O 1
ATOM 2961 N N . LEU A 1 392 ? -2.454 -1.097 12.038 1.00 89.44 392 LEU A N 1
ATOM 2962 C CA . LEU A 1 392 ? -1.077 -1.524 11.862 1.00 89.44 392 LEU A CA 1
ATOM 2963 C C . LEU A 1 392 ? -0.345 -1.360 13.192 1.00 89.44 392 LEU A C 1
ATOM 2965 O O . LEU A 1 392 ? -0.272 -0.261 13.742 1.00 89.44 392 LEU A O 1
ATOM 2969 N N . VAL A 1 393 ? 0.218 -2.457 13.692 1.00 84.44 393 VAL A N 1
ATOM 2970 C CA . VAL A 1 393 ? 1.051 -2.451 14.899 1.00 84.44 393 VAL A CA 1
ATOM 2971 C C . VAL A 1 393 ? 2.520 -2.401 14.495 1.00 84.44 393 VAL A C 1
ATOM 2973 O O . VAL A 1 393 ? 3.039 -3.342 13.884 1.00 84.44 393 VAL A O 1
ATOM 2976 N N . LEU A 1 394 ? 3.198 -1.313 14.861 1.00 76.62 394 LEU A N 1
ATOM 2977 C CA . LEU A 1 394 ? 4.633 -1.138 14.667 1.00 76.62 394 LEU A CA 1
ATOM 2978 C C . LEU A 1 394 ? 5.371 -1.382 15.984 1.00 76.62 394 LEU A C 1
ATOM 2980 O O . LEU A 1 394 ? 5.216 -0.638 16.956 1.00 76.62 394 LEU A O 1
ATOM 2984 N N . ARG A 1 395 ? 6.198 -2.433 15.991 1.00 72.12 395 ARG A N 1
ATOM 2985 C CA . ARG A 1 395 ? 7.047 -2.804 17.127 1.00 72.12 395 ARG A CA 1
ATOM 2986 C C . ARG A 1 395 ? 8.483 -2.317 16.906 1.00 72.12 395 ARG A C 1
ATOM 2988 O O . ARG A 1 395 ? 9.065 -2.648 15.870 1.00 72.12 395 ARG A O 1
ATOM 2995 N N . PRO A 1 396 ? 9.081 -1.582 17.856 1.00 61.09 396 PRO A N 1
ATOM 2996 C CA . PRO A 1 396 ? 10.439 -1.061 17.706 1.00 61.09 396 PRO A CA 1
ATOM 2997 C C . PRO A 1 396 ? 11.524 -2.151 17.727 1.00 61.09 396 PRO A C 1
ATOM 2999 O O . PRO A 1 396 ? 12.516 -2.007 17.010 1.00 61.09 396 PRO A O 1
ATOM 3002 N N . ASP A 1 397 ? 11.308 -3.248 18.461 1.00 54.38 397 ASP A N 1
ATOM 3003 C CA . ASP A 1 397 ? 12.383 -4.176 18.861 1.00 54.38 397 ASP A CA 1
ATOM 3004 C C . ASP A 1 397 ? 12.447 -5.488 18.063 1.00 54.38 397 ASP A C 1
ATOM 3006 O O . ASP A 1 397 ? 13.317 -6.330 18.294 1.00 54.38 397 ASP A O 1
ATOM 3010 N N . VAL A 1 398 ? 11.537 -5.702 17.110 1.00 51.38 398 VAL A N 1
ATOM 3011 C CA . VAL A 1 398 ? 11.473 -6.980 16.395 1.00 51.38 398 VAL A CA 1
ATOM 3012 C C . VAL A 1 398 ? 12.317 -6.900 15.122 1.00 51.38 398 VAL A C 1
ATOM 3014 O O . VAL A 1 398 ? 11.903 -6.345 14.107 1.00 51.38 398 VAL A O 1
ATOM 3017 N N . SER A 1 399 ? 13.517 -7.484 15.182 1.00 46.22 399 SER A N 1
ATOM 3018 C CA . SER A 1 399 ? 14.422 -7.676 14.035 1.00 46.22 399 SER A CA 1
ATOM 3019 C C . SER A 1 399 ? 13.775 -8.475 12.900 1.00 46.22 399 SER A C 1
ATOM 3021 O O . SER A 1 399 ? 14.084 -8.264 11.729 1.00 46.22 399 SER A O 1
ATOM 3023 N N . SER A 1 400 ? 12.814 -9.348 13.216 1.00 46.25 400 SER A N 1
ATOM 3024 C CA . SER A 1 400 ? 11.882 -9.844 12.210 1.00 46.25 400 SER A CA 1
ATOM 3025 C C . SER A 1 400 ? 10.890 -8.724 11.916 1.00 46.25 400 SER A C 1
ATOM 3027 O O . SER A 1 400 ? 10.063 -8.425 12.773 1.00 46.25 400 SER A O 1
ATOM 3029 N N . GLY A 1 401 ? 10.935 -8.125 10.725 1.00 51.53 401 GLY A N 1
ATOM 3030 C CA . GLY A 1 401 ? 9.969 -7.125 10.240 1.00 51.53 401 GLY A CA 1
ATOM 3031 C C . GLY A 1 401 ? 8.522 -7.634 10.108 1.00 51.53 401 GLY A C 1
ATOM 3032 O O . GLY A 1 401 ? 7.820 -7.275 9.169 1.00 51.53 401 GLY A O 1
ATOM 3033 N N . ARG A 1 402 ? 8.078 -8.507 11.017 1.00 54.12 402 ARG A N 1
ATOM 3034 C CA . ARG A 1 402 ? 6.735 -9.042 11.150 1.00 54.12 402 ARG A CA 1
ATOM 3035 C C . ARG A 1 402 ? 5.838 -7.940 11.695 1.00 54.12 402 ARG A C 1
ATOM 3037 O O . ARG A 1 402 ? 5.644 -7.801 12.901 1.00 54.12 402 ARG A O 1
ATOM 3044 N N . ARG A 1 403 ? 5.316 -7.144 10.772 1.00 72.56 403 ARG A N 1
ATOM 3045 C CA . ARG A 1 403 ? 4.212 -6.228 11.035 1.00 72.56 403 ARG A CA 1
ATOM 3046 C C . ARG A 1 403 ? 2.941 -7.036 11.178 1.00 72.56 403 ARG A C 1
ATOM 3048 O O . ARG A 1 403 ? 2.765 -8.046 10.494 1.00 72.56 403 ARG A O 1
ATOM 3055 N N . THR A 1 404 ? 2.071 -6.585 12.070 1.00 81.69 404 THR A N 1
ATOM 3056 C CA . THR A 1 404 ? 0.741 -7.173 12.181 1.00 81.69 404 THR A CA 1
ATOM 3057 C C . THR A 1 404 ? -0.258 -6.143 11.704 1.00 81.69 404 THR A C 1
ATOM 3059 O O . THR A 1 404 ? -0.359 -5.057 12.278 1.00 81.69 404 THR A O 1
ATOM 3062 N N . ILE A 1 405 ? -0.918 -6.483 10.604 1.00 87.69 405 ILE A N 1
ATOM 3063 C CA . ILE A 1 405 ? -1.990 -5.703 10.013 1.00 87.69 405 ILE A CA 1
ATOM 3064 C C . ILE A 1 405 ? -3.289 -6.398 10.389 1.00 87.69 405 ILE A C 1
ATOM 3066 O O . ILE A 1 405 ? -3.403 -7.613 10.266 1.00 87.69 405 ILE A O 1
ATOM 3070 N N . PHE A 1 406 ? -4.251 -5.621 10.858 1.00 88.31 406 PHE A N 1
ATOM 3071 C CA . PHE A 1 406 ? -5.589 -6.078 11.181 1.00 88.31 406 PHE A CA 1
ATOM 3072 C C . PHE A 1 406 ? -6.577 -5.241 10.396 1.00 88.31 406 PHE A C 1
ATOM 3074 O O . PHE A 1 406 ? -6.435 -4.024 10.303 1.00 88.31 406 PHE A O 1
ATOM 3081 N N . ILE A 1 407 ? -7.594 -5.884 9.848 1.00 88.31 407 ILE A N 1
ATOM 3082 C CA . ILE A 1 407 ? -8.726 -5.191 9.252 1.00 88.31 407 ILE A CA 1
ATOM 3083 C C . ILE A 1 407 ? -9.962 -5.741 9.941 1.00 88.31 407 ILE A C 1
ATOM 3085 O O . ILE A 1 407 ? -10.109 -6.959 10.078 1.00 88.31 407 ILE A O 1
ATOM 3089 N N . ASP A 1 408 ? -10.838 -4.850 10.389 1.00 85.69 408 ASP A N 1
ATOM 3090 C CA . ASP A 1 408 ? -12.090 -5.271 10.998 1.00 85.69 408 ASP A CA 1
ATOM 3091 C C . ASP A 1 408 ? -12.930 -6.056 9.977 1.00 85.69 408 ASP A C 1
ATOM 3093 O O . ASP A 1 408 ? -13.010 -5.733 8.786 1.00 85.69 408 ASP A O 1
ATOM 3097 N N . THR A 1 409 ? -13.558 -7.129 10.453 1.00 82.00 409 THR A N 1
ATOM 3098 C CA . THR A 1 409 ? -14.406 -7.996 9.624 1.00 82.00 409 THR A CA 1
ATOM 3099 C C . THR A 1 409 ? -15.687 -7.296 9.182 1.00 82.00 409 THR A C 1
ATOM 3101 O O . THR A 1 409 ? -16.174 -7.552 8.079 1.00 82.00 409 THR A O 1
ATOM 3104 N N . ASN A 1 410 ? -16.195 -6.396 10.026 1.00 83.19 410 ASN A N 1
ATOM 3105 C CA . ASN A 1 410 ? -17.415 -5.633 9.817 1.00 83.19 410 ASN A CA 1
ATOM 3106 C C . ASN A 1 410 ? -17.101 -4.156 9.580 1.00 83.19 410 ASN A C 1
ATOM 3108 O O . ASN A 1 410 ? -16.080 -3.634 10.032 1.00 83.19 410 ASN A O 1
ATOM 3112 N N . ASP A 1 411 ? -18.018 -3.480 8.899 1.00 87.44 411 ASP A N 1
ATOM 3113 C CA . ASP A 1 411 ? -17.955 -2.035 8.742 1.00 87.44 411 ASP A CA 1
ATOM 3114 C C . ASP A 1 411 ? -18.269 -1.355 10.082 1.00 87.44 411 ASP A C 1
ATOM 3116 O O . ASP A 1 411 ? -19.234 -1.707 10.759 1.00 87.44 411 ASP A O 1
ATOM 3120 N N . ILE A 1 412 ? -17.467 -0.361 10.460 1.00 87.38 412 ILE A N 1
ATOM 3121 C CA . ILE A 1 412 ? -17.727 0.468 11.645 1.00 87.38 412 ILE A CA 1
ATOM 3122 C C . ILE A 1 412 ? -18.907 1.419 11.405 1.00 87.38 412 ILE A C 1
ATOM 3124 O O . ILE A 1 412 ? -19.665 1.743 12.318 1.00 87.38 412 ILE A O 1
ATOM 3128 N N . SER A 1 413 ? -19.065 1.843 10.154 1.00 89.81 413 SER A N 1
ATOM 3129 C CA . SER A 1 413 ? -20.093 2.750 9.671 1.00 89.81 413 SER A CA 1
ATOM 3130 C C . SER A 1 413 ? -20.324 2.476 8.188 1.00 89.81 413 SER A C 1
ATOM 3132 O O . SER A 1 413 ? -19.457 1.937 7.497 1.00 89.81 413 SER A O 1
ATOM 3134 N N . GLY A 1 414 ? -21.480 2.866 7.678 1.00 89.94 414 GLY A N 1
ATOM 3135 C CA . GLY A 1 414 ? -21.786 2.770 6.263 1.00 89.94 414 GLY A CA 1
ATOM 3136 C C . GLY A 1 414 ? -23.181 3.285 5.976 1.00 89.94 414 GLY A C 1
ATOM 3137 O O . GLY A 1 414 ? -23.968 3.531 6.886 1.00 89.94 414 GLY A O 1
ATOM 3138 N N . PHE A 1 415 ? -23.501 3.473 4.705 1.00 87.94 415 PHE A N 1
ATOM 3139 C CA . PHE A 1 415 ? -24.843 3.869 4.299 1.00 87.94 415 PHE A CA 1
ATOM 3140 C C . PHE A 1 415 ? -25.141 3.435 2.871 1.00 87.94 415 PHE A C 1
ATOM 3142 O O . PHE A 1 415 ? -24.259 3.362 2.013 1.00 87.94 415 PHE A O 1
ATOM 3149 N N . CYS A 1 416 ? -26.418 3.181 2.604 1.00 87.69 416 CYS A N 1
ATOM 3150 C CA . CYS A 1 416 ? -26.901 2.904 1.259 1.00 87.69 416 CYS A CA 1
ATOM 3151 C C . CYS A 1 416 ? -27.126 4.220 0.508 1.00 87.69 416 CYS A C 1
ATOM 3153 O O . CYS A 1 416 ? -27.693 5.172 1.052 1.00 87.69 416 CYS A O 1
ATOM 3155 N N . ALA A 1 417 ? -26.660 4.285 -0.734 1.00 85.12 417 ALA A N 1
ATOM 3156 C CA . ALA A 1 417 ? -26.864 5.419 -1.628 1.00 85.12 417 ALA A CA 1
ATOM 3157 C C . ALA A 1 417 ? -26.683 4.977 -3.085 1.00 85.12 417 ALA A C 1
ATOM 3159 O O . ALA A 1 417 ? -25.961 4.020 -3.374 1.00 85.12 417 ALA A O 1
ATOM 3160 N N . PHE A 1 418 ? -27.328 5.682 -4.011 1.00 83.50 418 PHE A N 1
ATOM 3161 C CA . PHE A 1 418 ? -27.157 5.435 -5.436 1.00 83.50 418 PHE A CA 1
ATOM 3162 C C . PHE A 1 418 ? -25.734 5.794 -5.869 1.00 83.50 418 PHE A C 1
ATOM 3164 O O . PHE A 1 418 ? -25.380 6.963 -5.879 1.00 83.50 418 PHE A O 1
ATOM 3171 N N . MET A 1 419 ? -24.901 4.807 -6.208 1.00 82.81 419 MET A N 1
ATOM 3172 C CA . MET A 1 419 ? -23.505 5.071 -6.590 1.00 82.81 419 MET A CA 1
ATOM 3173 C C . MET A 1 419 ? -23.380 5.478 -8.063 1.00 82.81 419 MET A C 1
ATOM 3175 O O . MET A 1 419 ? -22.740 6.477 -8.378 1.00 82.81 419 MET A O 1
ATOM 3179 N N . GLY A 1 420 ? -24.018 4.734 -8.971 1.00 76.38 420 GLY A N 1
ATOM 3180 C CA . GLY A 1 420 ? -23.826 4.906 -10.413 1.00 76.38 420 GLY A CA 1
ATOM 3181 C C . GLY A 1 420 ? -22.380 4.658 -10.876 1.00 76.38 420 GLY A C 1
ATOM 3182 O O . GLY A 1 420 ? -21.472 4.384 -10.087 1.00 76.38 420 GLY A O 1
ATOM 3183 N N . ALA A 1 421 ? -22.159 4.762 -12.187 1.00 77.06 421 ALA A N 1
ATOM 3184 C CA . ALA A 1 421 ? -20.814 4.731 -12.757 1.00 77.06 421 ALA A CA 1
ATOM 3185 C C . ALA A 1 421 ? -20.080 6.033 -12.400 1.00 77.06 421 ALA A C 1
ATOM 3187 O O . ALA A 1 421 ? -20.667 7.101 -12.508 1.00 77.06 421 ALA A O 1
ATOM 3188 N N . ASN A 1 422 ? -18.801 5.963 -12.022 1.00 80.44 422 ASN A N 1
ATOM 3189 C CA . ASN A 1 422 ? -17.979 7.110 -11.593 1.00 80.44 422 ASN A CA 1
ATOM 3190 C C . ASN A 1 422 ? -18.317 7.714 -10.221 1.00 80.44 422 ASN A C 1
ATOM 3192 O O . ASN A 1 422 ? -17.941 8.858 -9.972 1.00 80.44 422 ASN A O 1
ATOM 3196 N N . ALA A 1 423 ? -18.959 6.975 -9.308 1.00 87.38 423 ALA A N 1
ATOM 3197 C CA . ALA A 1 423 ? -18.944 7.391 -7.905 1.00 87.38 423 ALA A CA 1
ATOM 3198 C C . ALA A 1 423 ? -17.498 7.583 -7.413 1.00 87.38 423 ALA A C 1
ATOM 3200 O O . ALA A 1 423 ? -16.594 6.814 -7.752 1.00 87.38 423 ALA A O 1
ATOM 3201 N N . VAL A 1 424 ? -17.281 8.616 -6.611 1.00 91.25 424 VAL A N 1
ATOM 3202 C CA . VAL A 1 424 ? -15.991 8.962 -6.026 1.00 91.25 424 VAL A CA 1
ATOM 3203 C C . VAL A 1 424 ? -16.164 9.063 -4.523 1.00 91.25 424 VAL A C 1
ATOM 3205 O O . VAL A 1 424 ? -17.068 9.740 -4.035 1.00 91.25 424 VAL A O 1
ATOM 3208 N N . LEU A 1 425 ? -15.266 8.414 -3.794 1.00 92.94 425 LEU A N 1
ATOM 3209 C CA . LEU A 1 425 ? -15.156 8.526 -2.349 1.00 92.94 425 LEU A CA 1
ATOM 3210 C C . LEU A 1 425 ? -13.844 9.231 -1.996 1.00 92.94 425 LEU A C 1
ATOM 3212 O O . LEU A 1 425 ? -12.776 8.844 -2.479 1.00 92.94 425 LEU A O 1
ATOM 3216 N N . ARG A 1 426 ? -13.920 10.268 -1.157 1.00 94.12 426 ARG A N 1
ATOM 3217 C CA . ARG A 1 426 ? -12.752 10.994 -0.639 1.00 94.12 426 ARG A CA 1
ATOM 3218 C C . ARG A 1 426 ? -12.934 11.317 0.836 1.00 94.12 426 ARG A C 1
ATOM 3220 O O . ARG A 1 426 ? -14.007 11.752 1.248 1.00 94.12 426 ARG A O 1
ATOM 3227 N N . PHE A 1 427 ? -11.876 11.110 1.609 1.00 95.12 427 PHE A N 1
ATOM 3228 C CA . PHE A 1 427 ? -11.763 11.629 2.970 1.00 95.12 427 PHE A CA 1
ATOM 3229 C C . PHE A 1 427 ? -11.137 13.023 2.947 1.00 95.12 427 PHE A C 1
ATOM 3231 O O . PHE A 1 427 ? -10.473 13.390 1.980 1.00 95.12 427 PHE A O 1
ATOM 3238 N N . GLU A 1 428 ? -11.335 13.783 4.017 1.00 94.38 428 GLU A N 1
ATOM 3239 C CA . GLU A 1 428 ? -10.497 14.946 4.304 1.00 94.38 428 GLU A CA 1
ATOM 3240 C C . GLU A 1 428 ? -9.083 14.503 4.726 1.00 94.38 428 GLU A C 1
ATOM 3242 O O . GLU A 1 428 ? -8.905 13.454 5.351 1.00 94.38 428 GLU A O 1
ATOM 3247 N N . ASP A 1 429 ? -8.076 15.336 4.446 1.00 89.31 429 ASP A N 1
ATOM 3248 C CA . ASP A 1 429 ? -6.664 15.075 4.783 1.00 89.31 429 ASP A CA 1
ATOM 3249 C C . ASP A 1 429 ? -6.327 15.307 6.270 1.00 89.31 429 ASP A C 1
ATOM 3251 O O . ASP A 1 429 ? -5.162 15.417 6.659 1.00 89.31 429 ASP A O 1
ATOM 3255 N N . CYS A 1 430 ? -7.336 15.375 7.140 1.00 88.06 430 CYS A N 1
ATOM 3256 C CA . CYS A 1 430 ? -7.162 15.529 8.576 1.00 88.06 430 CYS A CA 1
ATOM 3257 C C . CYS A 1 430 ? -8.145 14.665 9.375 1.00 88.06 430 CYS A C 1
ATOM 3259 O O . CYS A 1 430 ? -9.247 14.344 8.936 1.00 88.06 430 CYS A O 1
ATOM 3261 N N . LEU A 1 431 ? -7.725 14.287 10.585 1.00 89.19 431 LEU A N 1
ATOM 3262 C CA . LEU A 1 431 ? -8.606 13.697 11.588 1.00 89.19 431 LEU A CA 1
ATOM 3263 C C . LEU A 1 431 ? -8.994 14.768 12.598 1.00 89.19 431 LEU A C 1
ATOM 3265 O O . LEU A 1 431 ? -8.128 15.421 13.187 1.00 89.19 431 LEU A O 1
ATOM 3269 N N . TRP A 1 432 ? -10.292 14.911 12.831 1.00 88.38 432 TRP A N 1
ATOM 3270 C CA . TRP A 1 432 ? -10.820 15.859 13.800 1.00 88.38 432 TRP A CA 1
ATOM 3271 C C . TRP A 1 432 ? -10.837 15.210 15.176 1.00 88.38 432 TRP A C 1
ATOM 3273 O O . TRP A 1 432 ? -11.277 14.073 15.326 1.00 88.38 432 TRP A O 1
ATOM 3283 N N . ARG A 1 433 ? -10.340 15.904 16.197 1.00 82.88 433 ARG A N 1
ATOM 3284 C CA . ARG A 1 433 ? -10.440 15.419 17.576 1.00 82.88 433 ARG A CA 1
ATOM 3285 C C . ARG A 1 433 ? -11.725 15.940 18.187 1.00 82.88 433 ARG A C 1
ATOM 3287 O O . ARG A 1 433 ? -12.004 17.133 18.095 1.00 82.88 433 ARG A O 1
ATOM 3294 N N . VAL A 1 434 ? -12.472 15.037 18.806 1.00 75.31 434 VAL A N 1
ATOM 3295 C CA . VAL A 1 434 ? -13.651 15.386 19.594 1.00 75.31 434 VAL A CA 1
ATOM 3296 C C . VAL A 1 434 ? -13.217 15.401 21.042 1.00 75.31 434 VAL A C 1
ATOM 3298 O O . VAL A 1 434 ? -12.802 14.370 21.577 1.00 75.31 434 VAL A O 1
ATOM 3301 N N . ASP A 1 435 ? -13.272 16.573 21.659 1.00 65.25 435 ASP A N 1
ATOM 3302 C CA . ASP A 1 435 ? -13.087 16.691 23.098 1.00 65.25 435 ASP A CA 1
ATOM 3303 C C . ASP A 1 435 ? -14.380 16.231 23.769 1.00 65.25 435 ASP A C 1
ATOM 3305 O O . ASP A 1 435 ? -15.320 17.004 23.944 1.00 65.25 435 ASP A O 1
ATOM 3309 N N . ASP A 1 436 ? -14.447 14.938 24.077 1.00 59.62 436 ASP A N 1
ATOM 3310 C CA . ASP A 1 436 ? -15.606 14.363 24.746 1.00 59.62 436 ASP A CA 1
ATOM 3311 C C . ASP A 1 436 ? -15.622 14.707 26.241 1.00 59.62 436 ASP A C 1
ATOM 3313 O O . ASP A 1 436 ? -14.604 14.681 26.940 1.00 59.62 436 ASP A O 1
ATOM 3317 N N . ASP A 1 437 ? -16.834 15.029 26.688 1.00 51.31 437 ASP A N 1
ATOM 3318 C CA . ASP A 1 437 ? -17.220 15.572 27.983 1.00 51.31 437 ASP A CA 1
ATOM 3319 C C . ASP A 1 437 ? -16.501 14.972 29.204 1.00 51.31 437 ASP A C 1
ATOM 3321 O O . ASP A 1 437 ? -16.412 13.758 29.404 1.00 51.31 437 ASP A O 1
ATOM 3325 N N . LEU A 1 438 ? -16.134 15.870 30.125 1.00 51.47 438 LEU A N 1
ATOM 3326 C CA . LEU A 1 438 ? -15.565 15.636 31.464 1.00 51.47 438 LEU A CA 1
ATOM 3327 C C . LEU A 1 438 ? -16.394 14.708 32.384 1.00 51.47 438 LEU A C 1
ATOM 3329 O O . LEU A 1 438 ? -16.033 14.518 33.546 1.00 51.47 438 LEU A O 1
ATOM 3333 N N . GLN A 1 439 ? -17.506 14.138 31.920 1.00 53.34 439 GLN A N 1
ATOM 3334 C CA . GLN A 1 439 ? -18.460 13.425 32.766 1.00 53.34 439 GLN A CA 1
ATOM 3335 C C . GLN A 1 439 ? -18.066 11.976 33.089 1.00 53.34 439 GLN A C 1
ATOM 3337 O O . GLN A 1 439 ? -18.465 11.477 34.138 1.00 53.34 439 GLN A O 1
ATOM 3342 N N . THR A 1 440 ? -17.260 11.295 32.264 1.00 56.06 440 THR A N 1
ATOM 3343 C CA . THR A 1 440 ? -16.904 9.877 32.505 1.00 56.06 440 THR A CA 1
ATOM 3344 C C . THR A 1 440 ? -15.528 9.657 33.134 1.00 56.06 440 THR A C 1
ATOM 3346 O O . THR A 1 440 ? -15.151 8.511 33.365 1.00 56.06 440 THR A O 1
ATOM 3349 N N . GLY A 1 441 ? -14.758 10.716 33.415 1.00 50.38 441 GLY A N 1
ATOM 3350 C CA . GLY A 1 441 ? -13.464 10.647 34.120 1.00 50.38 441 GLY A CA 1
ATOM 3351 C C . GLY A 1 441 ? -12.343 9.857 33.421 1.00 50.38 441 GLY A C 1
ATOM 3352 O O . GLY A 1 441 ? -11.216 9.839 33.910 1.00 50.38 441 GLY A O 1
ATOM 3353 N N . VAL A 1 442 ? -12.619 9.228 32.275 1.00 52.72 442 VAL A N 1
ATOM 3354 C CA . VAL A 1 442 ? -11.655 8.478 31.463 1.00 52.72 442 VAL A CA 1
ATOM 3355 C C . VAL A 1 442 ? -11.590 9.125 30.078 1.00 52.72 442 VAL A C 1
ATOM 3357 O O . VAL A 1 442 ? -12.560 9.006 29.324 1.00 52.72 442 VAL A O 1
ATOM 3360 N N . PRO A 1 443 ? -10.484 9.800 29.714 1.00 51.56 443 PRO A N 1
ATOM 3361 C CA . PRO A 1 443 ? -10.335 10.391 28.392 1.00 51.56 443 PRO A CA 1
ATOM 3362 C C . PRO A 1 443 ? -10.149 9.277 27.356 1.00 51.56 443 PRO A C 1
ATOM 3364 O O . PRO A 1 443 ? -9.052 8.746 27.188 1.00 51.56 443 PRO A O 1
ATOM 3367 N N . LYS A 1 444 ? -11.218 8.907 26.646 1.00 60.00 444 LYS A N 1
ATOM 3368 C CA . LYS A 1 444 ? -11.088 8.139 25.402 1.00 60.00 444 LYS A CA 1
ATOM 3369 C C . LYS A 1 444 ? -10.840 9.130 24.274 1.00 60.00 444 LYS A C 1
ATOM 3371 O O . LYS A 1 444 ? -11.698 9.956 23.986 1.00 60.00 444 LYS A O 1
ATOM 3376 N N . LYS A 1 445 ? -9.666 9.060 23.642 1.00 65.19 445 LYS A N 1
ATOM 3377 C CA . LYS A 1 445 ? -9.340 9.892 22.477 1.00 65.19 445 LYS A CA 1
ATOM 3378 C C . LYS A 1 445 ? -10.176 9.430 21.289 1.00 65.19 445 LYS A C 1
ATOM 3380 O O . LYS A 1 445 ? -9.842 8.451 20.627 1.00 65.19 445 LYS A O 1
ATOM 3385 N N . ARG A 1 446 ? -11.277 10.125 21.047 1.00 75.00 446 ARG A N 1
ATOM 3386 C CA . ARG A 1 446 ? -12.163 9.890 19.911 1.00 75.00 446 ARG A CA 1
ATOM 3387 C C . ARG A 1 446 ? -11.723 10.771 18.754 1.00 75.00 446 ARG A C 1
ATOM 3389 O O . ARG A 1 446 ? -11.363 11.933 18.954 1.00 75.00 446 ARG A O 1
ATOM 3396 N N . SER A 1 447 ? -11.682 10.203 17.553 1.00 84.69 447 SER A N 1
ATOM 3397 C CA . SER A 1 447 ? -11.444 10.989 16.341 1.00 84.69 447 SER A CA 1
ATOM 3398 C C . SER A 1 447 ? -12.618 10.851 15.392 1.00 84.69 447 SER A C 1
ATOM 3400 O O . SER A 1 447 ? -13.233 9.795 15.279 1.00 84.69 447 SER A O 1
ATOM 3402 N N . GLN A 1 448 ? -12.912 11.938 14.702 1.00 88.69 448 GLN A N 1
ATOM 3403 C CA . GLN A 1 448 ? -13.909 12.024 13.658 1.00 88.69 448 GLN A CA 1
ATOM 3404 C C . GLN A 1 448 ? -13.218 11.982 12.298 1.00 88.69 448 GLN A C 1
ATOM 3406 O O . GLN A 1 448 ? -12.272 12.731 12.031 1.00 88.69 448 GLN A O 1
ATOM 3411 N N . CYS A 1 449 ? -13.723 11.097 11.444 1.00 90.81 449 CYS A N 1
ATOM 3412 C CA . CYS A 1 449 ? -13.444 11.087 10.018 1.00 90.81 449 CYS A CA 1
ATOM 3413 C C . CYS A 1 449 ? -14.551 11.849 9.299 1.00 90.81 449 CYS A C 1
ATOM 3415 O O . CYS A 1 449 ? -15.735 11.606 9.544 1.00 90.81 449 CYS A O 1
ATOM 3417 N N . ARG A 1 450 ? -14.156 12.716 8.369 1.00 94.31 450 ARG A N 1
ATOM 3418 C CA . ARG A 1 450 ? -15.057 13.437 7.471 1.00 94.31 450 ARG A CA 1
ATOM 3419 C C . ARG A 1 450 ? -14.663 13.189 6.028 1.00 94.31 450 ARG A C 1
ATOM 3421 O O . ARG A 1 450 ? -13.516 12.846 5.733 1.00 94.31 450 ARG A O 1
ATOM 3428 N N . GLY A 1 451 ? -15.621 13.354 5.134 1.00 94.69 451 GLY A N 1
ATOM 3429 C CA . GLY A 1 451 ? -15.374 13.243 3.711 1.00 94.69 451 GLY A CA 1
ATOM 3430 C C . GLY A 1 451 ? -16.628 13.437 2.883 1.00 94.69 451 GLY A C 1
ATOM 3431 O O . GLY A 1 451 ? -17.688 13.829 3.376 1.00 94.69 451 GLY A O 1
ATOM 3432 N N . VAL A 1 452 ? -16.493 13.145 1.597 1.00 94.62 452 VAL A N 1
ATOM 3433 C CA . VAL A 1 452 ? -17.552 13.285 0.605 1.00 94.62 452 VAL A CA 1
ATOM 3434 C C . VAL A 1 452 ? -17.636 12.047 -0.277 1.00 94.62 452 VAL A C 1
ATOM 3436 O O . VAL A 1 452 ? -16.631 11.465 -0.690 1.00 94.62 452 VAL A O 1
ATOM 3439 N N . VAL A 1 453 ? -18.872 11.661 -0.575 1.00 92.62 453 VAL A N 1
ATOM 3440 C CA . VAL A 1 453 ? -19.222 10.718 -1.631 1.00 92.62 453 VAL A CA 1
ATOM 3441 C C . VAL A 1 453 ? -19.900 11.515 -2.729 1.00 92.62 453 VAL A C 1
ATOM 3443 O O . VAL A 1 453 ? -20.995 12.042 -2.537 1.00 92.62 453 VAL A O 1
ATOM 3446 N N . ALA A 1 454 ? -19.239 11.621 -3.874 1.00 90.31 454 ALA A N 1
ATOM 3447 C CA . ALA A 1 454 ? -19.804 12.222 -5.068 1.00 90.31 454 ALA A CA 1
ATOM 3448 C C . ALA A 1 454 ? -20.301 11.108 -5.985 1.00 90.31 454 ALA A C 1
ATOM 3450 O O . ALA A 1 454 ? -19.555 10.210 -6.358 1.00 90.31 454 ALA A O 1
ATOM 3451 N N . THR A 1 455 ? -21.570 11.165 -6.341 1.00 86.38 455 THR A N 1
ATOM 3452 C CA . THR A 1 455 ? -22.210 10.293 -7.326 1.00 86.38 455 THR A CA 1
ATOM 3453 C C . THR A 1 455 ? -22.456 11.136 -8.581 1.00 86.38 455 THR A C 1
ATOM 3455 O O . THR A 1 455 ? -22.390 12.366 -8.501 1.00 86.38 455 THR A O 1
ATOM 3458 N N . PRO A 1 456 ? -22.787 10.543 -9.739 1.00 77.06 456 PRO A N 1
ATOM 3459 C CA . PRO A 1 456 ? -23.125 11.321 -10.934 1.00 77.06 456 PRO A CA 1
ATOM 3460 C C . PRO A 1 456 ? -24.270 12.322 -10.736 1.00 77.06 456 PRO A C 1
ATOM 3462 O O . PRO A 1 456 ? -24.389 13.267 -11.509 1.00 77.06 456 PRO A O 1
ATOM 3465 N N . MET A 1 457 ? -25.116 12.102 -9.725 1.00 78.56 457 MET A N 1
ATOM 3466 C CA . MET A 1 457 ? -26.321 12.893 -9.486 1.00 78.56 457 MET A CA 1
ATOM 3467 C C . MET A 1 457 ? -26.163 13.843 -8.300 1.00 78.56 457 MET A C 1
ATOM 3469 O O . MET A 1 457 ? -26.636 14.968 -8.362 1.00 78.56 457 MET A O 1
ATOM 3473 N N . THR A 1 458 ? -25.508 13.425 -7.216 1.00 83.25 458 THR A N 1
ATOM 3474 C CA . THR A 1 458 ? -25.453 14.183 -5.957 1.00 83.25 458 THR A CA 1
ATOM 3475 C C . THR A 1 458 ? -24.105 14.064 -5.253 1.00 83.25 458 THR A C 1
ATOM 3477 O O . THR A 1 458 ? -23.419 13.045 -5.371 1.00 83.25 458 THR A O 1
ATOM 3480 N N . ILE A 1 459 ? -23.752 15.084 -4.471 1.00 88.06 459 ILE A N 1
ATOM 3481 C CA . ILE A 1 459 ? -22.607 15.070 -3.558 1.00 88.06 459 ILE A CA 1
ATOM 3482 C C . ILE A 1 459 ? -23.148 14.990 -2.133 1.00 88.06 459 ILE A C 1
ATOM 3484 O O . ILE A 1 459 ? -23.909 15.854 -1.700 1.00 88.06 459 ILE A O 1
ATOM 3488 N N . LYS A 1 460 ? -22.729 13.968 -1.389 1.00 89.31 460 LYS A N 1
ATOM 3489 C CA . LYS A 1 460 ? -23.130 13.739 -0.001 1.00 89.31 460 LYS A CA 1
ATOM 3490 C C . LYS A 1 460 ? -21.908 13.765 0.908 1.00 89.31 460 LYS A C 1
ATOM 3492 O O . LYS A 1 460 ? -21.001 12.950 0.754 1.00 89.31 460 L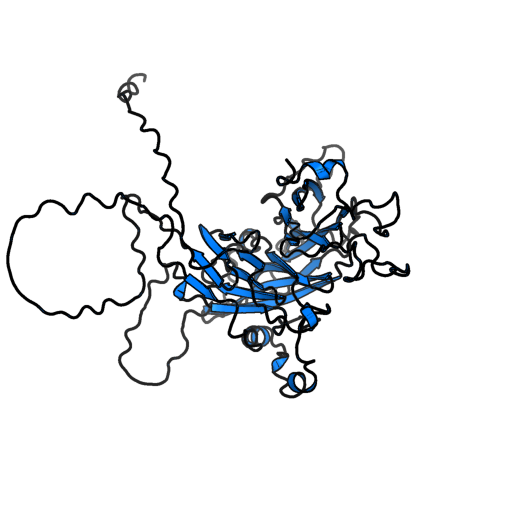YS A O 1
ATOM 3497 N N . ALA A 1 461 ? -21.897 14.679 1.873 1.00 93.00 461 ALA A N 1
ATOM 3498 C CA . ALA A 1 461 ? -20.912 14.660 2.947 1.00 93.00 461 ALA A CA 1
ATOM 3499 C C . ALA A 1 461 ? -21.231 13.540 3.950 1.00 93.00 461 ALA A C 1
ATOM 3501 O O . ALA A 1 461 ? -22.399 13.213 4.181 1.00 93.00 461 ALA A O 1
ATOM 3502 N N . PHE A 1 462 ? -20.196 12.962 4.551 1.00 92.56 462 PHE A N 1
ATOM 3503 C CA . PHE A 1 462 ? -20.323 12.020 5.655 1.00 92.56 462 PHE A CA 1
ATOM 3504 C C . PHE A 1 462 ? -19.373 12.399 6.786 1.00 92.56 462 PHE A C 1
ATOM 3506 O O . PHE A 1 462 ? -18.290 12.940 6.567 1.00 92.56 462 PHE A O 1
ATOM 3513 N N . GLU A 1 463 ? -19.787 12.064 7.999 1.00 92.56 463 GLU A N 1
ATOM 3514 C CA . GLU A 1 463 ? -19.003 12.225 9.211 1.00 92.56 463 GLU A CA 1
ATOM 3515 C C . GLU A 1 463 ? -19.342 11.074 10.151 1.00 92.56 463 GLU A C 1
ATOM 3517 O O . GLU A 1 463 ? -20.513 10.727 10.319 1.00 92.56 463 GLU A O 1
ATOM 3522 N N . PHE A 1 464 ? -18.324 10.461 10.743 1.00 88.88 464 PHE A N 1
ATOM 3523 C CA . PHE A 1 464 ? -18.515 9.485 11.806 1.00 88.88 464 PHE A CA 1
ATOM 3524 C C . PHE A 1 464 ? -17.303 9.459 12.733 1.00 88.88 464 PHE A C 1
ATOM 3526 O O . PHE A 1 464 ? -16.171 9.766 12.349 1.00 88.88 464 PHE A O 1
ATOM 3533 N N . GLU A 1 465 ? -17.557 9.076 13.975 1.00 88.12 465 GLU A N 1
ATOM 3534 C CA . GLU A 1 465 ? -16.535 8.906 14.995 1.00 88.12 465 GLU A CA 1
ATOM 3535 C C . GLU A 1 465 ? -15.988 7.477 14.975 1.00 88.12 465 GLU A C 1
ATOM 3537 O O . GLU A 1 465 ? -16.722 6.514 14.744 1.00 88.12 465 GLU A O 1
ATOM 3542 N N . PHE A 1 466 ? -14.696 7.333 15.245 1.00 86.81 466 PHE A N 1
ATOM 3543 C CA . PHE A 1 466 ? -14.063 6.043 15.460 1.00 86.81 466 PHE A CA 1
ATOM 3544 C C . PHE A 1 466 ? -12.979 6.135 16.537 1.00 86.81 466 PHE A C 1
ATOM 3546 O O . PHE A 1 466 ? -12.462 7.206 16.877 1.00 86.81 466 PHE A O 1
ATOM 3553 N N . THR A 1 467 ? -12.616 4.972 17.067 1.00 85.00 467 THR A N 1
ATOM 3554 C CA . THR A 1 467 ? -11.522 4.812 18.024 1.00 85.00 467 THR A CA 1
ATOM 3555 C C . THR A 1 467 ? -10.434 3.926 17.438 1.00 85.00 467 THR A C 1
ATOM 3557 O O . THR A 1 467 ? -10.683 3.110 16.538 1.00 85.00 467 THR A O 1
ATOM 3560 N N . ALA A 1 468 ? -9.234 4.041 18.002 1.00 82.12 468 ALA A N 1
ATOM 3561 C CA . ALA A 1 468 ? -8.158 3.099 17.751 1.00 82.12 468 ALA A CA 1
ATOM 3562 C C . ALA A 1 468 ? -8.614 1.653 18.001 1.00 82.12 468 ALA A C 1
ATOM 3564 O O . ALA A 1 468 ? -9.580 1.388 18.733 1.00 82.12 468 ALA A O 1
ATOM 3565 N N . TYR A 1 469 ? -7.939 0.718 17.340 1.00 79.44 469 TYR A N 1
ATOM 3566 C CA . TYR A 1 469 ? -8.177 -0.702 17.548 1.00 79.44 469 TYR A CA 1
ATOM 3567 C C . TYR A 1 469 ? -7.784 -1.125 18.962 1.00 79.44 469 TYR A C 1
ATOM 3569 O O . TYR A 1 469 ? -6.659 -0.913 19.400 1.00 79.44 469 TYR A O 1
ATOM 3577 N N . ASP A 1 470 ? -8.712 -1.775 19.654 1.00 72.50 470 ASP A N 1
ATOM 3578 C CA . ASP A 1 470 ? -8.447 -2.434 20.924 1.00 72.50 470 ASP A CA 1
ATOM 3579 C C . ASP A 1 470 ? -8.760 -3.922 20.734 1.00 72.50 470 ASP A C 1
ATOM 3581 O O . ASP A 1 470 ? -9.922 -4.260 20.497 1.00 72.50 470 ASP A O 1
ATOM 3585 N N . PRO A 1 471 ? -7.764 -4.820 20.824 1.00 65.06 471 PRO A N 1
ATOM 3586 C CA . PRO A 1 471 ? -7.983 -6.255 20.654 1.00 65.06 471 PRO A CA 1
ATOM 3587 C C . PRO A 1 471 ? -8.937 -6.849 21.701 1.00 65.06 471 PRO A C 1
ATOM 3589 O O . PRO A 1 471 ? -9.460 -7.942 21.493 1.00 65.06 471 PRO A O 1
ATOM 3592 N N . ASN A 1 472 ? -9.168 -6.155 22.819 1.00 62.56 472 ASN A N 1
ATOM 3593 C CA . ASN A 1 472 ? -10.086 -6.590 23.871 1.00 62.56 472 ASN A CA 1
ATOM 3594 C C . ASN A 1 472 ? -11.523 -6.107 23.643 1.00 62.56 472 ASN A C 1
ATOM 3596 O O . ASN A 1 472 ? -12.441 -6.576 24.317 1.00 62.56 472 ASN A O 1
ATOM 3600 N N . LEU A 1 473 ? -11.734 -5.174 22.712 1.00 61.69 473 LEU A N 1
ATOM 3601 C CA . LEU A 1 473 ? -13.053 -4.672 22.361 1.00 61.69 473 LEU A CA 1
ATOM 3602 C C . LEU A 1 473 ? -13.476 -5.280 21.029 1.00 61.69 473 LEU A C 1
ATOM 3604 O O . LEU A 1 473 ? -12.872 -5.043 19.985 1.00 61.69 473 LEU A O 1
ATOM 3608 N N . VAL A 1 474 ? -14.577 -6.030 21.050 1.00 54.91 474 VAL A N 1
ATOM 3609 C CA . VAL A 1 474 ? -15.278 -6.370 19.811 1.00 54.91 474 VAL A CA 1
ATOM 3610 C C . VAL A 1 474 ? -15.717 -5.051 19.183 1.00 54.91 474 VAL A C 1
ATOM 3612 O O . VAL A 1 474 ? -16.423 -4.278 19.832 1.00 54.91 474 VAL A O 1
ATOM 3615 N N . ALA A 1 475 ? -15.283 -4.783 17.950 1.00 53.97 475 ALA A N 1
ATOM 3616 C CA . ALA A 1 475 ? -15.733 -3.622 17.195 1.00 53.97 475 ALA A CA 1
ATOM 3617 C C . ALA A 1 475 ? -17.269 -3.628 17.162 1.00 53.97 475 ALA A C 1
ATOM 3619 O O . ALA A 1 475 ? -17.885 -4.486 16.529 1.00 53.97 475 ALA A O 1
ATOM 3620 N N . GLN A 1 476 ? -17.895 -2.713 17.899 1.00 53.12 476 GLN A N 1
ATOM 3621 C CA . GLN A 1 476 ? -19.330 -2.501 17.802 1.00 53.12 476 GLN A CA 1
ATOM 3622 C C . GLN A 1 476 ? -19.556 -1.632 16.569 1.00 53.12 476 GLN A C 1
ATOM 3624 O O . GLN A 1 476 ? -19.108 -0.489 16.532 1.00 53.12 476 GLN A O 1
ATOM 3629 N N . ALA A 1 477 ? -20.210 -2.190 15.549 1.00 58.06 477 ALA A N 1
ATOM 3630 C CA . ALA A 1 477 ? -20.703 -1.408 14.424 1.00 58.06 477 ALA A CA 1
ATOM 3631 C C . ALA A 1 477 ? -21.774 -0.456 14.968 1.00 58.06 477 ALA A C 1
ATOM 3633 O O . ALA A 1 477 ? -22.852 -0.895 15.363 1.00 58.06 477 ALA A O 1
ATOM 3634 N N . THR A 1 478 ? -21.459 0.833 15.076 1.00 60.12 478 THR A N 1
ATOM 3635 C CA . THR A 1 478 ? -22.387 1.824 15.640 1.00 60.12 478 THR A CA 1
ATOM 3636 C C . THR A 1 478 ? -23.264 2.475 14.575 1.00 60.12 478 THR A C 1
ATOM 3638 O O . THR A 1 478 ? -24.259 3.100 14.931 1.00 60.12 478 THR A O 1
ATOM 3641 N N . GLY A 1 479 ? -22.940 2.321 13.283 1.00 65.31 479 GLY A N 1
ATOM 3642 C CA . GLY A 1 479 ? -23.663 3.014 12.211 1.00 65.31 479 GLY A CA 1
ATOM 3643 C C . GLY A 1 479 ? -23.824 2.276 10.884 1.00 65.31 479 GLY A C 1
ATOM 3644 O O . GLY A 1 479 ? -24.417 2.843 9.973 1.00 65.31 479 GLY A O 1
ATOM 3645 N N . ALA A 1 480 ? -23.313 1.051 10.728 1.00 71.19 480 ALA A N 1
ATOM 3646 C CA . ALA A 1 480 ? -23.526 0.295 9.492 1.00 71.19 480 ALA A CA 1
ATOM 3647 C C . ALA A 1 480 ? -24.952 -0.298 9.462 1.00 71.19 480 ALA A C 1
ATOM 3649 O O . ALA A 1 480 ? -25.382 -0.868 10.466 1.00 71.19 480 ALA A O 1
ATOM 3650 N N . PRO A 1 481 ? -25.695 -0.183 8.344 1.00 72.38 481 PRO A N 1
ATOM 3651 C CA . PRO A 1 481 ? -27.016 -0.783 8.233 1.00 72.38 481 PRO A CA 1
ATOM 3652 C C . PRO A 1 481 ? -26.931 -2.311 8.288 1.00 72.38 481 PRO A C 1
ATOM 3654 O O . PRO A 1 481 ? -26.019 -2.914 7.717 1.00 72.38 481 PRO A O 1
ATOM 3657 N N . ASP A 1 482 ? -27.921 -2.931 8.933 1.00 74.19 482 ASP A N 1
ATOM 3658 C CA . ASP A 1 482 ? -28.069 -4.385 8.961 1.00 74.19 482 ASP A CA 1
ATOM 3659 C C . ASP A 1 482 ? -28.179 -4.960 7.548 1.00 74.19 482 ASP A C 1
ATOM 3661 O O . ASP A 1 482 ? -28.637 -4.297 6.611 1.00 74.19 482 ASP A O 1
ATOM 3665 N N . ALA A 1 483 ? -27.788 -6.224 7.393 1.00 77.19 483 ALA A N 1
ATOM 3666 C CA . ALA A 1 483 ? -27.845 -6.881 6.100 1.00 77.19 483 ALA A CA 1
ATOM 3667 C C . ALA A 1 483 ? -29.293 -6.953 5.572 1.00 77.19 483 ALA A C 1
ATOM 3669 O O . ALA A 1 483 ? -30.179 -7.500 6.229 1.00 77.19 483 ALA A O 1
ATOM 3670 N N . HIS A 1 484 ? -29.538 -6.437 4.369 1.00 73.06 484 HIS A N 1
ATOM 3671 C CA . HIS A 1 484 ? -30.865 -6.366 3.757 1.00 73.06 484 HIS A CA 1
ATOM 3672 C C . HIS A 1 484 ? -30.812 -6.560 2.236 1.00 73.06 484 HIS A C 1
ATOM 3674 O O . HIS A 1 484 ? -29.750 -6.594 1.616 1.00 73.06 484 HIS A O 1
ATOM 3680 N N . ILE A 1 485 ? -31.977 -6.736 1.613 1.00 71.12 485 ILE A N 1
ATOM 3681 C CA . ILE A 1 485 ? -32.107 -6.859 0.156 1.00 71.12 485 ILE A CA 1
ATOM 3682 C C . ILE A 1 485 ? -32.367 -5.466 -0.424 1.00 71.12 485 ILE A C 1
ATOM 3684 O O . ILE A 1 485 ? -33.240 -4.747 0.060 1.00 71.12 485 ILE A O 1
ATOM 3688 N N . VAL A 1 486 ? -31.632 -5.105 -1.479 1.00 67.62 486 VAL A N 1
ATOM 3689 C CA . VAL A 1 486 ? -31.661 -3.754 -2.073 1.00 67.62 486 VAL A CA 1
ATOM 3690 C C . VAL A 1 486 ? -33.051 -3.353 -2.566 1.00 67.62 486 VAL A C 1
ATOM 3692 O O . VAL A 1 486 ? -33.441 -2.207 -2.436 1.00 67.62 486 VAL A O 1
ATOM 3695 N N . PHE A 1 487 ? -33.810 -4.307 -3.108 1.00 63.50 487 PHE A N 1
ATOM 3696 C CA . PHE A 1 487 ? -35.121 -4.072 -3.722 1.00 63.50 487 PHE A CA 1
ATOM 3697 C C . PHE A 1 487 ? -36.299 -4.300 -2.774 1.00 63.50 487 PHE A C 1
ATOM 3699 O O . PHE A 1 487 ? -37.437 -4.440 -3.226 1.00 63.50 487 PHE A O 1
ATOM 3706 N N . THR A 1 488 ? -36.057 -4.414 -1.467 1.00 61.84 488 THR A N 1
ATOM 3707 C CA . THR A 1 488 ? -37.181 -4.493 -0.537 1.00 61.84 488 THR A CA 1
ATOM 3708 C C . THR A 1 488 ? -37.781 -3.104 -0.388 1.00 61.84 488 THR A C 1
ATOM 3710 O O . THR A 1 488 ? -37.177 -2.223 0.229 1.00 61.84 488 THR A O 1
ATOM 3713 N N . GLU A 1 489 ? -38.970 -2.926 -0.968 1.00 55.28 489 GLU A N 1
ATOM 3714 C CA . GLU A 1 489 ? -39.770 -1.708 -0.845 1.00 55.28 489 GLU A CA 1
ATOM 3715 C C . GLU A 1 489 ? -39.808 -1.232 0.614 1.00 55.28 489 GLU A C 1
ATOM 3717 O O . GLU A 1 489 ? -40.107 -1.997 1.532 1.00 55.28 489 GLU A O 1
ATOM 3722 N N . GLY A 1 490 ? -39.461 0.039 0.823 1.00 59.78 490 GLY A N 1
ATOM 3723 C CA . GLY A 1 490 ? -39.454 0.679 2.139 1.00 59.78 490 GLY A CA 1
ATOM 3724 C C . GLY A 1 490 ? -38.213 0.432 3.004 1.00 59.78 490 GLY A C 1
ATOM 3725 O O . GLY A 1 490 ? -38.100 1.077 4.042 1.00 59.78 490 GLY A O 1
ATOM 3726 N N . ILE A 1 491 ? -37.277 -0.440 2.604 1.00 65.12 491 ILE A N 1
ATOM 3727 C CA . ILE A 1 491 ? -36.043 -0.699 3.374 1.00 65.12 491 ILE A CA 1
ATOM 3728 C C . ILE A 1 491 ? -34.836 -0.007 2.744 1.00 65.12 491 ILE A C 1
ATOM 3730 O O . ILE A 1 491 ? -34.068 0.650 3.443 1.00 65.12 491 ILE A O 1
ATOM 3734 N N . CYS A 1 492 ? -34.670 -0.124 1.426 1.00 70.12 492 CYS A N 1
ATOM 3735 C CA . CYS A 1 492 ? -33.555 0.485 0.713 1.00 70.12 492 CYS A CA 1
ATOM 3736 C C . CYS A 1 492 ? -34.044 1.069 -0.610 1.00 70.12 492 CYS A C 1
ATOM 3738 O O . CYS A 1 492 ? -34.537 0.355 -1.473 1.00 70.12 492 CYS A O 1
ATOM 3740 N N . ALA A 1 493 ? -33.930 2.386 -0.754 1.00 69.44 493 ALA A N 1
ATOM 3741 C CA . ALA A 1 493 ? -34.288 3.109 -1.974 1.00 69.44 493 ALA A CA 1
ATOM 3742 C C . ALA A 1 493 ? -33.034 3.527 -2.762 1.00 69.44 493 ALA A C 1
ATOM 3744 O O . ALA A 1 493 ? -33.042 4.537 -3.448 1.00 69.44 493 ALA A O 1
ATOM 3745 N N . ALA A 1 494 ? -31.926 2.794 -2.614 1.00 77.19 494 ALA A N 1
ATOM 3746 C CA . ALA A 1 494 ? -30.625 3.205 -3.143 1.00 77.19 494 ALA A CA 1
ATOM 3747 C C . ALA A 1 494 ? -30.380 2.798 -4.610 1.00 77.19 494 ALA A C 1
ATOM 3749 O O . ALA A 1 494 ? -29.345 3.153 -5.175 1.00 77.19 494 ALA A O 1
ATOM 3750 N N . THR A 1 495 ? -31.290 2.038 -5.228 1.00 72.19 495 THR A N 1
ATOM 3751 C CA . THR A 1 495 ? -31.184 1.603 -6.637 1.00 72.19 495 THR A CA 1
ATOM 3752 C C . THR A 1 495 ? -31.450 2.718 -7.629 1.00 72.19 495 THR A C 1
ATOM 3754 O O . THR A 1 495 ? -30.925 2.680 -8.736 1.00 72.19 495 THR A O 1
ATOM 3757 N N . GLU A 1 496 ? -32.218 3.720 -7.219 1.00 73.44 496 GLU A N 1
ATOM 3758 C CA . GLU A 1 496 ? -32.519 4.909 -8.003 1.00 73.44 496 GLU A CA 1
ATOM 3759 C C . GLU A 1 496 ? -32.159 6.146 -7.176 1.00 73.44 496 GLU A C 1
ATOM 3761 O O . GLU A 1 496 ? -32.261 6.110 -5.946 1.00 73.44 496 GLU A O 1
ATOM 3766 N N . PRO A 1 497 ? -31.716 7.242 -7.811 1.00 72.69 497 PRO A N 1
ATOM 3767 C CA . PRO A 1 497 ? -31.567 8.504 -7.105 1.00 72.69 497 PRO A CA 1
ATOM 3768 C C . PRO A 1 497 ? -32.929 8.937 -6.558 1.00 72.69 497 PRO A C 1
ATOM 3770 O O . PRO A 1 497 ? -33.965 8.752 -7.208 1.00 72.69 497 PRO A O 1
ATOM 3773 N N . SER A 1 498 ? -32.941 9.535 -5.371 1.00 72.38 498 SER A N 1
ATOM 3774 C CA . SER A 1 498 ? -34.185 10.072 -4.814 1.00 72.38 498 SER A CA 1
ATOM 3775 C C . SER A 1 498 ? -34.725 11.196 -5.710 1.00 72.38 498 SER A C 1
ATOM 3777 O O . SER A 1 498 ? -33.954 11.867 -6.392 1.00 72.38 498 SER A O 1
ATOM 3779 N N . GLN A 1 499 ? -36.039 11.452 -5.707 1.00 69.62 499 GLN A N 1
ATOM 3780 C CA . GLN A 1 499 ? -36.630 12.527 -6.529 1.00 69.62 499 GLN A CA 1
ATOM 3781 C C . GLN A 1 499 ? -35.964 13.895 -6.316 1.00 69.62 499 GLN A C 1
ATOM 3783 O O . GLN A 1 499 ? -35.852 14.685 -7.249 1.00 69.62 499 GLN A O 1
ATOM 3788 N N . ALA A 1 500 ? -35.478 14.164 -5.102 1.00 67.69 500 ALA A N 1
ATOM 3789 C CA . ALA A 1 500 ? -34.746 15.387 -4.791 1.00 67.69 500 ALA A CA 1
ATOM 3790 C C . ALA A 1 500 ? -33.400 15.494 -5.539 1.00 67.69 500 ALA A C 1
ATOM 3792 O O . ALA A 1 500 ? -32.940 16.597 -5.816 1.00 67.69 500 ALA A O 1
ATOM 3793 N N . GLU A 1 501 ? -32.787 14.363 -5.894 1.00 67.50 501 GLU A N 1
ATOM 3794 C CA . GLU A 1 501 ? -31.499 14.264 -6.596 1.00 67.50 501 GLU A CA 1
ATOM 3795 C C . GLU A 1 501 ? -31.653 14.260 -8.126 1.00 67.50 501 GLU A C 1
ATOM 3797 O O . GLU A 1 501 ? -30.663 14.286 -8.850 1.00 67.50 501 GLU A O 1
ATOM 3802 N N . TRP A 1 502 ? -32.879 14.229 -8.661 1.00 64.81 502 TRP A N 1
ATOM 3803 C CA . TRP A 1 502 ? -33.095 14.272 -10.114 1.00 64.81 502 TRP A CA 1
ATOM 3804 C C . TRP A 1 502 ? -32.744 15.641 -10.708 1.00 64.81 502 TRP A C 1
ATOM 3806 O O . TRP A 1 502 ? -32.361 15.736 -11.871 1.00 64.81 502 TRP A O 1
ATOM 3816 N N . HIS A 1 503 ? -32.850 16.701 -9.904 1.00 55.78 503 HIS A N 1
ATOM 3817 C CA . HIS A 1 503 ? -32.710 18.091 -10.345 1.00 55.78 503 HIS A CA 1
ATOM 3818 C C . HIS A 1 503 ? -31.286 18.649 -10.243 1.00 55.78 503 HIS A C 1
ATOM 3820 O O . HIS A 1 503 ? -31.060 19.810 -10.571 1.00 55.78 503 HIS A O 1
ATOM 3826 N N . THR A 1 504 ? -30.321 17.851 -9.793 1.00 57.53 504 THR A N 1
ATOM 3827 C CA . THR A 1 504 ? -28.925 18.277 -9.614 1.00 57.53 504 THR A CA 1
ATOM 3828 C C . THR A 1 504 ? -28.029 17.929 -10.800 1.00 57.53 504 THR A C 1
ATOM 3830 O O . THR A 1 504 ? -26.863 18.318 -10.813 1.00 57.53 504 THR A O 1
ATOM 3833 N N . ASN A 1 505 ? -28.553 17.240 -11.818 1.00 48.03 505 ASN A N 1
ATOM 3834 C CA . ASN A 1 505 ? -27.789 16.923 -13.017 1.00 48.03 505 ASN A CA 1
ATOM 3835 C C . ASN A 1 505 ? -27.637 18.192 -13.892 1.00 48.03 505 ASN A C 1
ATOM 3837 O O . ASN A 1 505 ? -28.648 18.720 -14.371 1.00 48.03 505 ASN A O 1
ATOM 3841 N N . PRO A 1 506 ? -26.410 18.703 -14.125 1.00 50.06 506 PRO A N 1
ATOM 3842 C CA . PRO A 1 506 ? -26.194 19.978 -14.819 1.00 50.06 506 PRO A CA 1
ATOM 3843 C C . PRO A 1 506 ? -26.606 19.969 -16.299 1.00 50.06 506 PRO A C 1
ATOM 3845 O O . PRO A 1 506 ? -26.635 21.022 -16.922 1.00 50.06 506 PRO A O 1
ATOM 3848 N N . ILE A 1 507 ? -26.932 18.807 -16.874 1.00 55.34 507 ILE A N 1
ATOM 3849 C CA . ILE A 1 507 ? -27.388 18.678 -18.270 1.00 55.34 507 ILE A CA 1
ATOM 3850 C C . ILE A 1 507 ? -28.911 18.892 -18.401 1.00 55.34 507 ILE A C 1
ATOM 3852 O O . ILE A 1 507 ? -29.412 19.111 -19.501 1.00 55.34 507 ILE A O 1
ATOM 3856 N N . SER A 1 508 ? -29.659 18.863 -17.294 1.00 42.00 508 SER A N 1
ATOM 3857 C CA . SER A 1 508 ? -31.125 19.018 -17.272 1.00 42.00 508 SER A CA 1
ATOM 3858 C C . SER A 1 508 ? -31.619 20.378 -16.749 1.00 42.00 508 SER A C 1
ATOM 3860 O O . SER A 1 508 ? -32.799 20.499 -16.416 1.00 42.00 508 SER A O 1
ATOM 3862 N N . GLY A 1 509 ? -30.735 21.381 -16.680 1.00 36.12 509 GLY A N 1
ATOM 3863 C CA . GLY A 1 509 ? -31.045 22.776 -16.335 1.00 36.12 509 GLY A CA 1
ATOM 3864 C C . GLY A 1 509 ? -30.937 23.717 -17.525 1.00 36.12 509 GLY A C 1
ATOM 3865 O O . GLY A 1 509 ? -29.967 23.559 -18.298 1.00 36.12 509 GLY A O 1
#

Sequence (509 aa):
MSEAIEDLAGPSTRHRPRPLDLVPIDLDAVPFASNALDWSADGVLAAATTDSVHILTPQFITASGSPMPIYDGLASEGNSDQDDDTHDQGDSQFATETGARKQFGGSGRRILVGYPRLDHTINQPLFQEWAAHHPGDDQGQWQADAPKISAGSGSISGSGSTMNSVVSIAWSPSGVGYNERCVLGVLTASGMLIIYGDPLDGGEKDDASTSSGGQRVSGNRNSYDTSRWEVLWAVGERTAVPGQKKPGECITSFAWTNACDAIVEKTPTLAAAYHRAETKALLVYQTDKRDIVVLDVSHSRYIDGRVKWKVAEMERIKAAAGAHLTGQWTRPGAPSVTDFNFVPHSTPFGLHCSPWMVEKVPLGPDLQPESLLTCIIGYTALHYVGFRRLSLVLRPDVSSGRRTIFIDTNDISGFCAFMGANAVLRFEDCLWRVDDDLQTGVPKKRSQCRGVVATPMTIKAFEFEFTAYDPNLVAQATGAPDAHIVFTEGICAATEPSQAEWHTNPISG

Radius of gyration: 27.28 Å; chains: 1; bounding box: 77×86×72 Å

Foldseek 3Di:
DPPDPDPPPDPPPPPPPDPDPDDDDDDPAAAPADQQWDAAPQGWIWGFGFFKIWIWAFFDAPPVRHTDDDPPVDDDPPDDDDDDDDDDDDPDDPPDPPPDDDRTDPPTDIGGQQDDDDDQCLCVLQCVVVVHDRPVVPVPPCVPPCPVQQFADDPQSNVHPNRFTWHDKDWAHFQQDAVRTIWIWTAGPNQKIWIKDADQPPPPPPPVDDDDDDDDCPPPPPDPDRVRMDGQAMAERSYHGAADPDHRWHWQAKEKAHFPVVPDDPDPPPPLDAWDKDQGTWMWTATPQGKIWIKGWTWTADNVRGIHTHIHTQDIARPPQFLADPPPPPDPQDPDVPHPLDFDFGERQFWYKAHWDWDFADPDPPAGTKIKTKIWIWGTGQQKIFIKIKIWIHGPPDSPNDIDIDIANHGLAMDGAAAGYHWHWDKDNDWAWDQDDPPPVDDQTKTKIKTWIDHLQDIDIDIDIDHGDDPVDRRDSPHGDHRDHCPDPPPHPRSDHDPVSVPRNPVVD

InterPro domains:
  IPR024761 Transcription factor IIIC, 90kDa subunit, N-terminal [PF12657] (39-196)
  IPR044230 General transcription factor 3C polypeptide 4 [PTHR15496] (24-199)

Secondary structure (DSSP, 8-state):
---SSSTT-S-----PPPPPP------SS---STT-EEE-TTSPEEEE-SSEEEEE-B-PBPTTSPBP------------------------SSS-TTS---SB-TTPEEEE-SSSPPPGGGGHHHHHHTT---GGG-TTHHHHS--TT--SSSTTGGG------EEEEEEPPTTSSGGG---EEEEETTSEEEEEE--SS-S-----S--S--------TTS--GGG-EEEEEEETTB--TT-SSTTPPEEEEEEPPPSTTTS-------TTS--EEEEEEEEEEETT-EEEEEEEEEEEPTTS-EEEEEEEEEEEE--STTB-SS---STT---TTSTT------TTSEEEPPPEEEEE---SSSPPEEEEEEEEEEEETTEEEEEEEEEEE-SS-SS---EEEE-SS-SEEEE----TT-EEEE-SSPEEE---TTSSS---EEEEEEEEE-SS-EEEEEEEE----TTS----SBPPPSB-TT-TTT--TTS--GGGGGG-TT--